Protein AF-A0A1E4ZI37-F1 (afdb_monomer)

Foldseek 3Di:
DDDDDDDDDDDPDPPDPDPDDWDKDKDWAQPQFPDQCPWPHGWDQDPPPNLRWTWFPVVDVVQAPTKTKTKHWDPDAFFWWWKKWKFKADQFDWKKKFKDKQNHTQDIDTHDHDPDTGDIDIDIRGGDGHHHRIMIMMMMGKYGPQPADDDPGTDIGTRITTMIMITHPPPPQPAWAKFKDKDKDPDDDDDFQKIKIKMKIWGQAAAHKFAFKKKKKAADPFKDWDDDPQWDDDPRMIIGTDHIHGHGGMDIDMIMMGGFDPAKDKMKMFMDGPHHHPCRVRRIDIDIDGGDPPPPPPFFWAKFWDKDWPDQEEEFFDKIKIKIKIWTQGDDDKFAFKKKKKFWDPQKDWDDWPAWDDDPRMIIGTDHIHDHGGMDMTMTMIGGADFDKTKMKMFMDGPTHHDCRPRRIDMGIHGYHYHGHDPDDPDDDDDDDDDDDDDDDDDDDDDDDDDDDDDDDDDDDDDDDDDDDDDDDDD

Mean predicted aligned error: 20.6 Å

Radius of gyration: 48.25 Å; Cα contacts (8 Å, |Δi|>4): 1088; chains: 1; bounding box: 132×70×135 Å

Nearest PDB structures (foldseek):
  6msu-assembly1_A  TM=2.568E-01  e=2.511E-09  Homo sapiens
  8xen-assembly1_A  TM=2.478E-01  e=1.355E-08  Homo sapiens
  6naj-assembly1_A  TM=2.505E-01  e=1.794E-08  Homo sapiens
  6avq-assembly1_A  TM=2.359E-01  e=7.726E-09  Homo sapiens
  8xfo-assembly1_A  TM=2.687E-01  e=1.546E-07  Homo sapiens

Structure (mmCIF, N/CA/C/O backbone):
data_AF-A0A1E4ZI37-F1
#
_entry.id   AF-A0A1E4ZI37-F1
#
loop_
_atom_site.group_PDB
_atom_site.id
_atom_site.type_symbol
_atom_site.label_atom_id
_atom_site.label_alt_id
_atom_site.label_comp_id
_atom_site.label_asym_id
_atom_site.label_entity_id
_atom_site.label_seq_id
_atom_site.pdbx_PDB_ins_code
_atom_site.Cartn_x
_atom_site.Cartn_y
_atom_site.Cartn_z
_atom_site.occupancy
_atom_site.B_iso_or_equiv
_atom_site.auth_seq_id
_atom_site.auth_comp_id
_atom_site.auth_asym_id
_atom_site.auth_atom_id
_atom_site.pdbx_PDB_model_num
ATOM 1 N N . MET A 1 1 ? 66.860 9.175 -0.128 1.00 45.16 1 MET A N 1
ATOM 2 C CA . MET A 1 1 ? 66.974 10.457 0.606 1.00 45.16 1 MET A CA 1
ATOM 3 C C . MET A 1 1 ? 66.821 11.617 -0.368 1.00 45.16 1 MET A C 1
ATOM 5 O O . MET A 1 1 ? 67.744 11.876 -1.127 1.00 45.16 1 MET A O 1
ATOM 9 N N . LYS A 1 2 ? 65.677 12.305 -0.365 1.00 27.50 2 LYS A N 1
ATOM 10 C CA . LYS A 1 2 ? 65.543 13.694 -0.833 1.00 27.50 2 LYS A CA 1
ATOM 11 C C . LYS A 1 2 ? 64.316 14.298 -0.143 1.00 27.50 2 LYS A C 1
ATOM 13 O O . LYS A 1 2 ? 63.298 13.633 -0.007 1.00 27.50 2 LYS A O 1
ATOM 18 N N . LYS A 1 3 ? 64.534 15.481 0.426 1.00 29.72 3 LYS A N 1
ATOM 19 C CA . LYS A 1 3 ? 63.742 16.154 1.463 1.00 29.72 3 LYS A CA 1
ATOM 20 C C . LYS A 1 3 ? 62.476 16.792 0.879 1.00 29.72 3 LYS A C 1
ATOM 22 O O . LYS A 1 3 ? 62.554 17.391 -0.187 1.00 29.72 3 LYS A O 1
ATOM 27 N N . ILE A 1 4 ? 61.371 16.730 1.621 1.00 27.69 4 ILE A N 1
ATOM 28 C CA . ILE A 1 4 ? 60.169 17.543 1.398 1.00 27.69 4 ILE A CA 1
ATOM 29 C C . ILE A 1 4 ? 60.326 18.833 2.215 1.00 27.69 4 ILE A C 1
ATOM 31 O O . ILE A 1 4 ? 60.563 18.775 3.420 1.00 27.69 4 ILE A O 1
ATOM 35 N N . PHE A 1 5 ? 60.222 19.983 1.548 1.00 28.33 5 PHE A N 1
ATOM 36 C CA . PHE A 1 5 ? 60.019 21.295 2.166 1.00 28.33 5 PHE A CA 1
ATOM 37 C C . PHE A 1 5 ? 58.528 21.634 2.052 1.00 28.33 5 PHE A C 1
ATOM 39 O O . PHE A 1 5 ? 57.979 21.595 0.954 1.00 28.33 5 PHE A O 1
ATOM 46 N N . PHE A 1 6 ? 57.886 21.966 3.172 1.00 29.41 6 PHE A N 1
ATOM 47 C CA . PHE A 1 6 ? 56.555 22.572 3.192 1.00 29.41 6 PHE A CA 1
ATOM 48 C C . PHE A 1 6 ? 56.701 24.085 2.997 1.00 29.41 6 PHE A C 1
ATOM 50 O O . PHE A 1 6 ? 57.383 24.742 3.783 1.00 29.41 6 PHE A O 1
ATOM 57 N N . ALA A 1 7 ? 56.043 24.632 1.978 1.00 30.42 7 ALA A N 1
ATOM 58 C CA . ALA A 1 7 ? 55.757 26.056 1.870 1.00 30.42 7 ALA A CA 1
ATOM 59 C C . ALA A 1 7 ? 54.235 26.220 1.826 1.00 30.42 7 ALA A C 1
ATOM 61 O O . ALA A 1 7 ? 53.576 25.747 0.904 1.00 30.42 7 ALA A O 1
ATOM 62 N N . ILE A 1 8 ? 53.690 26.847 2.867 1.00 38.44 8 ILE A N 1
ATOM 63 C CA . ILE A 1 8 ? 52.293 27.268 2.956 1.00 38.44 8 ILE A CA 1
ATOM 64 C C . ILE A 1 8 ? 52.169 28.561 2.145 1.00 38.44 8 ILE A C 1
ATOM 66 O O . ILE A 1 8 ? 52.803 29.559 2.485 1.00 38.44 8 ILE A O 1
ATOM 70 N N . ALA A 1 9 ? 51.359 28.543 1.088 1.00 32.75 9 ALA A N 1
ATOM 71 C CA . ALA A 1 9 ? 50.917 29.735 0.374 1.00 32.75 9 ALA A CA 1
ATOM 72 C C . ALA A 1 9 ? 49.390 29.692 0.234 1.00 32.75 9 ALA A C 1
ATOM 74 O O . ALA A 1 9 ? 48.813 28.660 -0.102 1.00 32.75 9 ALA A O 1
ATOM 75 N N . ALA A 1 10 ? 48.763 30.814 0.580 1.00 33.94 10 ALA A N 1
ATOM 76 C CA . ALA A 1 10 ? 47.329 31.000 0.724 1.00 33.94 10 ALA A CA 1
ATOM 77 C C . ALA A 1 10 ? 46.544 30.652 -0.551 1.00 33.94 10 ALA A C 1
ATOM 79 O O . ALA A 1 10 ? 46.855 31.133 -1.641 1.00 33.94 10 ALA A O 1
ATOM 80 N N . ALA A 1 11 ? 45.493 29.847 -0.384 1.00 33.50 11 ALA A N 1
ATOM 81 C CA . ALA A 1 11 ? 44.542 29.512 -1.430 1.00 33.50 11 ALA A CA 1
ATOM 82 C C . ALA A 1 11 ? 43.646 30.724 -1.734 1.00 33.50 11 ALA A C 1
ATOM 84 O O . ALA A 1 11 ? 42.686 31.009 -1.021 1.00 33.50 11 ALA A O 1
ATOM 85 N N . CYS A 1 12 ? 43.960 31.439 -2.812 1.00 32.78 12 CYS A N 1
ATOM 86 C CA . CYS A 1 12 ? 42.967 32.214 -3.542 1.00 32.78 12 CYS A CA 1
ATOM 87 C C . CYS A 1 12 ? 42.200 31.208 -4.412 1.00 32.78 12 CYS A C 1
ATOM 89 O O . CYS A 1 12 ? 42.706 30.752 -5.437 1.00 32.78 12 CYS A O 1
ATOM 91 N N . CYS A 1 13 ? 41.033 30.775 -3.932 1.00 31.11 13 CYS A N 1
ATOM 92 C CA . CYS A 1 13 ? 40.175 29.823 -4.628 1.00 31.11 13 CYS A CA 1
ATOM 93 C C . CYS A 1 13 ? 39.530 30.537 -5.825 1.00 31.11 13 CYS A C 1
ATOM 95 O O . CYS A 1 13 ? 38.490 31.179 -5.700 1.00 31.11 13 CYS A O 1
ATOM 97 N N . SER A 1 14 ? 40.191 30.481 -6.979 1.00 35.62 14 SER A N 1
ATOM 98 C CA . SER A 1 14 ? 39.521 30.693 -8.258 1.00 35.62 14 SER A CA 1
ATOM 99 C C . SER A 1 14 ? 38.787 29.395 -8.575 1.00 35.62 14 SER A C 1
ATOM 101 O O . SER A 1 14 ? 39.400 28.390 -8.927 1.00 35.62 14 SER A O 1
ATOM 103 N N . LEU A 1 15 ? 37.471 29.399 -8.369 1.00 37.84 15 LEU A N 1
ATOM 104 C CA . LEU A 1 15 ? 36.578 28.375 -8.897 1.00 37.84 15 LEU A CA 1
ATOM 105 C C . LEU A 1 15 ? 36.649 28.469 -10.423 1.00 37.84 15 LEU A C 1
ATOM 107 O O . LEU A 1 15 ? 36.000 29.309 -11.041 1.00 37.84 15 LEU A O 1
ATOM 111 N N . GLY A 1 16 ? 37.507 27.651 -11.027 1.00 33.91 16 GLY A N 1
ATOM 112 C CA . GLY A 1 16 ? 37.375 27.324 -12.435 1.00 33.91 16 GLY A CA 1
ATOM 113 C C . GLY A 1 16 ? 36.075 26.549 -12.596 1.00 33.91 16 GLY A C 1
ATOM 114 O O . GLY A 1 16 ? 35.926 25.486 -11.998 1.00 33.91 16 GLY A O 1
ATOM 115 N N . SER A 1 17 ? 35.133 27.090 -13.365 1.00 40.62 17 SER A N 1
ATOM 116 C CA . SER A 1 17 ? 33.982 26.339 -13.855 1.00 40.62 17 SER A CA 1
ATOM 117 C C . SER A 1 17 ? 34.506 25.125 -14.620 1.00 40.62 17 SER A C 1
ATOM 119 O O . SER A 1 17 ? 35.043 25.261 -15.720 1.00 40.62 17 SER A O 1
ATOM 121 N N . ALA A 1 18 ? 34.409 23.942 -14.018 1.00 40.09 18 ALA A N 1
ATOM 122 C CA . ALA A 1 18 ? 34.555 22.698 -14.748 1.00 40.09 18 ALA A CA 1
ATOM 123 C C . ALA A 1 18 ? 33.331 22.581 -15.661 1.00 40.09 18 ALA A C 1
ATOM 125 O O . ALA A 1 18 ? 32.202 22.504 -15.184 1.00 40.09 18 ALA A O 1
ATOM 126 N N . SER A 1 19 ? 33.554 22.644 -16.971 1.00 40.66 19 SER A N 1
ATOM 127 C CA . SER A 1 19 ? 32.556 22.238 -17.955 1.00 40.66 19 SER A CA 1
ATOM 128 C C . SER A 1 19 ? 32.280 20.752 -17.727 1.00 40.66 19 SER A C 1
ATOM 130 O O . SER A 1 19 ? 33.172 19.938 -17.958 1.00 40.66 19 SER A O 1
ATOM 132 N N . LEU A 1 20 ? 31.088 20.403 -17.243 1.00 47.66 20 LEU A N 1
ATOM 133 C CA . LEU A 1 20 ? 30.581 19.034 -17.334 1.00 47.66 20 LEU A CA 1
ATOM 134 C C . LEU A 1 20 ? 30.367 18.741 -18.828 1.00 47.66 20 LEU A C 1
ATOM 136 O O . LEU A 1 20 ? 29.845 19.591 -19.547 1.00 47.66 20 LEU A O 1
ATOM 140 N N . GLN A 1 21 ? 30.903 17.623 -19.310 1.00 53.38 21 GLN A N 1
ATOM 141 C CA . GLN A 1 21 ? 30.682 17.117 -20.667 1.00 53.38 21 GLN A CA 1
ATOM 142 C C . GLN A 1 21 ? 29.808 15.869 -20.561 1.00 53.38 21 GLN A C 1
ATOM 144 O O . GLN A 1 21 ? 30.016 15.104 -19.618 1.00 53.38 21 GLN A O 1
ATOM 149 N N . ALA A 1 22 ? 28.945 15.646 -21.556 1.00 64.06 22 ALA A N 1
ATOM 150 C CA . ALA A 1 22 ? 28.169 14.424 -21.747 1.00 64.06 22 ALA A CA 1
ATOM 151 C C . ALA A 1 22 ? 28.998 13.180 -21.425 1.00 64.06 22 ALA A C 1
ATOM 153 O O . ALA A 1 22 ? 30.051 12.944 -22.034 1.00 64.06 22 ALA A O 1
ATOM 154 N N . GLU A 1 23 ? 28.515 12.364 -20.495 1.00 79.25 23 GLU A N 1
ATOM 155 C CA . GLU A 1 23 ? 29.063 11.041 -20.261 1.00 79.25 23 GLU A CA 1
ATOM 156 C C . GLU A 1 23 ? 28.644 10.149 -21.435 1.00 79.25 23 GLU A C 1
ATOM 158 O O . GLU A 1 23 ? 27.473 9.847 -21.633 1.00 79.25 23 GLU A O 1
ATOM 163 N N . THR A 1 24 ? 29.607 9.742 -22.260 1.00 90.25 24 THR A N 1
ATOM 164 C CA . THR A 1 24 ? 29.376 8.744 -23.310 1.00 90.25 24 THR A CA 1
ATOM 165 C C . THR A 1 24 ? 30.001 7.425 -22.890 1.00 90.25 24 THR A C 1
ATOM 167 O O . THR A 1 24 ? 31.220 7.330 -22.726 1.00 90.25 24 THR A O 1
ATOM 170 N N . LEU A 1 25 ? 29.169 6.399 -22.755 1.00 94.12 25 LEU A N 1
ATOM 171 C CA . LEU A 1 25 ? 29.564 5.033 -22.440 1.00 94.12 25 LEU A CA 1
ATOM 172 C C . LEU A 1 25 ? 29.333 4.159 -23.663 1.00 94.12 25 LEU A C 1
ATOM 174 O O . LEU A 1 25 ? 28.288 4.227 -24.301 1.00 94.12 25 LEU A O 1
ATOM 178 N N . VAL A 1 26 ? 30.306 3.318 -23.991 1.00 96.44 26 VAL A N 1
ATOM 179 C CA . VAL A 1 26 ? 30.203 2.397 -25.124 1.00 96.44 26 VAL A CA 1
ATOM 180 C C . VAL A 1 26 ? 30.488 0.998 -24.617 1.00 96.44 26 VAL A C 1
ATOM 182 O O . VAL A 1 26 ? 31.618 0.713 -24.231 1.00 96.44 26 VAL A O 1
ATOM 185 N N . TYR A 1 27 ? 29.474 0.135 -24.649 1.00 97.94 27 TYR A N 1
ATOM 186 C CA . TYR A 1 27 ? 29.604 -1.279 -24.321 1.00 97.94 27 TYR A CA 1
ATOM 187 C C . TYR A 1 27 ? 29.718 -2.095 -25.606 1.00 97.94 27 TYR A C 1
ATOM 189 O O . TYR A 1 27 ? 28.826 -2.082 -26.456 1.00 97.94 27 TYR A O 1
ATOM 197 N N . GLN A 1 28 ? 30.809 -2.835 -25.740 1.00 97.94 28 GLN A N 1
ATOM 198 C CA . GLN A 1 28 ? 31.036 -3.797 -26.808 1.00 97.94 28 GLN A CA 1
ATOM 199 C C . GLN A 1 28 ? 30.403 -5.141 -26.440 1.00 97.94 28 GLN A C 1
ATOM 201 O O . GLN A 1 28 ? 30.724 -5.732 -25.405 1.00 97.94 28 GLN A O 1
ATOM 206 N N . ALA A 1 29 ? 29.565 -5.677 -27.327 1.00 97.56 29 ALA A N 1
ATOM 207 C CA . ALA A 1 29 ? 28.813 -6.912 -27.109 1.00 97.56 29 ALA A CA 1
ATOM 208 C C . ALA A 1 29 ? 29.716 -8.088 -26.697 1.00 97.56 29 ALA A C 1
ATOM 210 O O . ALA A 1 29 ? 29.369 -8.884 -25.829 1.00 97.56 29 ALA A O 1
ATOM 211 N N . ILE A 1 30 ? 30.907 -8.200 -27.293 1.00 96.62 30 ILE A N 1
ATOM 212 C CA . ILE A 1 30 ? 31.796 -9.348 -27.078 1.00 96.62 30 ILE A CA 1
ATOM 213 C C . ILE A 1 30 ? 32.744 -9.218 -25.876 1.00 96.62 30 ILE A C 1
ATOM 215 O O . ILE A 1 30 ? 33.263 -10.251 -25.435 1.00 96.62 30 ILE A O 1
ATOM 219 N N . SER A 1 31 ? 33.008 -8.011 -25.360 1.00 96.06 31 SER A N 1
ATOM 220 C CA . SER A 1 31 ? 33.962 -7.799 -24.254 1.00 96.06 31 SER A CA 1
ATOM 221 C C . SER A 1 31 ? 33.317 -7.326 -22.960 1.00 96.06 31 SER A C 1
ATOM 223 O O . SER A 1 31 ? 33.792 -7.724 -21.898 1.00 96.06 31 SER A O 1
ATOM 225 N N . ASP A 1 32 ? 32.242 -6.544 -23.041 1.00 97.62 32 ASP A N 1
ATOM 226 C CA . ASP A 1 32 ? 31.726 -5.807 -21.883 1.00 97.62 32 ASP A CA 1
ATOM 227 C C . ASP A 1 32 ? 30.484 -6.470 -21.269 1.00 97.62 32 ASP A C 1
ATOM 229 O O . ASP A 1 32 ? 30.073 -6.114 -20.169 1.00 97.62 32 ASP A O 1
ATOM 233 N N . PHE A 1 33 ? 29.938 -7.493 -21.936 1.00 97.94 33 PHE A N 1
ATOM 234 C CA . PHE A 1 33 ? 28.856 -8.341 -21.435 1.00 97.94 33 PHE A CA 1
ATOM 235 C C . PHE A 1 33 ? 29.414 -9.682 -20.927 1.00 97.94 33 PHE A C 1
ATOM 237 O O . PHE A 1 33 ? 29.677 -10.587 -21.728 1.00 97.94 33 PHE A O 1
ATOM 244 N N . PRO A 1 34 ? 29.649 -9.832 -19.606 1.00 95.88 34 PRO A N 1
ATOM 245 C CA . PRO A 1 34 ? 30.211 -11.053 -19.028 1.00 95.88 34 PRO A CA 1
ATOM 246 C C . PRO A 1 34 ? 29.244 -12.242 -19.048 1.00 95.88 34 PRO A C 1
ATOM 248 O O . PRO A 1 34 ? 29.703 -13.384 -19.126 1.00 95.88 34 PRO A O 1
ATOM 251 N N . SER A 1 35 ? 27.935 -11.991 -19.003 1.00 96.94 35 SER A N 1
ATOM 252 C CA . SER A 1 35 ? 26.907 -13.031 -19.040 1.00 96.94 35 SER A CA 1
ATOM 253 C C . SER A 1 35 ? 26.210 -13.001 -20.392 1.00 96.94 35 SER A C 1
ATOM 255 O O . SER A 1 35 ? 25.633 -11.986 -20.761 1.00 96.94 35 SER A O 1
ATOM 257 N N . ILE A 1 36 ? 26.289 -14.093 -21.154 1.00 97.94 36 ILE A N 1
ATOM 258 C CA . ILE A 1 36 ? 25.717 -14.192 -22.513 1.00 97.94 36 ILE A CA 1
ATOM 259 C C . ILE A 1 36 ? 24.812 -15.422 -22.694 1.00 97.94 36 ILE A C 1
ATOM 261 O O . ILE A 1 36 ? 24.424 -15.770 -23.810 1.00 97.94 36 ILE A O 1
ATOM 265 N N . GLU A 1 37 ? 24.508 -16.104 -21.591 1.00 95.81 37 GLU A N 1
ATOM 266 C CA . GLU A 1 37 ? 23.714 -17.337 -21.542 1.00 95.81 37 GLU A CA 1
ATOM 267 C C . GLU A 1 37 ? 22.414 -17.149 -20.738 1.00 95.81 37 GLU A C 1
ATOM 269 O O . GLU A 1 37 ? 21.727 -18.121 -20.447 1.00 95.81 37 GLU A O 1
ATOM 274 N N . ASP A 1 38 ? 22.055 -15.904 -20.405 1.00 90.00 38 ASP A N 1
ATOM 275 C CA . ASP A 1 38 ? 20.939 -15.577 -19.501 1.00 90.00 38 ASP A CA 1
ATOM 276 C C . ASP A 1 38 ? 19.560 -15.634 -20.186 1.00 90.00 38 ASP A C 1
ATOM 278 O O . ASP A 1 38 ? 18.526 -15.409 -19.555 1.00 90.00 38 ASP A O 1
ATOM 282 N N . GLY A 1 39 ? 19.535 -15.869 -21.501 1.00 93.62 39 GLY A N 1
ATOM 283 C CA . GLY A 1 39 ? 18.312 -15.952 -22.296 1.00 93.62 39 GLY A CA 1
ATOM 284 C C . GLY A 1 39 ? 17.701 -17.351 -22.308 1.00 93.62 39 GLY A C 1
ATOM 285 O O . GLY A 1 39 ? 18.196 -18.288 -21.688 1.00 93.62 39 GLY A O 1
ATOM 286 N N . VAL A 1 40 ? 16.631 -17.520 -23.090 1.00 97.56 40 VAL A N 1
ATOM 287 C CA . VAL A 1 40 ? 16.062 -18.854 -23.360 1.00 97.56 40 VAL A CA 1
ATOM 288 C C . VAL A 1 40 ? 17.073 -19.719 -24.118 1.00 97.56 40 VAL A C 1
ATOM 290 O O . VAL A 1 40 ? 17.120 -20.937 -23.945 1.00 97.56 40 VAL A O 1
ATOM 293 N N . VAL A 1 41 ? 17.888 -19.077 -24.956 1.00 98.12 41 VAL A N 1
ATOM 294 C CA . VAL A 1 41 ? 18.980 -19.690 -25.713 1.00 98.12 41 VAL A CA 1
ATOM 295 C C . VAL A 1 41 ? 20.261 -18.872 -25.516 1.00 98.12 41 VAL A C 1
ATOM 297 O O . VAL A 1 41 ? 20.180 -17.674 -25.245 1.00 98.12 41 VAL A O 1
ATOM 300 N N . PRO A 1 42 ? 21.454 -19.477 -25.633 1.00 97.88 42 PRO A N 1
ATOM 301 C CA . PRO A 1 42 ? 22.701 -18.750 -25.433 1.00 97.88 42 PRO A CA 1
ATOM 302 C C . PRO A 1 42 ? 23.104 -17.961 -26.681 1.00 97.88 42 PRO A C 1
ATOM 304 O O . PRO A 1 42 ? 22.891 -18.405 -27.818 1.00 97.88 42 PRO A O 1
ATOM 307 N N . TYR A 1 43 ? 23.785 -16.838 -26.472 1.00 98.69 43 TYR A N 1
ATOM 308 C CA . TYR A 1 43 ? 24.582 -16.219 -27.523 1.00 98.69 43 TYR A CA 1
ATOM 309 C C . TYR A 1 43 ? 25.899 -16.977 -27.742 1.00 98.69 43 TYR A C 1
ATOM 311 O O . TYR A 1 43 ? 26.452 -17.613 -26.846 1.00 98.69 43 TYR A O 1
ATOM 319 N N . TYR A 1 44 ? 26.458 -16.841 -28.941 1.00 98.06 44 TYR A N 1
ATOM 320 C CA . TYR A 1 44 ? 27.870 -17.075 -29.223 1.00 98.06 44 TYR A CA 1
ATOM 321 C C . TYR A 1 44 ? 28.522 -15.775 -29.714 1.00 98.06 44 TYR A C 1
ATOM 323 O O . TYR A 1 44 ? 27.845 -14.885 -30.229 1.00 98.06 44 TYR A O 1
ATOM 331 N N . LYS A 1 45 ? 29.849 -15.671 -29.582 1.00 97.94 45 LYS A N 1
ATOM 332 C CA . LYS A 1 45 ? 30.632 -14.542 -30.111 1.00 97.94 45 LYS A CA 1
ATOM 333 C C . LYS A 1 45 ? 30.950 -14.779 -31.592 1.00 97.94 45 LYS A C 1
ATOM 335 O O . LYS A 1 45 ? 31.690 -15.706 -31.920 1.00 97.94 45 LYS A O 1
ATOM 340 N N . ASP A 1 46 ? 30.395 -13.968 -32.488 1.00 96.94 46 ASP A N 1
ATOM 341 C CA . ASP A 1 46 ? 30.679 -13.983 -33.928 1.00 96.94 46 ASP A CA 1
ATOM 342 C C . ASP A 1 46 ? 31.741 -12.934 -34.264 1.00 96.94 46 ASP A C 1
ATOM 344 O O . ASP A 1 46 ? 31.445 -11.759 -34.469 1.00 96.94 46 ASP A O 1
ATOM 348 N N . GLN A 1 47 ? 32.993 -13.380 -34.314 1.00 94.12 47 GLN A N 1
ATOM 349 C CA . GLN A 1 47 ? 34.155 -12.539 -34.627 1.00 94.12 47 GLN A CA 1
ATOM 350 C C . GLN A 1 47 ? 34.656 -12.735 -36.065 1.00 94.12 47 GLN A C 1
ATOM 352 O O . GLN A 1 47 ? 35.725 -12.259 -36.435 1.00 94.12 47 GLN A O 1
ATOM 357 N N . ALA A 1 48 ? 33.933 -13.496 -36.890 1.00 88.25 48 ALA A N 1
ATOM 358 C CA . ALA A 1 48 ? 34.370 -13.737 -38.257 1.00 88.25 48 ALA A CA 1
ATOM 359 C C . ALA A 1 48 ? 34.169 -12.476 -39.111 1.00 88.25 48 ALA A C 1
ATOM 361 O O . ALA A 1 48 ? 33.114 -11.849 -39.052 1.00 88.25 48 ALA A O 1
ATOM 362 N N . ASN A 1 49 ? 35.172 -12.146 -39.931 1.00 86.75 49 ASN A N 1
ATOM 363 C CA . ASN A 1 49 ? 35.188 -10.969 -40.809 1.00 86.75 49 ASN A CA 1
ATOM 364 C C . ASN A 1 49 ? 34.883 -9.651 -40.069 1.00 86.75 49 ASN A C 1
ATOM 366 O O . ASN A 1 49 ? 34.082 -8.856 -40.554 1.00 86.75 49 ASN A O 1
ATOM 370 N N . ASP A 1 50 ? 35.476 -9.456 -38.886 1.00 83.88 50 ASP A N 1
ATOM 371 C CA . ASP A 1 50 ? 35.372 -8.224 -38.083 1.00 83.88 50 ASP A CA 1
ATOM 372 C C . ASP A 1 50 ? 33.931 -7.837 -37.689 1.00 83.88 50 ASP A C 1
ATOM 374 O O . ASP A 1 50 ? 33.614 -6.667 -37.447 1.00 83.88 50 ASP A O 1
ATOM 378 N N . ARG A 1 51 ? 33.030 -8.831 -37.628 1.00 90.06 51 ARG A N 1
ATOM 379 C CA . ARG A 1 51 ? 31.645 -8.624 -37.185 1.00 90.06 51 ARG A CA 1
ATOM 380 C C . ARG A 1 51 ? 31.550 -8.242 -35.715 1.00 90.06 51 ARG A C 1
ATOM 382 O O . ARG A 1 51 ? 30.687 -7.441 -35.385 1.00 90.06 51 ARG A O 1
ATOM 389 N N . ASP A 1 52 ? 32.407 -8.809 -34.866 1.00 95.44 52 ASP A N 1
ATOM 390 C CA . ASP A 1 52 ? 32.490 -8.547 -33.422 1.00 95.44 52 ASP A CA 1
ATOM 391 C C . ASP A 1 52 ? 31.120 -8.405 -32.740 1.00 95.44 52 ASP A C 1
ATOM 393 O O . ASP A 1 52 ? 30.836 -7.417 -32.065 1.00 95.44 52 ASP A O 1
ATOM 397 N N . ALA A 1 53 ? 30.254 -9.395 -32.961 1.00 98.12 53 ALA A N 1
ATOM 398 C CA . ALA A 1 53 ? 28.863 -9.373 -32.521 1.00 98.12 53 ALA A CA 1
ATOM 399 C C . ALA A 1 53 ? 28.534 -10.543 -31.588 1.00 98.12 53 ALA A C 1
ATOM 401 O O . ALA A 1 53 ? 29.142 -11.614 -31.673 1.00 98.12 53 ALA A O 1
ATOM 402 N N . LEU A 1 54 ? 27.518 -10.373 -30.742 1.00 98.69 54 LEU A N 1
ATOM 403 C CA . LEU A 1 54 ? 26.808 -11.508 -30.150 1.00 98.69 54 LEU A CA 1
ATOM 404 C C . LEU A 1 54 ? 25.712 -11.983 -31.105 1.00 98.69 54 LEU A C 1
ATOM 406 O O . LEU A 1 54 ? 25.071 -11.171 -31.766 1.00 98.69 54 LEU A O 1
ATOM 410 N N . ALA A 1 55 ? 25.545 -13.301 -31.220 1.00 98.38 55 ALA A N 1
ATOM 411 C CA . ALA A 1 55 ? 24.690 -13.932 -32.223 1.00 98.38 55 ALA A CA 1
ATOM 412 C C . ALA A 1 55 ? 24.072 -15.240 -31.714 1.00 98.38 55 ALA A C 1
ATOM 414 O O . ALA A 1 55 ? 24.649 -15.919 -30.866 1.00 98.38 55 ALA A O 1
ATOM 415 N N . ILE A 1 56 ? 22.932 -15.644 -32.270 1.00 98.69 56 ILE A N 1
ATOM 416 C CA . ILE A 1 56 ? 22.271 -16.915 -31.944 1.00 98.69 56 ILE A CA 1
ATOM 417 C C . ILE A 1 56 ? 22.589 -17.957 -33.014 1.00 98.69 56 ILE A C 1
ATOM 419 O O . ILE A 1 56 ? 22.532 -17.694 -34.214 1.00 98.69 56 ILE A O 1
ATOM 423 N N . ASN A 1 57 ? 22.924 -19.185 -32.616 1.00 97.62 57 ASN A N 1
ATOM 424 C CA . ASN A 1 57 ? 23.178 -20.248 -33.589 1.00 97.62 57 ASN A CA 1
ATOM 425 C C . ASN A 1 57 ? 21.861 -20.786 -34.182 1.00 97.62 57 ASN A C 1
ATOM 427 O O . ASN A 1 57 ? 21.366 -21.817 -33.734 1.00 97.62 57 ASN A O 1
ATOM 431 N N . ALA A 1 58 ? 21.330 -20.116 -35.209 1.00 95.81 58 ALA A N 1
ATOM 432 C CA . ALA A 1 58 ? 20.105 -20.502 -35.925 1.00 95.81 58 ALA A CA 1
ATOM 433 C C . ALA A 1 58 ? 20.247 -21.780 -36.784 1.00 95.81 58 ALA A C 1
ATOM 435 O O . ALA A 1 58 ? 19.257 -22.349 -37.261 1.00 95.81 58 ALA A O 1
ATOM 436 N N . GLY A 1 59 ? 21.480 -22.278 -36.954 1.00 94.25 59 GLY A N 1
ATOM 437 C CA . GLY A 1 59 ? 21.738 -23.602 -37.526 1.00 94.25 59 GLY A CA 1
ATOM 438 C C . GLY A 1 59 ? 21.201 -24.738 -36.649 1.00 94.25 59 GLY A C 1
ATOM 439 O O . GLY A 1 59 ? 20.997 -25.844 -37.143 1.00 94.25 59 GLY A O 1
ATOM 440 N N . ARG A 1 60 ? 20.934 -24.456 -35.367 1.00 96.06 60 ARG A N 1
ATOM 441 C CA . ARG A 1 60 ? 20.218 -25.331 -34.438 1.00 96.06 60 ARG A CA 1
ATOM 442 C C . ARG A 1 60 ? 18.727 -24.982 -34.445 1.00 96.06 60 ARG A C 1
ATOM 444 O O . ARG A 1 60 ? 18.384 -23.882 -34.009 1.00 96.06 60 ARG A O 1
ATOM 451 N N . PRO A 1 61 ? 17.838 -25.861 -34.945 1.00 95.12 61 PRO A N 1
ATOM 452 C CA . PRO A 1 61 ? 16.405 -25.579 -35.010 1.00 95.12 61 PRO A CA 1
ATOM 453 C C . PRO A 1 61 ? 15.778 -25.206 -33.666 1.00 95.12 61 PRO A C 1
ATOM 455 O O . PRO A 1 61 ? 14.886 -24.370 -33.629 1.00 95.12 61 PRO A O 1
ATOM 458 N N . GLU A 1 62 ? 16.276 -25.778 -32.572 1.00 96.94 62 GLU A N 1
ATOM 459 C CA . GLU A 1 62 ? 15.835 -25.500 -31.206 1.00 96.94 62 GLU A CA 1
ATOM 460 C C . GLU A 1 62 ? 16.133 -24.074 -30.727 1.00 96.94 62 GLU A C 1
ATOM 462 O O . GLU A 1 62 ? 15.566 -23.660 -29.724 1.00 96.94 62 GLU A O 1
ATOM 467 N N . ASN A 1 63 ? 16.994 -23.327 -31.428 1.00 97.56 63 ASN A N 1
ATOM 468 C CA . ASN A 1 63 ? 17.343 -21.954 -31.071 1.00 97.56 63 ASN A CA 1
ATOM 469 C C . ASN A 1 63 ? 16.533 -20.888 -31.825 1.00 97.56 63 ASN A C 1
ATOM 471 O O . ASN A 1 63 ? 16.688 -19.696 -31.561 1.00 97.56 63 ASN A O 1
ATOM 475 N N . ARG A 1 64 ? 15.742 -21.295 -32.819 1.00 96.62 64 ARG A N 1
ATOM 476 C CA . ARG A 1 64 ? 15.011 -20.381 -33.705 1.00 96.62 64 ARG A CA 1
ATOM 477 C C . ARG A 1 64 ? 13.805 -19.794 -32.988 1.00 96.62 64 ARG A C 1
ATOM 479 O O . ARG A 1 64 ? 13.184 -20.474 -32.178 1.00 96.62 64 ARG A O 1
ATOM 486 N N . ASP A 1 65 ? 13.492 -18.543 -33.302 1.00 96.12 65 ASP A N 1
ATOM 487 C CA . ASP A 1 65 ? 12.343 -17.794 -32.786 1.00 96.12 65 ASP A CA 1
ATOM 488 C C . ASP A 1 65 ? 12.334 -17.641 -31.246 1.00 96.12 65 ASP A C 1
ATOM 490 O O . ASP A 1 65 ? 11.320 -17.295 -30.638 1.00 96.12 65 ASP A O 1
ATOM 494 N N . LEU A 1 66 ? 13.488 -17.868 -30.604 1.00 97.38 66 LEU A N 1
ATOM 495 C CA . LEU A 1 66 ? 13.719 -17.715 -29.169 1.00 97.38 66 LEU A CA 1
ATOM 496 C C . LEU A 1 66 ? 14.711 -16.582 -28.904 1.00 97.38 66 LEU A C 1
ATOM 498 O O . LEU A 1 66 ? 15.589 -16.304 -29.722 1.00 97.38 66 LEU A O 1
ATOM 502 N N . PHE A 1 67 ? 14.573 -15.948 -27.740 1.00 98.50 67 PHE A N 1
ATOM 503 C CA . PHE A 1 67 ? 15.432 -14.838 -27.342 1.00 98.50 67 PHE A CA 1
ATOM 504 C C . PHE A 1 67 ? 16.664 -15.322 -26.575 1.00 98.50 67 PHE A C 1
ATOM 506 O O . PHE A 1 67 ? 16.547 -16.077 -25.604 1.00 98.50 67 PHE A O 1
ATOM 513 N N . ALA A 1 68 ? 17.835 -14.842 -26.987 1.00 98.62 68 ALA A N 1
ATOM 514 C CA . ALA A 1 68 ? 19.033 -14.840 -26.157 1.00 98.62 68 ALA A CA 1
ATOM 515 C C . ALA A 1 68 ? 19.121 -13.536 -25.363 1.00 98.62 68 ALA A C 1
ATOM 517 O O . ALA A 1 68 ? 18.514 -12.538 -25.746 1.00 98.62 68 ALA A O 1
ATOM 518 N N . ARG A 1 69 ? 19.889 -13.541 -24.270 1.00 98.75 69 ARG A N 1
ATOM 519 C CA . ARG A 1 69 ? 20.116 -12.369 -23.419 1.00 98.75 69 ARG A CA 1
ATOM 520 C C . ARG A 1 69 ? 21.584 -12.269 -23.045 1.00 98.75 69 ARG A C 1
ATOM 522 O O . ARG A 1 69 ? 22.208 -13.268 -22.689 1.00 98.75 69 ARG A O 1
ATOM 529 N N . ALA A 1 70 ? 22.105 -11.053 -23.132 1.00 98.69 70 ALA A N 1
ATOM 530 C CA . ALA A 1 70 ? 23.407 -10.697 -22.610 1.00 98.69 70 ALA A CA 1
ATOM 531 C C . ALA A 1 70 ? 23.232 -9.613 -21.560 1.00 98.69 70 ALA A C 1
ATOM 533 O O . ALA A 1 70 ? 22.412 -8.713 -21.749 1.00 98.69 70 ALA A O 1
ATOM 534 N N . THR A 1 71 ? 24.019 -9.691 -20.496 1.00 98.31 71 THR A N 1
ATOM 535 C CA . THR A 1 71 ? 23.867 -8.862 -19.305 1.00 98.31 71 THR A CA 1
ATOM 536 C C . THR A 1 71 ? 25.210 -8.297 -18.859 1.00 98.31 71 THR A C 1
ATOM 538 O O . THR A 1 71 ? 26.224 -9.003 -18.869 1.00 98.31 71 THR A O 1
ATOM 541 N N . ALA A 1 72 ? 25.213 -7.025 -18.463 1.00 97.25 72 ALA A N 1
ATOM 542 C CA . ALA A 1 72 ? 26.369 -6.324 -17.921 1.00 97.25 72 ALA A CA 1
ATOM 543 C C . ALA A 1 72 ? 25.964 -5.405 -16.755 1.00 97.25 72 ALA A C 1
ATOM 545 O O . ALA A 1 72 ? 24.850 -4.878 -16.745 1.00 97.25 72 ALA A O 1
ATOM 546 N N . PRO A 1 73 ? 26.855 -5.170 -15.775 1.00 93.81 73 PRO A N 1
ATOM 547 C CA . PRO A 1 73 ? 26.651 -4.104 -14.806 1.00 93.81 73 PRO A CA 1
ATOM 548 C C . PRO A 1 73 ? 26.813 -2.742 -15.490 1.00 93.81 73 PRO A C 1
ATOM 550 O O . PRO A 1 73 ? 27.769 -2.518 -16.234 1.00 93.81 73 PRO A O 1
ATOM 553 N N . PHE A 1 74 ? 25.909 -1.817 -15.197 1.00 94.56 74 PHE A N 1
ATOM 554 C CA . PHE A 1 74 ? 26.018 -0.433 -15.627 1.00 94.56 74 PHE A CA 1
ATOM 555 C C . PHE A 1 74 ? 27.075 0.300 -14.794 1.00 94.56 74 PHE A C 1
ATOM 557 O O . PHE A 1 74 ? 26.995 0.345 -13.564 1.00 94.56 74 PHE A O 1
ATOM 564 N N . THR A 1 75 ? 28.075 0.872 -15.465 1.00 87.56 75 THR A N 1
ATOM 565 C CA . THR A 1 75 ? 29.214 1.550 -14.824 1.00 87.56 75 THR A CA 1
ATOM 566 C C . THR A 1 75 ? 29.099 3.073 -14.795 1.00 87.56 75 THR A C 1
ATOM 568 O O . THR A 1 75 ? 29.996 3.723 -14.260 1.00 87.56 75 THR A O 1
ATOM 571 N N . GLY A 1 76 ? 28.051 3.633 -15.403 1.00 82.44 76 GLY A N 1
ATOM 572 C CA . GLY A 1 76 ? 27.832 5.073 -15.488 1.00 82.44 76 GLY A CA 1
ATOM 573 C C . GLY A 1 76 ? 27.214 5.683 -14.241 1.00 82.44 76 GLY A C 1
ATOM 574 O O . GLY A 1 76 ? 26.825 4.990 -13.293 1.00 82.44 76 GLY A O 1
ATOM 575 N N . THR A 1 77 ? 27.080 7.006 -14.264 1.00 81.56 77 THR A N 1
ATOM 576 C CA . THR A 1 77 ? 26.268 7.720 -13.275 1.00 81.56 77 THR A CA 1
ATOM 577 C C . THR A 1 77 ? 24.775 7.456 -13.499 1.00 81.56 77 THR A C 1
ATOM 579 O O . THR A 1 77 ? 24.327 7.262 -14.625 1.00 81.56 77 THR A O 1
ATOM 582 N N . GLY A 1 78 ? 23.982 7.390 -12.425 1.00 80.75 78 GLY A N 1
ATOM 583 C CA . GLY A 1 78 ? 22.535 7.204 -12.566 1.00 80.75 78 GLY A CA 1
ATOM 584 C C . GLY A 1 78 ? 21.882 8.428 -13.214 1.00 80.75 78 GLY A C 1
ATOM 585 O O . GLY A 1 78 ? 22.201 9.548 -12.822 1.00 80.75 78 GLY A O 1
ATOM 586 N N . GLY A 1 79 ? 20.976 8.222 -14.168 1.00 78.00 79 GLY A N 1
ATOM 587 C CA . GLY A 1 79 ? 20.334 9.304 -14.919 1.00 78.00 79 GLY A CA 1
ATOM 588 C C . GLY A 1 79 ? 19.592 8.806 -16.156 1.00 78.00 79 GLY A C 1
ATOM 589 O O . GLY A 1 79 ? 19.358 7.604 -16.293 1.00 78.00 79 GLY A O 1
ATOM 590 N N . ASN A 1 80 ? 19.237 9.730 -17.047 1.00 83.00 80 ASN A N 1
ATOM 591 C CA . ASN A 1 80 ? 18.552 9.430 -18.301 1.00 83.00 80 ASN A CA 1
ATOM 592 C C . ASN A 1 80 ? 19.554 9.435 -19.459 1.00 83.00 80 ASN A C 1
ATOM 594 O O . ASN A 1 80 ? 20.502 10.229 -19.479 1.00 83.00 80 ASN A O 1
ATOM 598 N N . TYR A 1 81 ? 19.373 8.491 -20.375 1.00 88.94 81 TYR A N 1
ATOM 599 C CA . TYR A 1 81 ? 20.296 8.237 -21.469 1.00 88.94 81 TYR A CA 1
ATOM 600 C C . TYR A 1 81 ? 19.538 7.996 -22.769 1.00 88.94 81 TYR A C 1
ATOM 602 O O . TYR A 1 81 ? 18.691 7.103 -22.834 1.00 88.94 81 TYR A O 1
ATOM 610 N N . ASP A 1 82 ? 19.966 8.667 -23.829 1.00 91.38 82 ASP A N 1
ATOM 611 C CA . ASP A 1 82 ? 19.781 8.196 -25.190 1.00 91.38 82 ASP A CA 1
ATOM 612 C C . ASP A 1 82 ? 20.666 6.961 -25.424 1.00 91.38 82 ASP A C 1
ATOM 614 O O . ASP A 1 82 ? 21.905 7.015 -25.474 1.00 91.38 82 ASP A O 1
ATOM 618 N N . VAL A 1 83 ? 20.020 5.804 -25.569 1.00 97.25 83 VAL A N 1
ATOM 619 C CA . VAL A 1 83 ? 20.686 4.516 -25.765 1.00 97.25 83 VAL A CA 1
ATOM 620 C C . VAL A 1 83 ? 20.597 4.100 -27.226 1.00 97.25 83 VAL A C 1
ATOM 622 O O . VAL A 1 83 ? 19.529 3.786 -27.737 1.00 97.25 83 VAL A O 1
ATOM 625 N N . THR A 1 84 ? 21.739 4.033 -27.902 1.00 98.31 84 THR A N 1
ATOM 626 C CA . THR A 1 84 ? 21.857 3.524 -29.270 1.00 98.31 84 THR A CA 1
ATOM 627 C C . THR A 1 84 ? 22.340 2.076 -29.271 1.00 98.31 84 THR A C 1
ATOM 629 O O . THR A 1 84 ? 23.453 1.782 -28.833 1.00 98.31 84 THR A O 1
ATOM 632 N N . LEU A 1 85 ? 21.527 1.166 -29.804 1.00 98.69 85 LEU A N 1
ATOM 633 C CA . LEU A 1 85 ? 21.890 -0.222 -30.078 1.00 98.69 85 LEU A CA 1
ATOM 634 C C . LEU A 1 85 ? 22.248 -0.381 -31.559 1.00 98.69 85 LEU A C 1
ATOM 636 O O . LEU A 1 85 ? 21.376 -0.262 -32.421 1.00 98.69 85 LEU A O 1
ATOM 640 N N . ASP A 1 86 ? 23.502 -0.722 -31.852 1.00 98.50 86 ASP A N 1
ATOM 641 C CA . ASP A 1 86 ? 23.919 -1.057 -33.214 1.00 98.50 86 ASP A CA 1
ATOM 642 C C . ASP A 1 86 ? 23.829 -2.561 -33.452 1.00 98.50 86 ASP A C 1
ATOM 644 O O . ASP A 1 86 ? 24.522 -3.387 -32.839 1.00 98.50 86 ASP A O 1
ATOM 648 N N . THR A 1 87 ? 22.985 -2.910 -34.409 1.00 98.56 87 THR A N 1
ATOM 649 C CA . THR A 1 87 ? 22.722 -4.280 -34.839 1.00 98.56 87 THR A CA 1
ATOM 650 C C . THR A 1 87 ? 23.266 -4.515 -36.245 1.00 98.56 87 THR A C 1
ATOM 652 O O . THR A 1 87 ? 23.623 -3.569 -36.948 1.00 98.56 87 THR A O 1
ATOM 655 N N . LEU A 1 88 ? 23.339 -5.774 -36.674 1.00 98.00 88 LEU A N 1
ATOM 656 C CA . LEU A 1 88 ? 23.675 -6.127 -38.051 1.00 98.00 88 LEU A CA 1
ATOM 657 C C . LEU A 1 88 ? 22.428 -6.653 -38.761 1.00 98.00 88 LEU A C 1
ATOM 659 O O . LEU A 1 88 ? 21.838 -7.644 -38.333 1.00 98.00 88 LEU A O 1
ATOM 663 N N . GLY A 1 89 ? 22.044 -5.991 -39.851 1.00 96.69 89 GLY A N 1
ATOM 664 C CA . GLY A 1 89 ? 21.007 -6.475 -40.753 1.00 96.69 89 GLY A CA 1
ATOM 665 C C . GLY A 1 89 ? 21.462 -7.721 -41.505 1.00 96.69 89 GLY A C 1
ATOM 666 O O . GLY A 1 89 ? 22.624 -7.824 -41.897 1.00 96.69 89 GLY A O 1
ATOM 667 N N . GLU A 1 90 ? 20.537 -8.644 -41.736 1.00 96.88 90 GLU A N 1
ATOM 668 C CA . GLU A 1 90 ? 20.757 -9.828 -42.565 1.00 96.88 90 GLU A CA 1
ATOM 669 C C . GLU A 1 90 ? 19.589 -9.971 -43.543 1.00 96.88 90 GLU A C 1
ATOM 671 O O . GLU A 1 90 ? 18.447 -9.621 -43.233 1.00 96.88 90 GLU A O 1
ATOM 676 N N . ILE A 1 91 ? 19.869 -10.435 -44.758 1.00 97.25 91 ILE A N 1
ATOM 677 C CA . ILE A 1 91 ? 18.871 -10.500 -45.838 1.00 97.25 91 ILE A CA 1
ATOM 678 C C . ILE A 1 91 ? 17.772 -11.540 -45.584 1.00 97.25 91 ILE A C 1
ATOM 680 O O . ILE A 1 91 ? 16.736 -11.549 -46.256 1.00 97.25 91 ILE A O 1
ATOM 684 N N . ASP A 1 92 ? 18.012 -12.448 -44.648 1.00 96.25 92 ASP A N 1
ATOM 685 C CA . ASP A 1 92 ? 17.221 -13.630 -44.355 1.00 96.25 92 ASP A CA 1
ATOM 686 C C . ASP A 1 92 ? 16.306 -13.483 -43.131 1.00 96.25 92 ASP A C 1
ATOM 688 O O . ASP A 1 92 ? 15.512 -14.388 -42.867 1.00 96.25 92 ASP A O 1
ATOM 692 N N . GLY A 1 93 ? 16.310 -12.336 -42.442 1.00 96.94 93 GLY A N 1
ATOM 693 C CA . GLY A 1 93 ? 15.360 -12.065 -41.363 1.00 96.94 93 GLY A CA 1
ATOM 694 C C . GLY A 1 93 ? 15.472 -10.686 -40.711 1.00 96.94 93 GLY A C 1
ATOM 695 O O . GLY A 1 93 ? 16.549 -10.113 -40.565 1.00 96.94 93 GLY A O 1
ATOM 696 N N . GLU A 1 94 ? 14.328 -10.174 -40.267 1.00 98.00 94 GLU A N 1
ATOM 697 C CA . GLU A 1 94 ? 14.196 -8.928 -39.514 1.00 98.00 94 GLU A CA 1
ATOM 698 C C . GLU A 1 94 ? 14.106 -9.223 -38.008 1.00 98.00 94 GLU A C 1
ATOM 700 O O . GLU A 1 94 ? 13.020 -9.340 -37.449 1.00 98.00 94 GLU A O 1
ATOM 705 N N . CYS A 1 95 ? 15.257 -9.404 -37.355 1.00 98.56 95 CYS A N 1
ATOM 706 C CA . CYS A 1 95 ? 15.322 -9.726 -35.925 1.00 98.56 95 CYS A CA 1
ATOM 707 C C . CYS A 1 95 ? 14.752 -8.624 -35.027 1.00 98.56 95 CYS A C 1
ATOM 709 O O . CYS A 1 95 ? 14.946 -7.434 -35.284 1.00 98.56 95 CYS A O 1
ATOM 711 N N . ASP A 1 96 ? 14.134 -9.048 -33.929 1.00 98.62 96 ASP A N 1
ATOM 712 C CA . ASP A 1 96 ? 13.685 -8.201 -32.834 1.00 98.62 96 ASP A CA 1
ATOM 713 C C . ASP A 1 96 ? 14.762 -8.098 -31.756 1.00 98.62 96 ASP A C 1
ATOM 715 O O . ASP A 1 96 ? 15.476 -9.059 -31.460 1.00 98.62 96 ASP A O 1
ATOM 719 N N . PHE A 1 97 ? 14.810 -6.939 -31.114 1.00 98.75 97 PHE A N 1
ATOM 720 C CA . PHE A 1 97 ? 15.727 -6.584 -30.048 1.00 98.75 97 PHE A CA 1
ATOM 721 C C . PHE A 1 97 ? 14.963 -5.958 -28.888 1.00 98.75 97 PHE A C 1
ATOM 723 O O . PHE A 1 97 ? 13.961 -5.266 -29.087 1.00 98.75 97 PHE A O 1
ATOM 730 N N . ARG A 1 98 ? 15.445 -6.178 -27.664 1.00 98.62 98 ARG A N 1
ATOM 731 C CA . ARG A 1 98 ? 14.899 -5.543 -26.460 1.00 98.62 98 ARG A CA 1
ATOM 732 C C . ARG A 1 98 ? 16.024 -5.033 -25.583 1.00 98.62 98 ARG A C 1
ATOM 734 O O . ARG A 1 98 ? 16.973 -5.767 -25.315 1.00 98.62 98 ARG A O 1
ATOM 741 N N . LEU A 1 99 ? 15.883 -3.800 -25.120 1.00 98.44 99 LEU A N 1
ATOM 742 C CA . LEU A 1 99 ? 16.726 -3.211 -24.092 1.00 98.44 99 LEU A CA 1
ATOM 743 C C . LEU A 1 99 ? 16.043 -3.402 -22.739 1.00 98.44 99 LEU A C 1
ATOM 745 O O . LEU A 1 99 ? 14.850 -3.113 -22.602 1.00 98.44 99 LEU A O 1
ATOM 749 N N . LEU A 1 100 ? 16.792 -3.886 -21.750 1.00 98.00 100 LEU A N 1
ATOM 750 C CA . LEU A 1 100 ? 16.304 -4.068 -20.392 1.00 98.00 100 LEU A CA 1
ATOM 751 C C . LEU A 1 100 ? 17.201 -3.353 -19.382 1.00 98.00 100 LEU A C 1
ATOM 753 O O . LEU A 1 100 ? 18.425 -3.374 -19.510 1.00 98.00 100 LEU A O 1
ATOM 757 N N . VAL A 1 101 ? 16.574 -2.794 -18.348 1.00 91.56 101 VAL A N 1
ATOM 758 C CA . VAL A 1 101 ? 17.231 -2.229 -17.162 1.00 91.56 101 VAL A CA 1
ATOM 759 C C . VAL A 1 101 ? 16.675 -2.953 -15.938 1.00 91.56 101 VAL A C 1
ATOM 761 O O . VAL A 1 101 ? 15.462 -2.999 -15.738 1.00 91.56 101 VAL A O 1
ATOM 764 N N . ASN A 1 102 ? 17.546 -3.570 -15.137 1.00 89.00 102 ASN A N 1
ATOM 765 C CA . ASN A 1 102 ? 17.187 -4.415 -13.990 1.00 89.00 102 ASN A CA 1
ATOM 766 C C . ASN A 1 102 ? 16.139 -5.492 -14.337 1.00 89.00 102 ASN A C 1
ATOM 768 O O . ASN A 1 102 ? 15.203 -5.749 -13.579 1.00 89.00 102 ASN A O 1
ATOM 772 N N . GLY A 1 103 ? 16.266 -6.092 -15.525 1.00 87.62 103 GLY A N 1
ATOM 773 C CA . GLY A 1 103 ? 15.354 -7.125 -16.024 1.00 87.62 103 GLY A CA 1
ATOM 774 C C . GLY A 1 103 ? 13.996 -6.626 -16.537 1.00 87.62 103 GLY A C 1
ATOM 775 O O . GLY A 1 103 ? 13.190 -7.450 -16.971 1.00 87.62 103 GLY A O 1
ATOM 776 N N . VAL A 1 104 ? 13.733 -5.314 -16.536 1.00 86.94 104 VAL A N 1
ATOM 777 C CA . VAL A 1 104 ? 12.511 -4.706 -17.092 1.00 86.94 104 VAL A CA 1
ATOM 778 C C . VAL A 1 104 ? 12.778 -4.222 -18.512 1.00 86.94 104 VAL A C 1
ATOM 780 O O . VAL A 1 104 ? 13.751 -3.510 -18.732 1.00 86.94 104 VAL A O 1
ATOM 783 N N . ILE A 1 105 ? 11.918 -4.574 -19.474 1.00 93.50 105 ILE A N 1
ATOM 784 C CA . ILE A 1 105 ? 12.016 -4.077 -20.856 1.00 93.50 105 ILE A CA 1
ATOM 785 C C . ILE A 1 105 ? 11.692 -2.580 -20.876 1.00 93.50 105 ILE A C 1
ATOM 787 O O . ILE A 1 105 ? 10.578 -2.188 -20.534 1.00 93.50 105 ILE A O 1
ATOM 791 N N . VAL A 1 106 ? 12.658 -1.771 -21.308 1.00 85.00 106 VAL A N 1
ATOM 792 C CA . VAL A 1 106 ? 12.543 -0.307 -21.434 1.00 85.00 106 VAL A CA 1
ATOM 793 C C . VAL A 1 106 ? 12.489 0.156 -22.890 1.00 85.00 106 VAL A C 1
ATOM 795 O O . VAL A 1 106 ? 12.083 1.278 -23.165 1.00 85.00 106 VAL A O 1
ATOM 798 N N . GLY A 1 107 ? 12.844 -0.715 -23.837 1.00 89.62 107 GLY A N 1
ATOM 799 C CA . GLY A 1 107 ? 12.778 -0.421 -25.264 1.00 89.62 107 GLY A CA 1
ATOM 800 C C . GLY A 1 107 ? 12.746 -1.687 -26.110 1.00 89.62 107 GLY A C 1
ATOM 801 O O . GLY A 1 107 ? 13.280 -2.727 -25.719 1.00 89.62 107 GLY A O 1
ATOM 802 N N . THR A 1 108 ? 12.115 -1.606 -27.278 1.00 96.56 108 THR A N 1
ATOM 803 C CA . THR A 1 108 ? 12.087 -2.684 -28.276 1.00 96.56 108 THR A CA 1
ATOM 804 C C . THR A 1 108 ? 12.349 -2.124 -29.660 1.00 96.56 108 THR A C 1
ATOM 806 O O . THR A 1 108 ? 11.840 -1.053 -29.986 1.00 96.56 108 THR A O 1
ATOM 809 N N . ALA A 1 109 ? 13.082 -2.859 -30.483 1.00 97.06 109 ALA A N 1
ATOM 810 C CA . ALA A 1 109 ? 13.364 -2.488 -31.860 1.00 97.06 109 ALA A CA 1
ATOM 811 C C . ALA A 1 109 ? 13.317 -3.718 -32.766 1.00 97.06 109 ALA A C 1
ATOM 813 O O . ALA A 1 109 ? 13.530 -4.834 -32.304 1.00 97.06 109 ALA A O 1
ATOM 814 N N . THR A 1 110 ? 13.083 -3.508 -34.056 1.00 98.31 110 THR A N 1
ATOM 815 C CA . THR A 1 110 ? 13.124 -4.570 -35.066 1.00 98.31 110 THR A CA 1
ATOM 816 C C . THR A 1 110 ? 13.973 -4.079 -36.224 1.00 98.31 110 THR A C 1
ATOM 818 O O . THR A 1 110 ? 13.813 -2.942 -36.677 1.00 98.31 110 THR A O 1
ATOM 821 N N . ASN A 1 111 ? 14.878 -4.922 -36.712 1.00 98.44 111 ASN A N 1
ATOM 822 C CA . ASN A 1 111 ? 15.666 -4.589 -37.890 1.00 98.44 111 ASN A CA 1
ATOM 823 C C . ASN A 1 111 ? 14.764 -4.365 -39.097 1.00 98.44 111 ASN A C 1
ATOM 825 O O . ASN A 1 111 ? 13.863 -5.147 -39.381 1.00 98.44 111 ASN A O 1
ATOM 829 N N . ALA A 1 112 ? 15.031 -3.305 -39.850 1.00 97.50 112 ALA A N 1
ATOM 830 C CA . ALA A 1 112 ? 14.444 -3.154 -41.162 1.00 97.50 112 ALA A CA 1
ATOM 831 C C . ALA A 1 112 ? 15.017 -4.218 -42.103 1.00 97.50 112 ALA A C 1
ATOM 833 O O . ALA A 1 112 ? 16.161 -4.669 -41.975 1.00 97.50 112 ALA A O 1
ATOM 834 N N . ARG A 1 113 ? 14.215 -4.582 -43.098 1.00 96.69 113 ARG A N 1
ATOM 835 C CA . ARG A 1 113 ? 14.647 -5.466 -44.171 1.00 96.69 113 ARG A CA 1
ATOM 836 C C . ARG A 1 113 ? 15.801 -4.846 -44.959 1.00 96.69 113 ARG A C 1
ATOM 838 O O . ARG A 1 113 ? 15.724 -3.686 -45.367 1.00 96.69 113 ARG A O 1
ATOM 845 N N . VAL A 1 114 ? 16.817 -5.652 -45.256 1.00 96.38 114 VAL A N 1
ATOM 846 C CA . VAL A 1 114 ? 17.997 -5.251 -46.038 1.00 96.38 114 VAL A CA 1
ATOM 847 C C . VAL A 1 114 ? 18.163 -6.101 -47.300 1.00 96.38 114 VAL A C 1
ATOM 849 O O . VAL A 1 114 ? 17.599 -7.187 -47.415 1.00 96.38 114 VAL A O 1
ATOM 852 N N . ASN A 1 115 ? 18.928 -5.587 -48.269 1.00 95.69 115 ASN A N 1
ATOM 853 C CA . ASN A 1 115 ? 19.283 -6.304 -49.506 1.00 95.69 115 ASN A CA 1
ATOM 854 C C . ASN A 1 115 ? 20.735 -6.808 -49.512 1.00 95.69 115 ASN A C 1
ATOM 856 O O . ASN A 1 115 ? 21.122 -7.543 -50.417 1.00 95.69 115 ASN A O 1
ATOM 860 N N . GLU A 1 116 ? 21.530 -6.391 -48.529 1.00 95.12 116 GLU A N 1
ATOM 861 C CA . GLU A 1 116 ? 22.920 -6.789 -48.335 1.00 95.12 116 GLU A CA 1
ATOM 862 C C . GLU A 1 116 ? 23.124 -7.105 -46.854 1.00 95.12 116 GLU A C 1
ATOM 864 O O . GLU A 1 116 ? 22.568 -6.422 -45.989 1.00 95.12 116 GLU A O 1
ATOM 869 N N . ASP A 1 117 ? 23.901 -8.146 -46.570 1.00 94.38 117 ASP A N 1
ATOM 870 C CA . ASP A 1 117 ? 24.186 -8.557 -45.201 1.00 94.38 117 ASP A CA 1
ATOM 871 C C . ASP A 1 117 ? 25.158 -7.605 -44.503 1.00 94.38 117 ASP A C 1
ATOM 873 O O . ASP A 1 117 ? 26.011 -6.965 -45.123 1.00 94.38 117 ASP A O 1
ATOM 877 N N . TRP A 1 118 ? 25.091 -7.617 -43.173 1.00 94.06 118 TRP A N 1
ATOM 878 C CA . TRP A 1 118 ? 26.043 -6.989 -42.255 1.00 94.06 118 TRP A CA 1
ATOM 879 C C . TRP A 1 118 ? 26.014 -5.458 -42.239 1.00 94.06 118 TRP A C 1
ATOM 881 O O . TRP A 1 118 ? 26.851 -4.842 -41.578 1.00 94.06 118 TRP A O 1
ATOM 891 N N . GLY A 1 119 ? 25.050 -4.833 -42.916 1.00 94.12 119 GLY A N 1
ATOM 892 C CA . GLY A 1 119 ? 24.795 -3.404 -42.772 1.00 94.12 119 GLY A CA 1
ATOM 893 C C . GLY A 1 119 ? 24.399 -3.074 -41.332 1.00 94.12 119 GLY A C 1
ATOM 894 O O . GLY A 1 119 ? 23.521 -3.732 -40.771 1.00 94.12 119 GLY A O 1
ATOM 895 N N . ILE A 1 120 ? 25.046 -2.071 -40.733 1.00 97.19 120 ILE A N 1
ATOM 896 C CA . ILE A 1 120 ? 24.682 -1.608 -39.390 1.00 97.19 120 ILE A CA 1
ATOM 897 C C . ILE A 1 120 ? 23.282 -0.995 -39.432 1.00 97.19 120 ILE A C 1
ATOM 899 O O . ILE A 1 120 ? 22.987 -0.173 -40.301 1.00 97.19 120 ILE A O 1
ATOM 903 N N . GLN A 1 121 ? 22.446 -1.380 -38.473 1.00 97.75 121 GLN A N 1
ATOM 904 C CA . GLN A 1 121 ? 21.183 -0.715 -38.179 1.00 97.75 121 GLN A CA 1
ATOM 905 C C . GLN A 1 121 ? 21.206 -0.235 -36.731 1.00 97.75 121 GLN A C 1
ATOM 907 O O . GLN A 1 121 ? 21.272 -1.051 -35.808 1.00 97.75 121 GLN A O 1
ATOM 912 N N . SER A 1 122 ? 21.185 1.086 -36.560 1.00 97.88 122 SER A N 1
ATOM 913 C CA . SER A 1 122 ? 21.202 1.754 -35.260 1.00 97.88 122 SER A CA 1
ATOM 914 C C . SER A 1 122 ? 19.776 2.024 -34.796 1.00 97.88 122 SER A C 1
ATOM 916 O O . SER A 1 122 ? 19.003 2.670 -35.505 1.00 97.88 122 SER A O 1
ATOM 918 N N . HIS A 1 123 ? 19.448 1.558 -33.596 1.00 97.38 123 HIS A N 1
ATOM 919 C CA . HIS A 1 123 ? 18.164 1.803 -32.943 1.00 97.38 123 HIS A CA 1
ATOM 920 C C . HIS A 1 123 ? 18.385 2.678 -31.723 1.00 97.38 123 HIS A C 1
ATOM 922 O O . HIS A 1 123 ? 19.202 2.331 -30.875 1.00 97.38 123 HIS A O 1
ATOM 928 N N . ILE A 1 124 ? 17.674 3.799 -31.647 1.00 95.06 124 ILE A N 1
ATOM 929 C CA . ILE A 1 124 ? 17.793 4.757 -30.549 1.00 95.06 124 ILE A CA 1
ATOM 930 C C . ILE A 1 124 ? 16.587 4.583 -29.628 1.00 95.06 124 ILE A C 1
ATOM 932 O O . ILE A 1 124 ? 15.442 4.597 -30.082 1.00 95.06 124 ILE A O 1
ATOM 936 N N . PHE A 1 125 ? 16.863 4.403 -28.343 1.00 93.12 125 PHE A N 1
ATOM 937 C CA . PHE A 1 125 ? 15.899 4.457 -27.256 1.00 93.12 125 PHE A CA 1
ATOM 938 C C . PHE A 1 125 ? 16.164 5.754 -26.501 1.00 93.12 125 PHE A C 1
ATOM 940 O O . PHE A 1 125 ? 17.191 5.868 -25.836 1.00 93.12 125 PHE A O 1
ATOM 947 N N . GLU A 1 126 ? 15.284 6.732 -26.681 1.00 88.31 126 GLU A N 1
ATOM 948 C CA . GLU A 1 126 ? 15.442 8.059 -26.084 1.00 88.31 126 GLU A CA 1
ATOM 949 C C . GLU A 1 126 ? 15.009 8.055 -24.613 1.00 88.31 126 GLU A C 1
ATOM 951 O O . GLU A 1 126 ? 14.099 7.305 -24.240 1.00 88.31 126 GLU A O 1
ATOM 956 N N . ASP A 1 127 ? 15.642 8.905 -23.800 1.00 82.12 127 ASP A N 1
ATOM 957 C CA . ASP A 1 127 ? 15.225 9.211 -22.423 1.00 82.12 127 ASP A CA 1
ATOM 958 C C . ASP A 1 127 ? 15.086 7.969 -21.507 1.00 82.12 127 ASP A C 1
ATOM 960 O O . ASP A 1 127 ? 14.148 7.812 -20.717 1.00 82.12 127 ASP A O 1
ATOM 964 N N . VAL A 1 128 ? 16.022 7.018 -21.618 1.00 85.94 128 VAL A N 1
ATOM 965 C CA . VAL A 1 128 ? 15.992 5.786 -20.818 1.00 85.94 128 VAL A CA 1
ATOM 966 C C . VAL A 1 128 ? 16.528 6.065 -19.417 1.00 85.94 128 VAL A C 1
ATOM 968 O O . VAL A 1 128 ? 17.719 6.309 -19.237 1.00 85.94 128 VAL A O 1
ATOM 971 N N . ALA A 1 129 ? 15.669 5.954 -18.402 1.00 83.69 129 ALA A N 1
ATOM 972 C CA . ALA A 1 129 ? 16.072 6.059 -17.001 1.00 83.69 129 ALA A CA 1
ATOM 973 C C . ALA A 1 129 ? 16.900 4.836 -16.556 1.00 83.69 129 ALA A C 1
ATOM 975 O O . ALA A 1 129 ? 16.385 3.719 -16.438 1.00 83.69 129 ALA A O 1
ATOM 976 N N . ILE A 1 130 ? 18.183 5.054 -16.257 1.00 85.25 130 ILE A N 1
ATOM 977 C CA . ILE A 1 130 ? 19.131 4.032 -15.803 1.00 85.25 130 ILE A CA 1
ATOM 978 C C . ILE A 1 130 ? 19.641 4.401 -14.399 1.00 85.25 130 ILE A C 1
ATOM 980 O O . ILE A 1 130 ? 20.432 5.333 -14.247 1.00 85.25 130 ILE A O 1
ATOM 984 N N . PRO A 1 131 ? 19.224 3.681 -13.338 1.00 77.62 131 PRO A N 1
ATOM 985 C CA . PRO A 1 131 ? 19.742 3.903 -11.990 1.00 77.62 131 PRO A CA 1
ATOM 986 C C . PRO A 1 131 ? 21.243 3.611 -11.875 1.00 77.62 131 PRO A C 1
ATOM 988 O O . PRO A 1 131 ? 21.783 2.735 -12.554 1.00 77.62 131 PRO A O 1
ATOM 991 N N . ALA A 1 132 ? 21.916 4.274 -10.933 1.00 78.56 132 ALA A N 1
ATOM 992 C CA . ALA A 1 132 ? 23.298 3.939 -10.599 1.00 78.56 132 ALA A CA 1
ATOM 993 C C . ALA A 1 132 ? 23.404 2.471 -10.145 1.00 78.56 132 ALA A C 1
ATOM 995 O O . ALA A 1 132 ? 22.590 2.001 -9.347 1.00 78.56 132 ALA A O 1
ATOM 996 N N . ASN A 1 133 ? 24.445 1.770 -10.604 1.00 79.88 133 ASN A N 1
ATOM 997 C CA . ASN A 1 133 ? 24.673 0.340 -10.350 1.00 79.88 133 ASN A CA 1
ATOM 998 C C . ASN A 1 133 ? 23.570 -0.596 -10.886 1.00 79.88 133 ASN A C 1
ATOM 1000 O O . ASN A 1 133 ? 23.430 -1.714 -10.386 1.00 79.88 133 ASN A O 1
ATOM 1004 N N . ALA A 1 134 ? 22.772 -0.154 -11.863 1.00 86.12 134 ALA A N 1
ATOM 1005 C CA . ALA A 1 134 ? 21.796 -1.015 -12.519 1.00 86.12 134 ALA A CA 1
ATOM 1006 C C . ALA A 1 134 ? 22.456 -2.185 -13.269 1.00 86.12 134 ALA A C 1
ATOM 1008 O O . ALA A 1 134 ? 23.645 -2.181 -13.584 1.00 86.12 134 ALA A O 1
ATOM 1009 N N . GLU A 1 135 ? 21.647 -3.181 -13.594 1.00 95.38 135 GLU A N 1
ATOM 1010 C CA . GLU A 1 135 ? 21.963 -4.211 -14.572 1.00 95.38 135 GLU A CA 1
ATOM 1011 C C . GLU A 1 135 ? 21.369 -3.815 -15.928 1.00 95.38 135 GLU A C 1
ATOM 1013 O O . GLU A 1 135 ? 20.188 -3.474 -16.010 1.00 95.38 135 GLU A O 1
ATOM 1018 N N . ILE A 1 136 ? 22.172 -3.858 -16.988 1.00 97.88 136 ILE A N 1
ATOM 1019 C CA . ILE A 1 136 ? 21.729 -3.591 -18.359 1.00 97.88 136 ILE A CA 1
ATOM 1020 C C . ILE A 1 136 ? 21.767 -4.884 -19.167 1.00 97.88 136 ILE A C 1
ATOM 1022 O O . ILE A 1 136 ? 22.738 -5.645 -19.103 1.00 97.88 136 ILE A O 1
ATOM 1026 N N . SER A 1 137 ? 20.718 -5.135 -19.949 1.00 98.62 137 SER A N 1
ATOM 1027 C CA . SER A 1 137 ? 20.654 -6.315 -20.808 1.00 98.62 137 SER A CA 1
ATOM 1028 C C . SER A 1 137 ? 20.161 -5.993 -22.209 1.00 98.62 137 SER A C 1
ATOM 1030 O O . SER A 1 137 ? 19.295 -5.141 -22.404 1.00 98.62 137 SER A O 1
ATOM 1032 N N . VAL A 1 138 ? 20.671 -6.749 -23.179 1.00 98.75 138 VAL A N 1
ATOM 1033 C CA . VAL A 1 138 ? 20.168 -6.766 -24.555 1.00 98.75 138 VAL A CA 1
ATOM 1034 C C . VAL A 1 138 ? 19.673 -8.166 -24.880 1.00 98.75 138 VAL A C 1
ATOM 1036 O O . VAL A 1 138 ? 20.416 -9.151 -24.791 1.00 98.75 138 VAL A O 1
ATOM 1039 N N . GLU A 1 139 ? 18.412 -8.251 -25.286 1.00 98.81 139 GLU A N 1
ATOM 1040 C CA . GLU A 1 139 ? 17.839 -9.450 -25.884 1.00 98.81 139 GLU A CA 1
ATOM 1041 C C . GLU A 1 139 ? 17.739 -9.317 -27.399 1.00 98.81 139 GLU A C 1
ATOM 1043 O O . GLU A 1 139 ? 17.448 -8.236 -27.907 1.00 98.81 139 GLU A O 1
ATOM 1048 N N . SER A 1 140 ? 17.917 -10.427 -28.111 1.00 98.75 140 SER A N 1
ATOM 1049 C CA . SER A 1 140 ? 17.593 -10.542 -29.533 1.00 98.75 140 SER A CA 1
ATOM 1050 C C . SER A 1 140 ? 17.104 -11.947 -29.869 1.00 98.75 140 SER A C 1
ATOM 1052 O O . SER A 1 140 ? 17.319 -12.875 -29.086 1.00 98.75 140 SER A O 1
ATOM 1054 N N . ASN A 1 141 ? 16.431 -12.116 -31.008 1.00 98.50 141 ASN A N 1
ATOM 1055 C CA . ASN A 1 141 ? 15.983 -13.417 -31.509 1.00 98.50 141 ASN A CA 1
ATOM 1056 C C . ASN A 1 141 ? 16.599 -13.769 -32.875 1.00 98.50 141 ASN A C 1
ATOM 1058 O O . ASN A 1 141 ? 17.076 -12.914 -33.619 1.00 98.50 141 ASN A O 1
ATOM 1062 N N . ALA A 1 142 ? 16.592 -15.062 -33.208 1.00 98.06 142 ALA A N 1
ATOM 1063 C CA . ALA A 1 142 ? 16.918 -15.548 -34.547 1.00 98.06 142 ALA A CA 1
ATOM 1064 C C . ALA A 1 142 ? 15.632 -15.855 -35.315 1.00 98.06 142 ALA A C 1
ATOM 1066 O O . ALA A 1 142 ? 14.902 -16.760 -34.916 1.00 98.06 142 ALA A O 1
ATOM 1067 N N . VAL A 1 143 ? 15.371 -15.147 -36.412 1.00 97.88 143 VAL A N 1
ATOM 1068 C CA . VAL A 1 143 ? 14.108 -15.234 -37.167 1.00 97.88 143 VAL A CA 1
ATOM 1069 C C . VAL A 1 143 ? 14.358 -15.338 -38.668 1.00 97.88 143 VAL A C 1
ATOM 1071 O O . VAL A 1 143 ? 15.427 -14.980 -39.159 1.00 97.88 143 VAL A O 1
ATOM 1074 N N . THR A 1 144 ? 13.361 -15.834 -39.400 1.00 97.38 144 THR A N 1
ATOM 1075 C CA . THR A 1 144 ? 13.367 -15.889 -40.866 1.00 97.38 144 THR A CA 1
ATOM 1076 C C . THR A 1 144 ? 12.286 -14.986 -41.442 1.00 97.38 144 THR A C 1
ATOM 1078 O O . THR A 1 144 ? 11.162 -14.966 -40.944 1.00 97.38 144 THR A O 1
ATOM 1081 N N . ASN A 1 145 ? 12.587 -14.295 -42.540 1.00 95.88 145 ASN A N 1
ATOM 1082 C CA . ASN A 1 145 ? 11.571 -13.585 -43.325 1.00 95.88 145 ASN A CA 1
ATOM 1083 C C . ASN A 1 145 ? 10.868 -14.486 -44.356 1.00 95.88 145 ASN A C 1
ATOM 1085 O O . ASN A 1 145 ? 9.930 -14.063 -45.032 1.00 95.88 145 ASN A O 1
ATOM 1089 N N . GLY A 1 146 ? 11.311 -15.740 -44.485 1.00 96.06 146 GLY A N 1
ATOM 1090 C CA . GLY A 1 146 ? 10.730 -16.722 -45.394 1.00 96.06 146 GLY A CA 1
ATOM 1091 C C . GLY A 1 146 ? 11.096 -16.531 -46.873 1.00 96.06 146 GLY A C 1
ATOM 1092 O O . GLY A 1 146 ? 10.535 -17.219 -47.726 1.00 96.06 146 GLY A O 1
ATOM 1093 N N . LEU A 1 147 ? 12.005 -15.607 -47.206 1.00 94.75 147 LEU A N 1
ATOM 1094 C CA . LEU A 1 147 ? 12.257 -15.191 -48.593 1.00 94.75 147 LEU A CA 1
ATOM 1095 C C . LEU A 1 147 ? 13.514 -15.795 -49.213 1.00 94.75 147 LEU A C 1
ATOM 1097 O O . LEU A 1 147 ? 13.600 -15.856 -50.439 1.00 94.75 147 LEU A O 1
ATOM 1101 N N . ILE A 1 148 ? 14.472 -16.230 -48.395 1.00 94.81 148 ILE A N 1
ATOM 1102 C CA . ILE A 1 148 ? 15.754 -16.780 -48.845 1.00 94.81 148 ILE A CA 1
ATOM 1103 C C . ILE A 1 148 ? 15.734 -18.304 -48.659 1.00 94.81 148 ILE A C 1
ATOM 1105 O O . ILE A 1 148 ? 15.814 -18.771 -47.524 1.00 94.81 148 ILE A O 1
ATOM 1109 N N . PRO A 1 149 ? 15.586 -19.109 -49.728 1.00 93.88 149 PRO A N 1
ATOM 1110 C CA . PRO A 1 149 ? 15.509 -20.562 -49.598 1.00 93.88 149 PRO A CA 1
ATOM 1111 C C . PRO A 1 149 ? 16.876 -21.201 -49.316 1.00 93.88 149 PRO A C 1
ATOM 1113 O O . PRO A 1 149 ? 17.844 -20.953 -50.031 1.00 93.88 149 PRO A O 1
ATOM 1116 N N . GLU A 1 150 ? 16.917 -22.123 -48.355 1.00 88.81 150 GLU A N 1
ATOM 1117 C CA . GLU A 1 150 ? 18.043 -23.015 -48.059 1.00 88.81 150 GLU A CA 1
ATOM 1118 C C . GLU A 1 150 ? 17.569 -24.473 -48.089 1.00 88.81 150 GLU A C 1
ATOM 1120 O O . GLU A 1 150 ? 17.179 -25.084 -47.089 1.00 88.81 150 GLU A O 1
ATOM 1125 N N . GLY A 1 151 ? 17.566 -25.050 -49.291 1.00 89.00 151 GLY A N 1
ATOM 1126 C CA . GLY A 1 151 ? 17.052 -26.399 -49.506 1.00 89.00 151 GLY A CA 1
ATOM 1127 C C . GLY A 1 151 ? 15.546 -26.476 -49.243 1.00 89.00 151 GLY A C 1
ATOM 1128 O O . GLY A 1 151 ? 14.760 -25.941 -50.018 1.00 89.00 151 GLY A O 1
ATOM 1129 N N . ALA A 1 152 ? 15.150 -27.187 -48.184 1.00 91.00 152 ALA A N 1
ATOM 1130 C CA . ALA A 1 152 ? 13.745 -27.386 -47.811 1.00 91.00 152 ALA A CA 1
ATOM 1131 C C . ALA A 1 152 ? 13.228 -26.379 -46.765 1.00 91.00 152 ALA A C 1
ATOM 1133 O O . ALA A 1 152 ? 12.049 -26.423 -46.420 1.00 91.00 152 ALA A O 1
ATOM 1134 N N . ILE A 1 153 ? 14.099 -25.511 -46.243 1.00 91.88 153 ILE A N 1
ATOM 1135 C CA . ILE A 1 153 ? 13.757 -24.459 -45.280 1.00 91.88 153 ILE A CA 1
ATOM 1136 C C . ILE A 1 153 ? 14.146 -23.092 -45.845 1.00 91.88 153 ILE A C 1
ATOM 1138 O O . ILE A 1 153 ? 14.648 -22.994 -46.965 1.00 91.88 153 ILE A O 1
ATOM 1142 N N . THR A 1 154 ? 13.918 -22.038 -45.074 1.00 94.94 154 THR A N 1
ATOM 1143 C CA . THR A 1 154 ? 14.427 -20.696 -45.358 1.00 94.94 154 THR A CA 1
ATOM 1144 C C . THR A 1 154 ? 15.586 -20.369 -44.423 1.00 94.94 154 THR A C 1
ATOM 1146 O O . THR A 1 154 ? 15.666 -20.917 -43.320 1.00 94.94 154 THR A O 1
ATOM 1149 N N . ALA A 1 155 ? 16.500 -19.523 -44.891 1.00 95.94 155 ALA A N 1
ATOM 1150 C CA . ALA A 1 155 ? 17.613 -19.010 -44.102 1.00 95.94 155 ALA A CA 1
ATOM 1151 C C . ALA A 1 155 ? 17.100 -18.158 -42.926 1.00 95.94 155 ALA A C 1
ATOM 1153 O O . ALA A 1 155 ? 15.962 -17.681 -42.950 1.00 95.94 155 ALA A O 1
ATOM 1154 N N . TYR A 1 156 ? 17.920 -18.010 -41.888 1.00 97.50 156 TYR A N 1
ATOM 1155 C CA . TYR A 1 156 ? 17.566 -17.331 -40.641 1.00 97.50 156 TYR A CA 1
ATOM 1156 C C . TYR A 1 156 ? 18.644 -16.319 -40.268 1.00 97.50 156 TYR A C 1
ATOM 1158 O O . TYR A 1 156 ? 19.797 -16.701 -40.019 1.00 97.50 156 TYR A O 1
ATOM 1166 N N . ALA A 1 157 ? 18.204 -15.080 -40.067 1.00 97.94 157 ALA A N 1
ATOM 1167 C CA . ALA A 1 157 ? 18.984 -14.074 -39.376 1.00 97.94 157 ALA A CA 1
ATOM 1168 C C . ALA A 1 157 ? 19.183 -14.482 -37.910 1.00 97.94 157 ALA A C 1
ATOM 1170 O O . ALA A 1 157 ? 18.391 -15.222 -37.318 1.00 97.94 157 ALA A O 1
ATOM 1171 N N . ARG A 1 158 ? 20.274 -14.016 -37.306 1.00 98.12 158 ARG A N 1
ATOM 1172 C CA . ARG A 1 158 ? 20.782 -14.524 -36.021 1.00 98.12 158 ARG A CA 1
ATOM 1173 C C . ARG A 1 158 ? 20.759 -13.502 -34.891 1.00 98.12 158 ARG A C 1
ATOM 1175 O O . ARG A 1 158 ? 21.436 -13.719 -33.884 1.00 98.12 158 ARG A O 1
ATOM 1182 N N . GLY A 1 159 ? 20.041 -12.395 -35.064 1.00 97.88 159 GLY A N 1
ATOM 1183 C CA . GLY A 1 159 ? 19.868 -11.370 -34.032 1.00 97.88 159 GLY A CA 1
ATOM 1184 C C . GLY A 1 159 ? 21.177 -10.694 -33.646 1.00 97.88 159 GLY A C 1
ATOM 1185 O O . GLY A 1 159 ? 21.431 -10.468 -32.463 1.00 97.88 159 GLY A O 1
ATOM 1186 N N . ARG A 1 160 ? 22.053 -10.441 -34.623 1.00 98.50 160 ARG A N 1
ATOM 1187 C CA . ARG A 1 160 ? 23.408 -9.954 -34.357 1.00 98.50 160 ARG A CA 1
ATOM 1188 C C . ARG A 1 160 ? 23.432 -8.502 -33.899 1.00 98.50 160 ARG A C 1
ATOM 1190 O O . ARG A 1 160 ? 22.848 -7.644 -34.556 1.00 98.50 160 ARG A O 1
ATOM 1197 N N . TRP A 1 161 ? 24.199 -8.216 -32.851 1.00 98.69 161 TRP A N 1
ATOM 1198 C CA . TRP A 1 161 ? 24.457 -6.848 -32.396 1.00 98.69 161 TRP A CA 1
ATOM 1199 C C . TRP A 1 161 ? 25.866 -6.666 -31.837 1.00 98.69 161 TRP A C 1
ATOM 1201 O O . TRP A 1 161 ? 26.493 -7.627 -31.385 1.00 98.69 161 TRP A O 1
ATOM 1211 N N . ARG A 1 162 ? 26.376 -5.434 -31.942 1.00 98.00 162 ARG A N 1
ATOM 1212 C CA . ARG A 1 162 ? 27.791 -5.096 -31.721 1.00 98.00 162 ARG A CA 1
ATOM 1213 C C . ARG A 1 162 ? 28.010 -4.176 -30.540 1.00 98.00 162 ARG A C 1
ATOM 1215 O O . ARG A 1 162 ? 28.918 -4.417 -29.749 1.00 98.00 162 ARG A O 1
ATOM 1222 N N . THR A 1 163 ? 27.216 -3.120 -30.445 1.00 98.12 163 THR A N 1
ATOM 1223 C CA . THR A 1 163 ? 27.464 -2.035 -29.499 1.00 98.12 163 THR A CA 1
ATOM 1224 C C . THR A 1 163 ? 26.176 -1.551 -28.879 1.00 98.12 163 THR A C 1
ATOM 1226 O O . THR A 1 163 ? 25.141 -1.471 -29.538 1.00 98.12 163 THR A O 1
ATOM 1229 N N . LEU A 1 164 ? 26.276 -1.211 -27.600 1.00 98.25 164 LEU A N 1
ATOM 1230 C CA . LEU A 1 164 ? 25.287 -0.439 -26.876 1.00 98.25 164 LEU A CA 1
ATOM 1231 C C . LEU A 1 164 ? 25.976 0.849 -26.426 1.00 98.25 164 LEU A C 1
ATOM 1233 O O . LEU A 1 164 ? 26.822 0.832 -25.530 1.00 98.25 164 LEU A O 1
ATOM 1237 N N . THR A 1 165 ? 25.669 1.945 -27.108 1.00 97.94 165 THR A N 1
ATOM 1238 C CA . THR A 1 165 ? 26.190 3.274 -26.791 1.00 97.94 165 THR A CA 1
ATOM 1239 C C . THR A 1 165 ? 25.157 4.008 -25.963 1.00 97.94 165 THR A C 1
ATOM 1241 O O . THR A 1 165 ? 23.995 4.061 -26.341 1.00 97.94 165 THR A O 1
ATOM 1244 N N . MET A 1 166 ? 25.574 4.575 -24.844 1.00 95.31 166 MET A N 1
ATOM 1245 C CA . MET A 1 166 ? 24.734 5.386 -23.977 1.00 95.31 166 MET A CA 1
ATOM 1246 C C . MET A 1 166 ? 25.352 6.767 -23.933 1.00 95.31 166 MET A C 1
ATOM 1248 O O . MET A 1 166 ? 26.494 6.925 -23.500 1.00 95.31 166 MET A O 1
ATOM 1252 N N . VAL A 1 167 ? 24.616 7.750 -24.419 1.00 90.62 167 VAL A N 1
ATOM 1253 C CA . VAL A 1 167 ? 24.977 9.149 -24.249 1.00 90.62 167 VAL A CA 1
ATOM 1254 C C . VAL A 1 167 ? 24.084 9.639 -23.131 1.00 90.62 167 VAL A C 1
ATOM 1256 O O . VAL A 1 167 ? 22.869 9.562 -23.257 1.00 90.62 167 VAL A O 1
ATOM 1259 N N . SER A 1 168 ? 24.670 10.050 -22.005 1.00 84.56 168 SER A N 1
ATOM 1260 C CA . SER A 1 168 ? 23.886 10.743 -20.987 1.00 84.56 168 SER A CA 1
ATOM 1261 C C . SER A 1 168 ? 23.248 11.927 -21.677 1.00 84.56 168 SER A C 1
ATOM 1263 O O . SER A 1 168 ? 23.964 12.640 -22.394 1.00 84.56 168 SER A O 1
ATOM 1265 N N . ASP A 1 169 ? 21.960 12.145 -21.461 1.00 70.94 169 ASP A N 1
ATOM 1266 C CA . ASP A 1 169 ? 21.299 13.296 -22.044 1.00 70.94 169 ASP A CA 1
ATOM 1267 C C . ASP A 1 169 ? 21.941 14.550 -21.461 1.00 70.94 169 ASP A C 1
ATOM 1269 O O . ASP A 1 169 ? 21.566 15.054 -20.408 1.00 70.94 169 ASP A O 1
ATOM 1273 N N . ASP A 1 170 ? 22.910 15.094 -22.195 1.00 54.19 170 ASP A N 1
ATOM 1274 C CA . ASP A 1 170 ? 23.520 16.403 -21.977 1.00 54.19 170 ASP A CA 1
ATOM 1275 C C . ASP A 1 170 ? 22.537 17.490 -22.430 1.00 54.19 170 ASP A C 1
ATOM 1277 O O . ASP A 1 170 ? 22.909 18.565 -22.913 1.00 54.19 170 ASP A O 1
ATOM 1281 N N . SER A 1 171 ? 21.235 17.219 -22.278 1.00 42.41 171 SER A N 1
ATOM 1282 C CA . SER A 1 171 ? 20.306 18.302 -22.114 1.00 42.41 171 SER A CA 1
ATOM 1283 C C . SER A 1 171 ? 20.855 19.107 -20.942 1.00 42.41 171 SER A C 1
ATOM 1285 O O . SER A 1 171 ? 21.112 18.614 -19.845 1.00 42.41 171 SER A O 1
ATOM 1287 N N . THR A 1 172 ? 21.057 20.392 -21.168 1.00 45.06 172 THR A N 1
ATOM 1288 C CA . THR A 1 172 ? 20.923 21.368 -20.103 1.00 45.06 172 THR A CA 1
ATOM 1289 C C . THR A 1 172 ? 19.490 21.276 -19.552 1.00 45.06 172 THR A C 1
ATOM 1291 O O . THR A 1 172 ? 18.690 22.181 -19.765 1.00 45.06 172 THR A O 1
ATOM 1294 N N . GLY A 1 173 ? 19.124 20.169 -18.915 1.00 44.97 173 GLY A N 1
ATOM 1295 C CA . GLY A 1 173 ? 17.957 20.017 -18.076 1.00 44.97 173 GLY A CA 1
ATOM 1296 C C . GLY A 1 173 ? 18.464 20.337 -16.693 1.00 44.97 173 GLY A C 1
ATOM 1297 O O . GLY A 1 173 ? 19.087 19.507 -16.043 1.00 44.97 173 GLY A O 1
ATOM 1298 N N . ALA A 1 174 ? 18.338 21.598 -16.301 1.00 56.12 174 ALA A N 1
ATOM 1299 C CA . ALA A 1 174 ? 18.695 22.036 -14.969 1.00 56.12 174 ALA A CA 1
ATOM 1300 C C . ALA A 1 174 ? 18.132 21.013 -13.957 1.00 56.12 174 ALA A C 1
ATOM 1302 O O . ALA A 1 174 ? 16.942 20.699 -14.030 1.00 56.12 174 ALA A O 1
ATOM 1303 N N . ALA A 1 175 ? 18.987 20.432 -13.106 1.00 65.88 175 ALA A N 1
ATOM 1304 C CA . ALA A 1 175 ? 18.534 19.503 -12.076 1.00 65.88 175 ALA A CA 1
ATOM 1305 C C . ALA A 1 175 ? 17.613 20.282 -11.139 1.00 65.88 175 ALA A C 1
ATOM 1307 O O . ALA A 1 175 ? 17.958 21.392 -10.724 1.00 65.88 175 ALA A O 1
ATOM 1308 N N . SER A 1 176 ? 16.425 19.755 -10.875 1.00 81.75 176 SER A N 1
ATOM 1309 C CA . SER A 1 176 ? 15.574 20.272 -9.805 1.00 81.75 176 SER A CA 1
ATOM 1310 C C . SER A 1 176 ? 15.875 19.500 -8.521 1.00 81.75 176 SER A C 1
ATOM 1312 O O . SER A 1 176 ? 16.672 18.568 -8.524 1.00 81.75 176 SER A O 1
ATOM 1314 N N . ASP A 1 177 ? 15.312 19.918 -7.403 1.00 90.88 177 ASP A N 1
ATOM 1315 C CA . ASP A 1 177 ? 15.460 19.209 -6.131 1.00 90.88 177 ASP A CA 1
ATOM 1316 C C . ASP A 1 177 ? 14.079 19.264 -5.499 1.00 90.88 177 ASP A C 1
ATOM 1318 O O . ASP A 1 177 ? 13.698 20.291 -4.951 1.00 90.88 177 ASP A O 1
ATOM 1322 N N . LEU A 1 178 ? 13.248 18.259 -5.754 1.00 93.88 178 LEU A N 1
ATOM 1323 C CA . LEU A 1 178 ? 11.893 18.204 -5.237 1.00 93.88 178 LEU A CA 1
ATOM 1324 C C . LEU A 1 178 ? 11.889 17.468 -3.899 1.00 93.88 178 LEU A C 1
ATOM 1326 O O . LEU A 1 178 ? 12.349 16.345 -3.790 1.00 93.88 178 LEU A O 1
ATOM 1330 N N . ALA A 1 179 ? 11.275 18.070 -2.888 1.00 94.69 179 ALA A N 1
ATOM 1331 C CA . ALA A 1 179 ? 11.084 17.454 -1.584 1.00 94.69 179 ALA A CA 1
ATOM 1332 C C . ALA A 1 179 ? 9.590 17.368 -1.267 1.00 94.69 179 ALA A C 1
ATOM 1334 O O . ALA A 1 179 ? 8.859 18.357 -1.389 1.00 94.69 179 ALA A O 1
ATOM 1335 N N . ILE A 1 180 ? 9.123 16.200 -0.816 1.00 97.00 180 ILE A N 1
ATOM 1336 C CA . ILE A 1 180 ? 7.720 15.993 -0.437 1.00 97.00 180 ILE A CA 1
ATOM 1337 C C . ILE A 1 180 ? 7.533 15.975 1.082 1.00 97.00 180 ILE A C 1
ATOM 1339 O O . ILE A 1 180 ? 8.275 15.338 1.831 1.00 97.00 180 ILE A O 1
ATOM 1343 N N . ARG A 1 181 ? 6.486 16.658 1.553 1.00 96.06 181 ARG A N 1
ATOM 1344 C CA . ARG A 1 181 ? 6.003 16.589 2.934 1.00 96.06 181 ARG A CA 1
ATOM 1345 C C . ARG A 1 181 ? 4.499 16.377 2.948 1.00 96.06 181 ARG A C 1
ATOM 1347 O O . ARG A 1 181 ? 3.725 17.187 2.458 1.00 96.06 181 ARG A O 1
ATOM 1354 N N . VAL A 1 182 ? 4.085 15.286 3.560 1.00 94.00 182 VAL A N 1
ATOM 1355 C CA . VAL A 1 182 ? 2.711 14.826 3.673 1.00 94.00 182 VAL A CA 1
ATOM 1356 C C . VAL A 1 182 ? 2.333 14.825 5.141 1.00 94.00 182 VAL A C 1
ATOM 1358 O O . VAL A 1 182 ? 3.010 14.243 5.992 1.00 94.00 182 VAL A O 1
ATOM 1361 N N . SER A 1 183 ? 1.213 15.465 5.432 1.00 90.50 183 SER A N 1
ATOM 1362 C CA . SER A 1 183 ? 0.532 15.380 6.715 1.00 90.50 183 SER A CA 1
ATOM 1363 C C . SER A 1 183 ? -0.891 14.900 6.482 1.00 90.50 183 SER A C 1
ATOM 1365 O O . SER A 1 183 ? -1.496 15.181 5.450 1.00 90.50 183 SER A O 1
ATOM 1367 N N . VAL A 1 184 ? -1.420 14.129 7.424 1.00 87.62 184 VAL A N 1
ATOM 1368 C CA . VAL A 1 184 ? -2.802 13.660 7.381 1.00 87.62 184 VAL A CA 1
ATOM 1369 C C . VAL A 1 184 ? -3.572 14.353 8.492 1.00 87.62 184 VAL A C 1
ATOM 1371 O O . VAL A 1 184 ? -3.197 14.262 9.661 1.00 87.62 184 VAL A O 1
ATOM 1374 N N . ASP A 1 185 ? -4.635 15.060 8.123 1.00 79.00 185 ASP A N 1
ATOM 1375 C CA . ASP A 1 185 ? -5.622 15.535 9.080 1.00 79.00 185 ASP A CA 1
ATOM 1376 C C . ASP A 1 185 ? -6.681 14.445 9.230 1.00 79.00 185 ASP A C 1
ATOM 1378 O O . ASP A 1 185 ? -7.550 14.234 8.375 1.00 79.00 185 ASP A O 1
ATOM 1382 N N . THR A 1 186 ? -6.573 13.687 10.317 1.00 64.00 186 THR A N 1
ATOM 1383 C CA . THR A 1 186 ? -7.658 12.817 10.753 1.00 64.00 186 THR A CA 1
ATOM 1384 C C . THR A 1 186 ? -8.703 13.711 11.410 1.00 64.00 186 THR A C 1
ATOM 1386 O O . THR A 1 186 ? -8.643 13.952 12.619 1.00 64.00 186 THR A O 1
ATOM 1389 N N . GLY A 1 187 ? -9.631 14.235 10.605 1.00 49.00 187 GLY A N 1
ATOM 1390 C CA . GLY A 1 187 ? -10.741 15.053 11.083 1.00 49.00 187 GLY A CA 1
ATOM 1391 C C . GLY A 1 187 ? -11.404 14.449 12.329 1.00 49.00 187 GLY A C 1
ATOM 1392 O O . GLY A 1 187 ? -11.495 13.231 12.497 1.00 49.00 187 GLY A O 1
ATOM 1393 N N . THR A 1 188 ? -11.822 15.321 13.242 1.00 34.72 188 THR A N 1
ATOM 1394 C CA . THR A 1 188 ? -12.349 14.980 14.571 1.00 34.72 188 THR A CA 1
ATOM 1395 C C . THR A 1 188 ? -13.527 13.979 14.486 1.00 34.72 188 THR A C 1
ATOM 1397 O O . THR A 1 188 ? -14.290 14.026 13.521 1.00 34.72 188 THR A O 1
ATOM 1400 N N . PRO A 1 189 ? -13.713 13.070 15.471 1.00 32.81 189 PRO A N 1
ATOM 1401 C CA . PRO A 1 189 ? -14.539 11.865 15.331 1.00 32.81 189 PRO A CA 1
ATOM 1402 C C . PRO A 1 189 ? -16.017 12.147 15.035 1.00 32.81 189 PRO A C 1
ATOM 1404 O O . PRO A 1 189 ? -16.719 12.747 15.850 1.00 32.81 189 PRO A O 1
ATOM 1407 N N . GLY A 1 190 ? -16.493 11.644 13.891 1.00 36.81 190 GLY A N 1
ATOM 1408 C CA . GLY A 1 190 ? -17.888 11.773 13.473 1.00 36.81 190 GLY A CA 1
ATOM 1409 C C . GLY A 1 190 ? -18.194 11.229 12.072 1.00 36.81 190 GLY A C 1
ATOM 1410 O O . GLY A 1 190 ? -18.580 11.988 11.198 1.00 36.81 190 GLY A O 1
ATOM 1411 N N . GLN A 1 191 ? -18.104 9.905 11.892 1.00 41.25 191 GLN A N 1
ATOM 1412 C CA . GLN A 1 191 ? -18.913 9.121 10.932 1.00 41.25 191 GLN A CA 1
ATOM 1413 C C . GLN A 1 191 ? -18.634 9.108 9.411 1.00 41.25 191 GLN A C 1
ATOM 1415 O O . GLN A 1 191 ? -19.478 8.609 8.669 1.00 41.25 191 GLN A O 1
ATOM 1420 N N . SER A 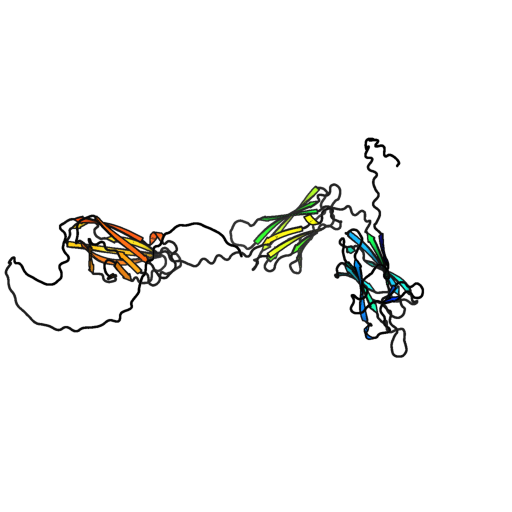1 192 ? -17.450 9.442 8.907 1.00 45.94 192 SER A N 1
ATOM 1421 C CA . SER A 1 192 ? -17.071 8.911 7.585 1.00 45.94 192 SER A CA 1
ATOM 1422 C C . SER A 1 192 ? -15.633 8.447 7.587 1.00 45.94 192 SER A C 1
ATOM 1424 O O . SER A 1 192 ? -14.748 9.170 8.030 1.00 45.94 192 SER A O 1
ATOM 1426 N N . GLY A 1 193 ? -15.398 7.213 7.137 1.00 64.38 193 GLY A N 1
ATOM 1427 C CA . GLY A 1 193 ? -14.063 6.689 6.867 1.00 64.38 193 GLY A CA 1
ATOM 1428 C C . GLY A 1 193 ? -13.427 7.464 5.719 1.00 64.38 193 GLY A C 1
ATOM 1429 O O . GLY A 1 193 ? -13.356 6.955 4.613 1.00 64.38 193 GLY A O 1
ATOM 1430 N N . SER A 1 194 ? -13.054 8.718 5.960 1.00 79.31 194 SER A N 1
ATOM 1431 C CA . SER A 1 194 ? -12.398 9.608 5.015 1.00 79.31 194 SER A CA 1
ATOM 1432 C C . SER A 1 194 ? -11.225 10.311 5.685 1.00 79.31 194 SER A C 1
ATOM 1434 O O . SER A 1 194 ? -11.348 10.761 6.824 1.00 79.31 194 SER A O 1
ATOM 1436 N N . ALA A 1 195 ? -10.103 10.417 4.981 1.00 85.56 195 ALA A N 1
ATOM 1437 C CA . ALA A 1 195 ? -8.880 11.053 5.460 1.00 85.56 195 ALA A CA 1
ATOM 1438 C C . ALA A 1 195 ? -8.419 12.122 4.466 1.00 85.56 195 ALA A C 1
ATOM 1440 O O . ALA A 1 195 ? -8.362 11.856 3.262 1.00 85.56 195 ALA A O 1
ATOM 1441 N N . ALA A 1 196 ? -8.092 13.310 4.981 1.00 89.75 196 ALA A N 1
ATOM 1442 C CA . ALA A 1 196 ? -7.557 14.415 4.197 1.00 89.75 196 ALA A CA 1
ATOM 1443 C C . ALA A 1 196 ? -6.028 14.458 4.327 1.00 89.75 196 ALA A C 1
ATOM 1445 O O . ALA A 1 196 ? -5.490 14.569 5.428 1.00 89.75 196 ALA A O 1
ATOM 1446 N N . TYR A 1 197 ? -5.331 14.381 3.197 1.00 91.56 197 TYR A N 1
ATOM 1447 C CA . TYR A 1 197 ? -3.880 14.488 3.097 1.00 91.56 197 TYR A CA 1
ATOM 1448 C C . TYR A 1 197 ? -3.512 15.876 2.586 1.00 91.56 197 TYR A C 1
ATOM 1450 O O . TYR A 1 197 ? -3.906 16.250 1.481 1.00 91.56 197 TYR A O 1
ATOM 1458 N N . SER A 1 198 ? -2.746 16.613 3.381 1.00 93.31 198 SER A N 1
ATOM 1459 C CA . SER A 1 198 ? -2.122 17.879 3.004 1.00 93.31 198 SER A CA 1
ATOM 1460 C C . SER A 1 198 ? -0.695 17.597 2.559 1.00 93.31 198 SER A C 1
ATOM 1462 O O . SER A 1 198 ? 0.119 17.118 3.352 1.00 93.31 198 SER A O 1
ATOM 1464 N N . ILE A 1 199 ? -0.422 17.852 1.282 1.00 95.81 199 ILE A N 1
ATOM 1465 C CA . ILE A 1 199 ? 0.828 17.508 0.612 1.00 95.81 199 ILE A CA 1
ATOM 1466 C C . ILE A 1 199 ? 1.480 18.800 0.127 1.00 95.81 199 ILE A C 1
ATOM 1468 O O . ILE A 1 199 ? 0.920 19.525 -0.700 1.00 95.81 199 ILE A O 1
ATOM 1472 N N . ASP A 1 200 ? 2.672 19.044 0.645 1.00 96.81 200 ASP A N 1
ATOM 1473 C CA . ASP A 1 200 ? 3.570 20.121 0.274 1.00 96.81 200 ASP A CA 1
ATOM 1474 C C . ASP A 1 200 ? 4.701 19.534 -0.580 1.00 96.81 200 ASP A C 1
ATOM 1476 O O . ASP A 1 200 ? 5.354 18.570 -0.177 1.00 96.81 200 ASP A O 1
ATOM 1480 N N . ILE A 1 201 ? 4.919 20.099 -1.766 1.00 97.56 201 ILE A N 1
ATOM 1481 C CA . ILE A 1 201 ? 6.009 19.729 -2.676 1.00 97.56 201 ILE A CA 1
ATOM 1482 C C . ILE A 1 201 ? 6.848 20.976 -2.900 1.00 97.56 201 ILE A C 1
ATOM 1484 O O . ILE A 1 201 ? 6.373 21.938 -3.502 1.00 97.56 201 ILE A O 1
ATOM 1488 N N . GLU A 1 202 ? 8.070 20.976 -2.398 1.00 96.94 202 GLU A N 1
ATOM 1489 C CA . GLU A 1 202 ? 9.000 22.097 -2.502 1.00 96.94 202 GLU A CA 1
ATOM 1490 C C . GLU A 1 202 ? 10.046 21.802 -3.569 1.00 96.94 202 GLU A C 1
ATOM 1492 O O . GLU A 1 202 ? 10.529 20.682 -3.631 1.00 96.94 202 GLU A O 1
ATOM 1497 N N . ASN A 1 203 ? 10.405 22.791 -4.385 1.00 95.44 203 ASN A N 1
ATOM 1498 C CA . ASN A 1 203 ? 11.623 22.723 -5.185 1.00 95.44 203 ASN A CA 1
ATOM 1499 C C . ASN A 1 203 ? 12.749 23.428 -4.420 1.00 95.44 203 ASN A C 1
ATOM 1501 O O . ASN A 1 203 ? 12.844 24.653 -4.450 1.00 95.44 203 ASN A O 1
ATOM 1505 N N . THR A 1 204 ? 13.578 22.671 -3.713 1.00 91.62 204 THR A N 1
ATOM 1506 C CA . THR A 1 204 ? 14.694 23.148 -2.890 1.00 91.62 204 THR A CA 1
ATOM 1507 C C . THR A 1 204 ? 15.921 23.555 -3.706 1.00 91.62 204 THR A C 1
ATOM 1509 O O . THR A 1 204 ? 16.880 24.089 -3.142 1.00 91.62 204 THR A O 1
ATOM 1512 N N . HIS A 1 205 ? 15.889 23.404 -5.034 1.00 87.75 205 HIS A N 1
ATOM 1513 C CA . HIS A 1 205 ? 16.966 23.875 -5.894 1.00 87.75 205 HIS A CA 1
ATOM 1514 C C . HIS A 1 205 ? 17.006 25.410 -5.932 1.00 87.75 205 HIS A C 1
ATOM 1516 O O . HIS A 1 205 ? 15.973 26.076 -5.976 1.00 87.75 205 HIS A O 1
ATOM 1522 N N . GLU A 1 206 ? 18.206 25.998 -5.977 1.00 81.38 206 GLU A N 1
ATOM 1523 C CA . GLU A 1 206 ? 18.386 27.456 -5.875 1.00 81.38 206 GLU A CA 1
ATOM 1524 C C . GLU A 1 206 ? 18.073 28.221 -7.173 1.00 81.38 206 GLU A C 1
ATOM 1526 O O . GLU A 1 206 ? 17.690 29.391 -7.137 1.00 81.38 206 GLU A O 1
ATOM 1531 N N . THR A 1 207 ? 18.256 27.588 -8.336 1.00 74.00 207 THR A N 1
ATOM 1532 C CA . THR A 1 207 ? 18.175 28.269 -9.646 1.00 74.00 207 THR A CA 1
ATOM 1533 C C . THR A 1 207 ? 17.321 27.583 -10.713 1.00 74.00 207 THR A C 1
ATOM 1535 O O . THR A 1 207 ? 17.049 28.193 -11.747 1.00 74.00 207 THR A O 1
ATOM 1538 N N . THR A 1 208 ? 16.861 26.357 -10.479 1.00 79.00 208 THR A N 1
ATOM 1539 C CA . THR A 1 208 ? 16.162 25.537 -11.472 1.00 79.00 208 THR A CA 1
ATOM 1540 C C . THR A 1 208 ? 14.662 25.550 -11.225 1.00 79.00 208 THR A C 1
ATOM 1542 O O . THR A 1 208 ? 14.237 25.279 -10.110 1.00 79.00 208 THR A O 1
ATOM 1545 N N . ILE A 1 209 ? 13.851 25.814 -12.250 1.00 83.12 209 ILE A N 1
ATOM 1546 C CA . ILE A 1 209 ? 12.398 25.585 -12.202 1.00 83.12 209 ILE A CA 1
ATOM 1547 C C . ILE A 1 209 ? 12.146 24.096 -12.446 1.00 83.12 209 ILE A C 1
ATOM 1549 O O . ILE A 1 209 ? 12.670 23.586 -13.424 1.00 83.12 209 ILE A O 1
ATOM 1553 N N . ALA A 1 210 ? 11.342 23.428 -11.620 1.00 85.12 210 ALA A N 1
ATOM 1554 C CA . ALA A 1 210 ? 10.877 22.069 -11.878 1.00 85.12 210 ALA A CA 1
ATOM 1555 C C . ALA A 1 210 ? 9.717 22.093 -12.889 1.00 85.12 210 ALA A C 1
ATOM 1557 O O . ALA A 1 210 ? 8.663 22.675 -12.605 1.00 85.12 210 ALA A O 1
ATOM 1558 N N . THR A 1 211 ? 9.905 21.489 -14.056 1.00 84.94 211 THR A N 1
ATOM 1559 C CA . THR A 1 211 ? 8.945 21.376 -15.150 1.00 84.94 211 THR A CA 1
ATOM 1560 C C . THR A 1 211 ? 8.220 20.031 -15.120 1.00 84.94 211 THR A C 1
ATOM 1562 O O . THR A 1 211 ? 8.676 19.042 -14.550 1.00 84.94 211 THR A O 1
ATOM 1565 N N . SER A 1 212 ? 6.978 20.044 -15.610 1.00 83.88 212 SER A N 1
ATOM 1566 C CA . SER A 1 212 ? 6.078 18.881 -15.636 1.00 83.88 212 SER A CA 1
ATOM 1567 C C . SER A 1 212 ? 6.008 18.038 -14.340 1.00 83.88 212 SER A C 1
ATOM 1569 O O . SER A 1 212 ? 6.009 16.809 -14.438 1.00 83.88 212 SER A O 1
ATOM 1571 N N . PRO A 1 213 ? 5.926 18.621 -13.121 1.00 91.31 213 PRO A N 1
ATOM 1572 C CA . PRO A 1 213 ? 5.980 17.810 -11.915 1.00 91.31 213 PRO A CA 1
ATOM 1573 C C . PRO A 1 213 ? 4.748 16.905 -11.770 1.00 91.31 213 PRO A C 1
ATOM 1575 O O . PRO A 1 213 ? 3.604 17.313 -12.001 1.00 91.31 213 PRO A O 1
ATOM 1578 N N . VAL A 1 214 ? 4.980 15.662 -11.353 1.00 92.62 214 VAL A N 1
ATOM 1579 C CA . VAL A 1 214 ? 3.962 14.623 -11.172 1.00 92.62 214 VAL A CA 1
ATOM 1580 C C . VAL A 1 214 ? 4.039 14.065 -9.760 1.00 92.62 214 VAL A C 1
ATOM 1582 O O . VAL A 1 214 ? 5.047 13.484 -9.361 1.00 92.62 214 VAL A O 1
ATOM 1585 N N . LEU A 1 215 ? 2.933 14.181 -9.026 1.00 95.50 215 LEU A N 1
ATOM 1586 C CA . LEU A 1 215 ? 2.715 13.468 -7.769 1.00 95.50 215 LEU A CA 1
ATOM 1587 C C . LEU A 1 215 ? 2.060 12.118 -8.074 1.00 95.50 215 LEU A C 1
ATOM 1589 O O . LEU A 1 215 ? 1.002 12.064 -8.701 1.00 95.50 215 LEU A O 1
ATOM 1593 N N . SER A 1 216 ? 2.661 11.038 -7.592 1.00 93.19 216 SER A N 1
ATOM 1594 C CA . SER A 1 216 ? 2.115 9.684 -7.648 1.00 93.19 216 SER A CA 1
ATOM 1595 C C . SER A 1 216 ? 1.812 9.168 -6.244 1.00 93.19 216 SER A C 1
ATOM 1597 O O . SER A 1 216 ? 2.542 9.440 -5.290 1.00 93.19 216 SER A O 1
ATOM 1599 N N . MET A 1 217 ? 0.719 8.422 -6.118 1.00 91.88 217 MET A N 1
ATOM 1600 C CA . MET A 1 217 ? 0.283 7.797 -4.873 1.00 91.88 217 MET A CA 1
ATOM 1601 C C . MET A 1 217 ? -0.272 6.403 -5.167 1.00 91.88 217 MET A C 1
ATOM 1603 O O . MET A 1 217 ? -1.013 6.222 -6.129 1.00 91.88 217 MET A O 1
ATOM 1607 N N . GLU A 1 218 ? 0.052 5.425 -4.329 1.00 88.81 218 GLU A N 1
ATOM 1608 C CA . GLU A 1 218 ? -0.514 4.074 -4.405 1.00 88.81 218 GLU A CA 1
ATOM 1609 C C . GLU A 1 218 ? -1.524 3.872 -3.271 1.00 88.81 218 GLU A C 1
ATOM 1611 O O . GLU A 1 218 ? -1.185 4.027 -2.094 1.00 88.81 218 GLU A O 1
ATOM 1616 N N . LEU A 1 219 ? -2.778 3.575 -3.620 1.00 88.75 219 LEU A N 1
ATOM 1617 C CA . LEU A 1 219 ? -3.849 3.345 -2.655 1.00 88.75 219 LEU A CA 1
ATOM 1618 C C . LEU A 1 219 ? -3.934 1.858 -2.277 1.00 88.75 219 LEU A C 1
ATOM 1620 O O . LEU A 1 219 ? -4.139 1.017 -3.154 1.00 88.75 219 LEU A O 1
ATOM 1624 N N . PRO A 1 220 ? -3.873 1.515 -0.978 1.00 88.62 220 PRO A N 1
ATOM 1625 C CA . PRO A 1 220 ? -4.239 0.192 -0.497 1.00 88.62 220 PRO A CA 1
ATOM 1626 C C . PRO A 1 220 ? -5.672 -0.192 -0.875 1.00 88.62 220 PRO A C 1
ATOM 1628 O O . PRO A 1 220 ? -6.561 0.658 -1.005 1.00 88.62 220 PRO A O 1
ATOM 1631 N N . ALA A 1 221 ? -5.920 -1.498 -0.968 1.00 86.31 221 ALA A N 1
ATOM 1632 C CA . ALA A 1 221 ? -7.261 -2.023 -1.187 1.00 86.31 221 ALA A CA 1
ATOM 1633 C C . ALA A 1 221 ? -8.238 -1.534 -0.100 1.00 86.31 221 ALA A C 1
ATOM 1635 O O . ALA A 1 221 ? -7.931 -1.545 1.093 1.00 86.31 221 ALA A O 1
ATOM 1636 N N . GLY A 1 222 ? -9.434 -1.125 -0.526 1.00 83.62 222 GLY A N 1
ATOM 1637 C CA . GLY A 1 222 ? -10.481 -0.616 0.363 1.00 83.62 222 GLY A CA 1
ATOM 1638 C C . GLY A 1 222 ? -10.484 0.903 0.546 1.00 83.62 222 GLY A C 1
ATOM 1639 O O . GLY A 1 222 ? -11.452 1.423 1.100 1.00 83.62 222 GLY A O 1
ATOM 1640 N N . LEU A 1 223 ? -9.472 1.616 0.036 1.00 88.38 223 LEU A N 1
ATOM 1641 C CA . LEU A 1 223 ? -9.486 3.075 -0.080 1.00 88.38 223 LEU A CA 1
ATOM 1642 C C . LEU A 1 223 ? -9.822 3.522 -1.506 1.00 88.38 223 LEU A C 1
ATOM 1644 O O . LEU A 1 223 ? -9.578 2.827 -2.488 1.00 88.38 223 LEU A O 1
ATOM 1648 N N . THR A 1 224 ? -10.411 4.704 -1.628 1.00 88.81 224 THR A N 1
ATOM 1649 C CA . THR A 1 224 ? -10.774 5.332 -2.901 1.00 88.81 224 THR A CA 1
ATOM 1650 C C . THR A 1 224 ? -10.510 6.828 -2.816 1.00 88.81 224 THR A C 1
ATOM 1652 O O . THR A 1 224 ? -10.866 7.462 -1.826 1.00 88.81 224 THR A O 1
ATOM 1655 N N . LEU A 1 225 ? -9.891 7.404 -3.847 1.00 90.94 225 LEU A N 1
ATOM 1656 C CA . LEU A 1 225 ? -9.694 8.850 -3.947 1.00 90.94 225 LEU A CA 1
ATOM 1657 C C . LEU A 1 225 ? -11.018 9.543 -4.293 1.00 90.94 225 LEU A C 1
ATOM 1659 O O . LEU A 1 225 ? -11.702 9.135 -5.234 1.00 90.94 225 LEU A O 1
ATOM 1663 N N . GLU A 1 226 ? -11.360 10.612 -3.581 1.00 90.00 226 GLU A N 1
ATOM 1664 C CA . GLU A 1 226 ? -12.460 11.480 -3.992 1.00 90.00 226 GLU A CA 1
ATOM 1665 C C . GLU A 1 226 ? -12.109 12.236 -5.288 1.00 90.00 226 GLU A C 1
ATOM 1667 O O . GLU A 1 226 ? -10.957 12.639 -5.476 1.00 90.00 226 GLU A O 1
ATOM 1672 N N . PRO A 1 227 ? -13.074 12.454 -6.202 1.00 86.31 227 PRO A N 1
ATOM 1673 C CA . PRO A 1 227 ? -12.803 13.110 -7.476 1.00 86.31 227 PRO A CA 1
ATOM 1674 C C . PRO A 1 227 ? -12.137 14.480 -7.308 1.00 86.31 227 PRO A C 1
ATOM 1676 O O . PRO A 1 227 ? -12.649 15.364 -6.624 1.00 86.31 227 PRO A O 1
ATOM 1679 N N . THR A 1 228 ? -11.023 14.680 -8.005 1.00 85.38 228 THR A N 1
ATOM 1680 C CA . THR A 1 228 ? -10.287 15.946 -8.056 1.00 85.38 228 THR A CA 1
ATOM 1681 C C . THR A 1 228 ? -9.922 16.263 -9.501 1.00 85.38 228 THR A C 1
ATOM 1683 O O . THR A 1 228 ? -9.656 15.368 -10.298 1.00 85.38 228 THR A O 1
ATOM 1686 N N . SER A 1 229 ? -9.916 17.545 -9.865 1.00 82.69 229 SER A N 1
ATOM 1687 C CA . SER A 1 229 ? -9.634 17.988 -11.236 1.00 82.69 229 SER A CA 1
ATOM 1688 C C . SER A 1 229 ? -8.167 17.838 -11.647 1.00 82.69 229 SER A C 1
ATOM 1690 O O . SER A 1 229 ? -7.857 17.976 -12.827 1.00 82.69 229 SER A O 1
ATOM 1692 N N . ARG A 1 230 ? -7.263 17.585 -10.691 1.00 82.38 230 ARG A N 1
ATOM 1693 C CA . ARG A 1 230 ? -5.809 17.539 -10.917 1.00 82.38 230 ARG A CA 1
ATOM 1694 C C . ARG A 1 230 ? -5.233 16.129 -10.966 1.00 82.38 230 ARG A C 1
ATOM 1696 O O . ARG A 1 230 ? -4.053 15.997 -11.276 1.00 82.38 230 ARG A O 1
ATOM 1703 N N . CYS A 1 231 ? -6.028 15.109 -10.640 1.00 91.25 231 CYS A N 1
ATOM 1704 C CA . CYS A 1 231 ? -5.548 13.737 -10.535 1.00 91.25 231 CYS A CA 1
ATOM 1705 C C . CYS A 1 231 ? -6.431 12.760 -11.303 1.00 91.25 231 CYS A C 1
ATOM 1707 O O . CYS A 1 231 ? -7.653 12.887 -11.333 1.00 91.25 231 CYS A O 1
ATOM 1709 N N . SER A 1 232 ? -5.794 11.745 -11.869 1.00 88.94 232 SER A N 1
ATOM 1710 C CA . SER A 1 232 ? -6.432 10.586 -12.481 1.00 88.94 232 SER A CA 1
ATOM 1711 C C . SER A 1 232 ? -6.121 9.332 -11.674 1.00 88.94 232 SER A C 1
ATOM 1713 O O . SER A 1 232 ? -5.019 9.203 -11.136 1.00 88.94 232 SER A O 1
ATOM 1715 N N . THR A 1 233 ? -7.067 8.397 -11.630 1.00 87.12 233 THR A N 1
ATOM 1716 C CA . THR A 1 233 ? -6.905 7.099 -10.971 1.00 87.12 233 THR A CA 1
ATOM 1717 C C . THR A 1 233 ? -6.982 5.958 -11.985 1.00 87.12 233 THR A C 1
ATOM 1719 O O . THR A 1 233 ? -7.885 5.922 -12.820 1.00 87.12 233 THR A O 1
ATOM 1722 N N . ALA A 1 234 ? -6.028 5.030 -11.920 1.00 84.44 234 ALA A N 1
ATOM 1723 C CA . ALA A 1 234 ? -5.999 3.799 -12.710 1.00 84.44 234 ALA A CA 1
ATOM 1724 C C . ALA A 1 234 ? -5.377 2.681 -11.862 1.00 84.44 234 ALA A C 1
ATOM 1726 O O . ALA A 1 234 ? -4.316 2.886 -11.285 1.00 84.44 234 ALA A O 1
ATOM 1727 N N . ASP A 1 235 ? -6.045 1.530 -11.749 1.00 80.12 235 ASP A N 1
ATOM 1728 C CA . ASP A 1 235 ? -5.550 0.346 -11.022 1.00 80.12 235 ASP A CA 1
ATOM 1729 C C . ASP A 1 235 ? -4.999 0.639 -9.608 1.00 80.12 235 ASP A C 1
ATOM 1731 O O . ASP A 1 235 ? -3.928 0.176 -9.231 1.00 80.12 235 ASP A O 1
ATOM 1735 N N . ASN A 1 236 ? -5.735 1.427 -8.812 1.00 80.31 236 ASN A N 1
ATOM 1736 C CA . ASN A 1 236 ? -5.356 1.908 -7.466 1.00 80.31 236 ASN A CA 1
ATOM 1737 C C . ASN A 1 236 ? -4.134 2.847 -7.405 1.00 80.31 236 ASN A C 1
ATOM 1739 O O . ASN A 1 236 ? -3.800 3.344 -6.328 1.00 80.31 236 ASN A O 1
ATOM 1743 N N . ALA A 1 237 ? -3.515 3.172 -8.539 1.00 87.69 237 ALA A N 1
ATOM 1744 C CA . ALA A 1 237 ? -2.536 4.241 -8.644 1.00 87.69 237 ALA A CA 1
ATOM 1745 C C . ALA A 1 237 ? -3.235 5.579 -8.922 1.00 87.69 237 ALA A C 1
ATOM 1747 O O . ALA A 1 237 ? -4.087 5.707 -9.806 1.00 87.69 237 ALA A O 1
ATOM 1748 N N . VAL A 1 238 ? -2.853 6.598 -8.165 1.00 91.81 238 VAL A N 1
ATOM 1749 C CA . VAL A 1 238 ? -3.252 7.992 -8.340 1.00 91.81 238 VAL A CA 1
ATOM 1750 C C . VAL A 1 238 ? -2.076 8.735 -8.961 1.00 91.81 238 VAL A C 1
ATOM 1752 O O . VAL A 1 238 ? -0.958 8.660 -8.455 1.00 91.81 238 VAL A O 1
ATOM 1755 N N . ARG A 1 239 ? -2.325 9.486 -10.034 1.00 93.44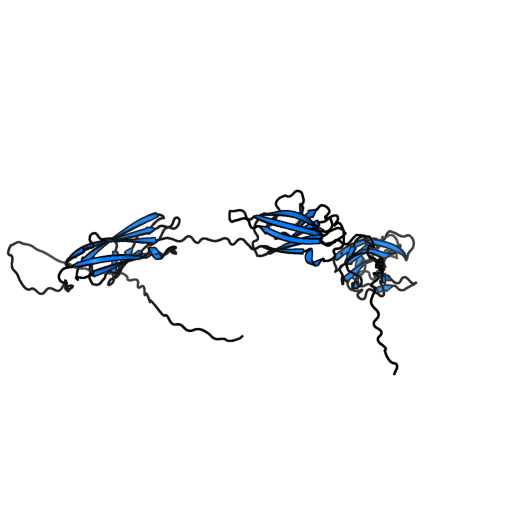 239 ARG A N 1
ATOM 1756 C CA . ARG A 1 239 ? -1.347 10.403 -10.633 1.00 93.44 239 ARG A CA 1
ATOM 1757 C C . ARG A 1 239 ? -1.937 11.796 -10.729 1.00 93.44 239 ARG A C 1
ATOM 1759 O O . ARG A 1 239 ? -3.014 11.958 -11.298 1.00 93.44 239 ARG A O 1
ATOM 1766 N N . CYS A 1 240 ? -1.233 12.785 -10.197 1.00 93.38 240 CYS A N 1
ATOM 1767 C CA . CYS A 1 240 ? -1.619 14.186 -10.225 1.00 93.38 240 CYS A CA 1
ATOM 1768 C C . CYS A 1 240 ? -0.591 15.000 -11.006 1.00 93.38 240 CYS A C 1
ATOM 1770 O O . CYS A 1 240 ? 0.587 15.008 -10.652 1.00 93.38 240 CYS A O 1
ATOM 1772 N N . THR A 1 241 ? -1.038 15.724 -12.030 1.00 89.19 241 THR A N 1
ATOM 1773 C CA . THR A 1 241 ? -0.184 16.668 -12.760 1.00 89.19 241 THR A CA 1
ATOM 1774 C C . THR A 1 241 ? -0.157 18.008 -12.037 1.00 89.19 241 THR A C 1
ATOM 1776 O O . THR A 1 241 ? -1.205 18.558 -11.665 1.00 89.19 241 THR A O 1
ATOM 1779 N N . LEU A 1 242 ? 1.036 18.555 -11.848 1.00 90.06 242 LEU A N 1
ATOM 1780 C CA . LEU A 1 242 ? 1.262 19.824 -11.177 1.00 90.06 242 LEU A CA 1
ATOM 1781 C C . LEU A 1 242 ? 1.737 20.879 -12.183 1.00 90.06 242 LEU A C 1
ATOM 1783 O O . LEU A 1 242 ? 2.237 20.563 -13.258 1.00 90.06 242 LEU A O 1
ATOM 1787 N N . SER A 1 243 ? 1.527 22.149 -11.841 1.00 91.62 243 SER A N 1
ATOM 1788 C CA . SER A 1 243 ? 2.155 23.253 -12.570 1.00 91.62 243 SER A CA 1
ATOM 1789 C C . SER A 1 243 ? 3.642 23.307 -12.230 1.00 91.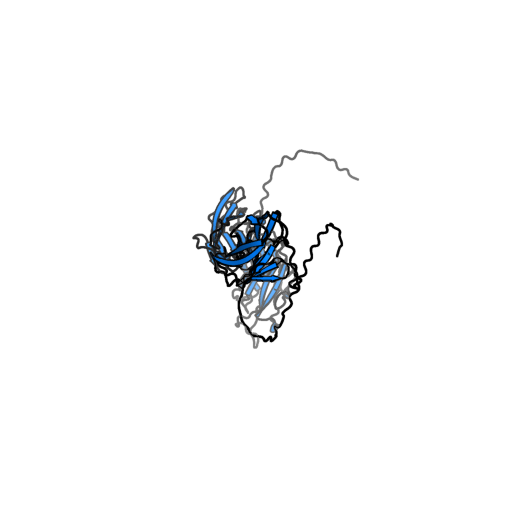62 243 SER A C 1
ATOM 1791 O O . SER A 1 243 ? 4.035 22.822 -11.171 1.00 91.62 243 SER A O 1
ATOM 1793 N N . GLU A 1 244 ? 4.436 23.952 -13.083 1.00 89.31 244 GLU A N 1
ATOM 1794 C CA . GLU A 1 244 ? 5.864 24.182 -12.836 1.00 89.31 244 GLU A CA 1
ATOM 1795 C C . GLU A 1 244 ? 6.121 24.809 -11.452 1.00 89.31 244 GLU A C 1
ATOM 1797 O O . GLU A 1 244 ? 5.372 25.688 -11.006 1.00 89.31 244 GLU A O 1
ATOM 1802 N N . ILE A 1 245 ? 7.188 24.374 -10.775 1.00 93.62 245 ILE A N 1
ATOM 1803 C CA . ILE A 1 245 ? 7.553 24.827 -9.425 1.00 93.62 245 ILE A CA 1
ATOM 1804 C C . ILE A 1 245 ? 8.886 25.567 -9.499 1.00 93.62 245 ILE A C 1
ATOM 1806 O O . ILE A 1 245 ? 9.941 24.979 -9.724 1.00 93.62 245 ILE A O 1
ATOM 1810 N N . ALA A 1 246 ? 8.843 26.885 -9.319 1.00 91.19 246 ALA A N 1
ATOM 1811 C CA . ALA A 1 246 ? 10.034 27.730 -9.348 1.00 91.19 246 ALA A CA 1
ATOM 1812 C C . ALA A 1 246 ? 11.029 27.397 -8.205 1.00 91.19 246 ALA A C 1
ATOM 1814 O O . ALA A 1 246 ? 10.613 26.820 -7.199 1.00 91.19 246 ALA A O 1
ATOM 1815 N N . PRO A 1 247 ? 12.310 27.795 -8.326 1.00 89.81 247 PRO A N 1
ATOM 1816 C CA . PRO A 1 247 ? 13.315 27.610 -7.276 1.00 89.81 247 PRO A CA 1
ATOM 1817 C C . PRO A 1 247 ? 12.853 28.163 -5.921 1.00 89.81 247 PRO A C 1
ATOM 1819 O O . PRO A 1 247 ? 12.392 29.305 -5.850 1.00 89.81 247 PRO A O 1
ATOM 1822 N N . GLY A 1 248 ? 12.973 27.371 -4.856 1.00 87.81 248 GLY A N 1
ATOM 1823 C CA . GLY A 1 248 ? 12.576 27.719 -3.486 1.00 87.81 248 GLY A CA 1
ATOM 1824 C C . GLY A 1 248 ? 11.068 27.869 -3.251 1.00 87.81 248 GLY A C 1
ATOM 1825 O O . GLY A 1 248 ? 10.663 28.320 -2.178 1.00 87.81 248 GLY A O 1
ATOM 1826 N N . ASN A 1 249 ? 10.225 27.547 -4.240 1.00 94.12 249 ASN A N 1
ATOM 1827 C CA . ASN A 1 249 ? 8.772 27.620 -4.109 1.00 94.12 249 ASN A CA 1
ATOM 1828 C C . ASN A 1 249 ? 8.159 26.260 -3.774 1.00 94.12 249 ASN A C 1
ATOM 1830 O O . ASN A 1 249 ? 8.747 25.202 -3.986 1.00 94.12 249 ASN A O 1
ATOM 1834 N N . LEU A 1 250 ? 6.916 26.320 -3.298 1.00 93.94 250 LEU A N 1
ATOM 1835 C CA . LEU A 1 250 ? 6.155 25.173 -2.836 1.00 93.94 250 LEU A CA 1
ATOM 1836 C C . LEU A 1 250 ? 4.809 25.082 -3.566 1.00 93.94 250 LEU A C 1
ATOM 1838 O O . LEU A 1 250 ? 4.084 26.072 -3.697 1.00 93.94 250 LEU A O 1
ATOM 1842 N N . ALA A 1 251 ? 4.467 23.883 -4.028 1.00 94.44 251 ALA A N 1
ATOM 1843 C CA . ALA A 1 251 ? 3.152 23.521 -4.530 1.00 94.44 251 ALA A CA 1
ATOM 1844 C C . ALA A 1 251 ? 2.362 22.787 -3.442 1.00 94.44 251 ALA A C 1
ATOM 1846 O O . ALA A 1 251 ? 2.850 21.832 -2.845 1.00 94.44 251 ALA A O 1
ATOM 1847 N N . GLN A 1 252 ? 1.118 23.218 -3.221 1.00 94.38 252 GLN A N 1
ATOM 1848 C CA . GLN A 1 252 ? 0.208 22.590 -2.262 1.00 94.38 252 GLN A CA 1
ATOM 1849 C C . GLN A 1 252 ? -0.891 21.818 -2.979 1.00 94.38 252 GLN A C 1
ATOM 1851 O O . GLN A 1 252 ? -1.497 22.304 -3.945 1.00 94.38 252 GLN A O 1
ATOM 1856 N N . ILE A 1 253 ? -1.175 20.619 -2.482 1.00 92.81 253 ILE A N 1
ATOM 1857 C CA . ILE A 1 253 ? -2.305 19.808 -2.920 1.00 92.81 253 ILE A CA 1
ATOM 1858 C C . ILE A 1 253 ? -2.955 19.111 -1.724 1.00 92.81 253 ILE A C 1
ATOM 1860 O O . ILE A 1 253 ? -2.284 18.601 -0.830 1.00 92.81 253 ILE A O 1
ATOM 1864 N N . THR A 1 254 ? -4.287 19.099 -1.718 1.00 91.75 254 THR A N 1
ATOM 1865 C CA . THR A 1 254 ? -5.086 18.355 -0.744 1.00 91.75 254 THR A CA 1
ATOM 1866 C C . THR A 1 254 ? -5.788 17.215 -1.458 1.00 91.75 254 THR A C 1
ATOM 1868 O O . THR A 1 254 ? -6.490 17.444 -2.445 1.00 91.75 254 THR A O 1
ATOM 1871 N N . LEU A 1 255 ? -5.607 15.997 -0.955 1.00 91.94 255 LEU A N 1
ATOM 1872 C CA . LEU A 1 255 ? -6.285 14.802 -1.445 1.00 91.94 255 LEU A CA 1
ATOM 1873 C C . LEU A 1 255 ? -7.173 14.241 -0.342 1.00 91.94 255 LEU A C 1
ATOM 1875 O O . LEU A 1 255 ? -6.744 14.141 0.804 1.00 91.94 255 LEU A O 1
ATOM 1879 N N . ILE A 1 256 ? -8.398 13.857 -0.686 1.00 89.94 256 ILE A N 1
ATOM 1880 C CA . ILE A 1 256 ? -9.311 13.196 0.245 1.00 89.94 256 ILE A CA 1
ATOM 1881 C C . ILE A 1 256 ? -9.479 11.763 -0.230 1.00 89.94 256 ILE A C 1
ATOM 1883 O O . ILE A 1 256 ? -9.787 11.516 -1.395 1.00 89.94 256 ILE A O 1
ATOM 1887 N N . THR A 1 257 ? -9.254 10.814 0.668 1.00 89.38 257 THR A N 1
ATOM 1888 C CA . THR A 1 257 ? -9.618 9.415 0.433 1.00 89.38 257 THR A CA 1
ATOM 1889 C C . THR A 1 257 ? -10.827 9.061 1.270 1.00 89.38 257 THR A C 1
ATOM 1891 O O . THR A 1 257 ? -11.022 9.639 2.336 1.00 89.38 257 THR A O 1
ATOM 1894 N N . SER A 1 258 ? -11.612 8.103 0.797 1.00 86.69 258 SER A N 1
ATOM 1895 C CA . SER A 1 258 ? -12.714 7.481 1.519 1.00 86.69 258 SER A CA 1
ATOM 1896 C C . SER A 1 258 ? -12.569 5.957 1.499 1.00 86.69 258 SER A C 1
ATOM 1898 O O . SER A 1 258 ? -11.858 5.408 0.659 1.00 86.69 258 SER A O 1
ATOM 1900 N N . GLY A 1 259 ? -13.235 5.271 2.423 1.00 83.25 259 GLY A N 1
ATOM 1901 C CA . GLY A 1 259 ? -13.198 3.818 2.561 1.00 83.25 259 GLY A CA 1
ATOM 1902 C C . GLY A 1 259 ? -12.489 3.352 3.831 1.00 83.25 259 GLY 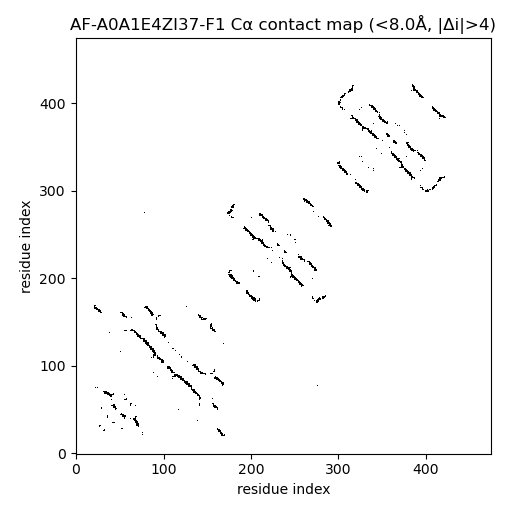A C 1
ATOM 1903 O O . GLY A 1 259 ? -12.235 4.126 4.750 1.00 83.25 259 GLY A O 1
ATOM 1904 N N . ASN A 1 260 ? -12.221 2.050 3.907 1.00 82.25 260 ASN A N 1
ATOM 1905 C CA . ASN A 1 260 ? -11.587 1.422 5.062 1.00 82.25 260 ASN A CA 1
ATOM 1906 C C . ASN A 1 260 ? -10.608 0.349 4.596 1.00 82.25 260 ASN A C 1
ATOM 1908 O O . ASN A 1 260 ? -10.934 -0.454 3.725 1.00 82.25 260 ASN A O 1
ATOM 1912 N N . VAL A 1 261 ? -9.446 0.292 5.241 1.00 82.00 261 VAL A N 1
ATOM 1913 C CA . VAL A 1 261 ? -8.530 -0.844 5.116 1.00 82.00 261 VAL A CA 1
ATOM 1914 C C . VAL A 1 261 ? -8.938 -1.943 6.099 1.00 82.00 261 VAL A C 1
ATOM 1916 O O . VAL A 1 261 ? -9.407 -1.654 7.201 1.00 82.00 261 VAL A O 1
ATOM 1919 N N . THR A 1 262 ? -8.788 -3.208 5.707 1.00 78.75 262 THR A N 1
ATOM 1920 C CA . THR A 1 262 ? -9.077 -4.371 6.570 1.00 78.75 262 THR A CA 1
ATOM 1921 C C . THR A 1 262 ? -7.869 -4.808 7.394 1.00 78.75 262 THR A C 1
ATOM 1923 O O . THR A 1 262 ? -8.030 -5.434 8.438 1.00 78.75 262 THR A O 1
ATOM 1926 N N . GLU A 1 263 ? -6.666 -4.457 6.945 1.00 80.38 263 GLU A N 1
ATOM 1927 C CA . GLU A 1 263 ? -5.390 -4.747 7.595 1.00 80.38 263 GLU A CA 1
ATOM 1928 C C . GLU A 1 263 ? -4.531 -3.479 7.625 1.00 80.38 263 GLU A C 1
ATOM 1930 O O . GLU A 1 263 ? -4.795 -2.526 6.889 1.00 80.38 263 GLU A O 1
ATOM 1935 N N . ALA A 1 264 ? -3.527 -3.433 8.505 1.00 82.00 264 ALA A N 1
ATOM 1936 C CA . ALA A 1 264 ? -2.585 -2.317 8.520 1.00 82.00 264 ALA A CA 1
ATOM 1937 C C . ALA A 1 264 ? -1.838 -2.263 7.179 1.00 82.00 264 ALA A C 1
ATOM 1939 O O . ALA A 1 264 ? -1.427 -3.292 6.645 1.00 82.00 264 ALA A O 1
ATOM 1940 N N . SER A 1 265 ? -1.708 -1.074 6.604 1.00 85.25 265 SER A N 1
ATOM 1941 C CA . SER A 1 265 ? -1.121 -0.865 5.280 1.00 85.25 265 SER A CA 1
ATOM 1942 C C . SER A 1 265 ? -0.424 0.489 5.214 1.00 85.25 265 SER A C 1
ATOM 1944 O O . SER A 1 265 ? -0.565 1.325 6.107 1.00 85.25 265 SER A O 1
ATOM 1946 N N . GLU A 1 266 ? 0.317 0.723 4.138 1.00 88.00 266 GLU A N 1
ATOM 1947 C CA . GLU A 1 266 ? 1.014 1.984 3.897 1.00 88.00 266 GLU A CA 1
ATOM 1948 C C . GLU A 1 266 ? 0.504 2.623 2.613 1.00 88.00 266 GLU A C 1
ATOM 1950 O O . GLU A 1 266 ? 0.280 1.940 1.617 1.00 88.00 266 GLU A O 1
ATOM 1955 N N . ILE A 1 267 ? 0.364 3.942 2.627 1.00 89.44 267 ILE A N 1
ATOM 1956 C CA . ILE A 1 267 ? 0.221 4.735 1.410 1.00 89.44 267 ILE A CA 1
ATOM 1957 C C . ILE A 1 267 ? 1.590 5.316 1.091 1.00 89.44 267 ILE A C 1
ATOM 1959 O O . ILE A 1 267 ? 2.167 6.020 1.924 1.00 89.44 267 ILE A O 1
ATOM 1963 N N . ARG A 1 268 ? 2.092 5.053 -0.114 1.00 91.75 268 ARG A N 1
ATOM 1964 C CA . ARG A 1 268 ? 3.326 5.653 -0.628 1.00 91.75 268 ARG A CA 1
ATOM 1965 C C . ARG A 1 268 ? 2.988 6.857 -1.492 1.00 91.75 268 ARG A C 1
ATOM 1967 O O . ARG A 1 268 ? 2.230 6.723 -2.446 1.00 91.75 268 ARG A O 1
ATOM 1974 N N . PHE A 1 269 ? 3.590 7.996 -1.173 1.00 93.56 269 PHE A N 1
ATOM 1975 C CA . PHE A 1 269 ? 3.608 9.193 -2.004 1.00 93.56 269 PHE A CA 1
ATOM 1976 C C . PHE A 1 269 ? 4.996 9.344 -2.621 1.00 93.56 269 PHE A C 1
ATOM 1978 O O . PHE A 1 269 ? 6.004 9.149 -1.935 1.00 93.56 269 PHE A O 1
ATOM 1985 N N . SER A 1 270 ? 5.047 9.696 -3.899 1.00 93.69 270 SER A N 1
ATOM 1986 C CA . SER A 1 270 ? 6.284 10.023 -4.602 1.00 93.69 270 SER A CA 1
ATOM 1987 C C . SER A 1 270 ? 6.074 11.205 -5.535 1.00 93.69 270 SER A C 1
ATOM 1989 O O . SER A 1 270 ? 5.036 11.282 -6.192 1.00 93.69 270 SER A O 1
ATOM 1991 N N . VAL A 1 271 ? 7.054 12.090 -5.644 1.00 95.44 271 VAL A N 1
ATOM 1992 C CA . VAL A 1 271 ? 7.052 13.176 -6.628 1.00 95.44 271 VAL A CA 1
ATOM 1993 C C . VAL A 1 271 ? 8.208 13.011 -7.616 1.00 95.44 271 VAL A C 1
ATOM 1995 O O . VAL A 1 271 ? 9.203 12.358 -7.318 1.00 95.44 271 VAL A O 1
ATOM 1998 N N . SER A 1 272 ? 8.014 13.511 -8.833 1.00 88.56 272 SER A N 1
ATOM 1999 C CA . SER A 1 272 ? 8.993 13.498 -9.926 1.00 88.56 272 SER A CA 1
ATOM 2000 C C . SER A 1 272 ? 8.776 14.714 -10.827 1.00 88.56 272 SER A C 1
ATOM 2002 O O . SER A 1 272 ? 7.682 15.279 -10.818 1.00 88.56 272 SER A O 1
ATOM 2004 N N . ALA A 1 273 ? 9.784 15.087 -11.608 1.00 88.06 273 ALA A N 1
ATOM 2005 C CA . ALA A 1 273 ? 9.717 16.068 -12.692 1.00 88.06 273 ALA A CA 1
ATOM 2006 C C . ALA A 1 273 ? 10.274 15.443 -13.983 1.00 88.06 273 ALA A C 1
ATOM 2008 O O . ALA A 1 273 ? 10.737 14.303 -13.968 1.00 88.06 273 ALA A O 1
ATOM 2009 N N . ASP A 1 274 ? 10.234 16.184 -15.090 1.00 79.88 274 ASP A N 1
ATOM 2010 C CA . ASP A 1 274 ? 10.952 15.823 -16.326 1.00 79.88 274 ASP A CA 1
ATOM 2011 C C . ASP A 1 274 ? 12.470 16.087 -16.234 1.00 79.88 274 ASP A C 1
ATOM 2013 O O . ASP A 1 274 ? 13.216 15.818 -17.171 1.00 79.88 274 ASP A O 1
ATOM 2017 N N . GLN A 1 275 ? 12.938 16.579 -15.085 1.00 82.31 275 GLN A N 1
ATOM 2018 C CA . GLN A 1 275 ? 14.346 16.804 -14.780 1.00 82.31 275 GLN A CA 1
ATOM 2019 C C . GLN A 1 275 ? 14.851 15.823 -13.730 1.00 82.31 275 GLN A C 1
ATOM 2021 O O . GLN A 1 275 ? 14.095 15.323 -12.894 1.00 82.31 275 GLN A O 1
ATOM 2026 N N . SER A 1 276 ? 16.168 15.618 -13.726 1.00 75.81 276 SER A N 1
ATOM 2027 C CA . SER A 1 276 ? 16.846 14.888 -12.662 1.00 75.81 276 SER A CA 1
ATOM 2028 C C . SER A 1 276 ? 16.733 15.620 -11.325 1.00 75.81 27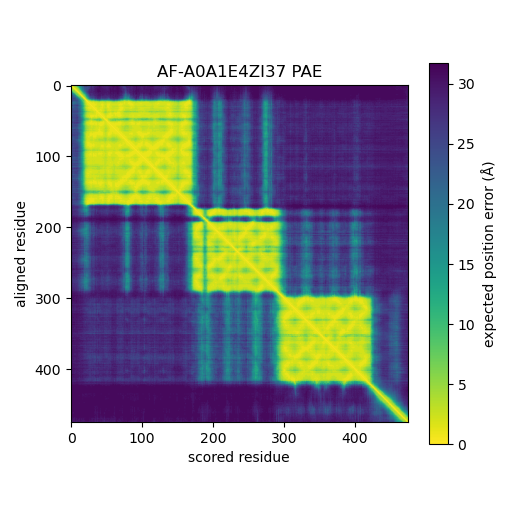6 SER A C 1
ATOM 2030 O O . SER A 1 276 ? 16.633 16.850 -11.260 1.00 75.81 276 SER A O 1
ATOM 2032 N N . ASP A 1 277 ? 16.747 14.830 -10.256 1.00 88.50 277 ASP A N 1
ATOM 2033 C CA . ASP A 1 277 ? 16.618 15.313 -8.891 1.00 88.50 277 ASP A CA 1
ATOM 2034 C C . ASP A 1 277 ? 17.953 15.228 -8.136 1.00 88.50 277 ASP A C 1
ATOM 2036 O O . ASP A 1 277 ? 18.639 14.203 -8.215 1.00 88.50 277 ASP A O 1
ATOM 2040 N N . ILE A 1 278 ? 18.339 16.295 -7.424 1.00 81.31 278 ILE A N 1
ATOM 2041 C CA . ILE A 1 278 ? 19.598 16.341 -6.660 1.00 81.31 278 ILE A CA 1
ATOM 2042 C C . ILE A 1 278 ? 19.563 15.420 -5.434 1.00 81.31 278 ILE A C 1
ATOM 2044 O O . ILE A 1 278 ? 20.586 14.799 -5.114 1.00 81.31 278 ILE A O 1
ATOM 2048 N N . THR A 1 279 ? 18.415 15.287 -4.771 1.00 82.31 279 THR A N 1
ATOM 2049 C CA . THR A 1 279 ? 18.260 14.535 -3.524 1.00 82.31 279 THR A CA 1
ATOM 2050 C C . THR A 1 279 ? 17.134 13.498 -3.618 1.00 82.31 279 THR A C 1
ATOM 2052 O O . THR A 1 279 ? 16.213 13.510 -2.814 1.00 82.31 279 THR A O 1
ATOM 2055 N N . PRO A 1 280 ? 17.232 12.442 -4.453 1.00 82.56 280 PRO A N 1
ATOM 2056 C CA . PRO A 1 280 ? 16.100 11.541 -4.720 1.00 82.56 280 PRO A CA 1
ATOM 2057 C C . PRO A 1 280 ? 15.458 10.843 -3.503 1.00 82.56 280 PRO A C 1
ATOM 2059 O O . PRO A 1 280 ? 14.384 10.256 -3.614 1.00 82.56 280 PRO A O 1
ATOM 2062 N N . ALA A 1 281 ? 16.118 10.846 -2.343 1.00 82.69 281 ALA A N 1
ATOM 2063 C CA . ALA A 1 281 ? 15.607 10.255 -1.113 1.00 82.69 281 ALA A CA 1
ATOM 2064 C C . ALA A 1 281 ? 14.441 11.039 -0.479 1.00 82.69 281 ALA A C 1
ATOM 2066 O O . ALA A 1 281 ? 13.626 10.419 0.206 1.00 82.69 281 ALA A O 1
ATOM 2067 N N . ASP A 1 282 ? 14.343 12.358 -0.678 1.00 89.94 282 ASP A N 1
ATOM 2068 C CA . ASP A 1 282 ? 13.264 13.189 -0.116 1.00 89.94 282 ASP A CA 1
ATOM 2069 C C . ASP A 1 282 ? 12.066 13.371 -1.065 1.00 89.94 282 ASP A C 1
ATOM 2071 O O . ASP A 1 282 ? 11.047 13.947 -0.682 1.00 89.94 282 ASP A O 1
ATOM 2075 N N . ASN A 1 283 ? 12.128 12.747 -2.241 1.00 91.56 283 ASN A N 1
ATOM 2076 C CA . ASN A 1 283 ? 11.025 12.629 -3.188 1.00 91.56 283 ASN A CA 1
ATOM 2077 C C . ASN A 1 283 ? 9.932 11.645 -2.772 1.00 91.56 283 ASN A C 1
ATOM 2079 O O . ASN A 1 283 ? 8.925 11.511 -3.471 1.00 91.56 283 ASN A O 1
ATOM 2083 N N . THR A 1 284 ? 10.113 10.911 -1.672 1.00 92.81 284 THR A N 1
ATOM 2084 C CA . THR A 1 284 ? 9.157 9.887 -1.240 1.00 92.81 284 THR A CA 1
ATOM 2085 C C . THR A 1 284 ? 8.807 10.003 0.234 1.00 92.81 284 THR A C 1
ATOM 2087 O O . THR A 1 284 ? 9.656 10.273 1.079 1.00 92.81 284 THR A O 1
ATOM 2090 N N . GLN A 1 285 ? 7.544 9.732 0.559 1.00 94.00 285 GLN A N 1
ATOM 2091 C CA . GLN A 1 285 ? 7.089 9.612 1.938 1.00 94.00 285 GLN A CA 1
ATOM 2092 C C . GLN A 1 285 ? 5.987 8.564 2.056 1.00 94.00 285 GLN A C 1
ATOM 2094 O O . GLN A 1 285 ? 5.145 8.424 1.168 1.00 94.00 285 GLN A O 1
ATOM 2099 N N . THR A 1 286 ? 5.972 7.829 3.168 1.00 91.69 286 THR A N 1
ATOM 2100 C CA . THR A 1 286 ? 4.918 6.858 3.475 1.00 91.69 286 THR A CA 1
ATOM 2101 C C . THR A 1 286 ? 4.071 7.308 4.661 1.00 91.69 286 THR A C 1
ATOM 2103 O O . THR A 1 286 ? 4.579 7.870 5.633 1.00 91.69 286 THR A O 1
ATOM 2106 N N . ILE A 1 287 ? 2.764 7.051 4.586 1.00 90.06 287 ILE A N 1
ATOM 2107 C CA . ILE A 1 287 ? 1.814 7.254 5.685 1.00 90.06 287 ILE A CA 1
ATOM 2108 C C . ILE A 1 287 ? 1.209 5.906 6.063 1.00 90.06 287 ILE A C 1
ATOM 2110 O O . ILE A 1 287 ? 0.660 5.200 5.218 1.00 90.06 287 ILE A O 1
ATOM 2114 N N . GLN A 1 288 ? 1.293 5.566 7.347 1.00 87.69 288 GLN A N 1
ATOM 2115 C CA . GLN A 1 288 ? 0.665 4.366 7.891 1.00 87.69 288 GLN A CA 1
ATOM 2116 C C . GLN A 1 288 ? -0.849 4.562 7.968 1.00 87.69 288 GLN A C 1
ATOM 2118 O O . GLN A 1 288 ? -1.326 5.551 8.527 1.00 87.69 288 GLN A O 1
ATOM 2123 N N . VAL A 1 289 ? -1.601 3.590 7.461 1.00 86.19 289 VAL A N 1
ATOM 2124 C CA . VAL A 1 289 ? -3.050 3.497 7.635 1.00 86.19 289 VAL A CA 1
ATOM 2125 C C . VAL A 1 289 ? -3.378 2.216 8.387 1.00 86.19 289 VAL A C 1
ATOM 2127 O O . VAL A 1 289 ? -2.846 1.144 8.114 1.00 86.19 289 VAL A O 1
ATOM 2130 N N . SER A 1 290 ? -4.234 2.330 9.395 1.00 81.19 290 SER A N 1
ATOM 2131 C CA . SER A 1 290 ? -4.659 1.200 10.220 1.00 81.19 290 SER A CA 1
ATOM 2132 C C . SER A 1 290 ? -6.154 0.965 10.049 1.00 81.19 290 SER A C 1
ATOM 2134 O O . SER A 1 290 ? -6.893 1.934 9.843 1.00 81.19 290 SER A O 1
ATOM 2136 N N . PRO A 1 291 ? -6.618 -0.292 10.145 1.00 74.88 291 PRO A N 1
ATOM 2137 C CA . PRO A 1 291 ? -8.038 -0.592 10.096 1.00 74.88 291 PRO A CA 1
ATOM 2138 C C . PRO A 1 291 ? -8.747 0.169 11.212 1.00 74.88 291 PRO A C 1
ATOM 2140 O O . PRO A 1 291 ? -8.264 0.213 12.349 1.00 74.88 291 PRO A O 1
ATOM 2143 N N . GLN A 1 292 ? -9.897 0.772 10.897 1.00 64.88 292 GLN A N 1
ATOM 2144 C CA . GLN A 1 292 ? -10.748 1.331 11.939 1.00 64.88 292 GLN A CA 1
ATOM 2145 C C . GLN A 1 292 ? -11.143 0.190 12.874 1.00 64.88 292 GLN A C 1
ATOM 2147 O O . GLN A 1 292 ? -11.765 -0.790 12.459 1.00 64.88 292 GLN A O 1
ATOM 2152 N N . THR A 1 293 ? -10.761 0.299 14.144 1.00 55.16 293 THR A N 1
ATOM 2153 C CA . THR A 1 293 ? -11.197 -0.646 15.162 1.00 55.16 293 THR A CA 1
ATOM 2154 C C . THR A 1 293 ? -12.701 -0.496 15.317 1.00 55.16 293 THR A C 1
ATOM 2156 O O . THR A 1 293 ? -13.203 0.478 15.877 1.00 55.16 293 THR A O 1
ATOM 2159 N N . HIS A 1 294 ? -13.444 -1.470 14.799 1.00 52.59 294 HIS A N 1
ATOM 2160 C CA . HIS A 1 294 ? -14.851 -1.595 15.123 1.00 52.59 294 HIS A CA 1
ATOM 2161 C C . HIS A 1 294 ? -14.951 -1.866 16.628 1.00 52.59 294 HIS A C 1
ATOM 2163 O O . HIS A 1 294 ? -14.645 -2.962 17.098 1.00 52.59 294 HIS A O 1
ATOM 2169 N N . VAL A 1 295 ? -15.316 -0.844 17.403 1.00 46.22 295 VAL A N 1
ATOM 2170 C CA . VAL A 1 295 ? -15.593 -0.992 18.831 1.00 46.22 295 VAL A CA 1
ATOM 2171 C C . VAL A 1 295 ? -16.911 -1.749 18.951 1.00 46.22 295 VAL A C 1
ATOM 2173 O O . VAL A 1 295 ? -17.986 -1.156 18.937 1.00 46.22 295 VAL A O 1
ATOM 2176 N N . THR A 1 296 ? -16.844 -3.075 19.050 1.00 46.38 296 THR A N 1
ATOM 2177 C CA . THR A 1 296 ? -17.986 -3.877 19.496 1.00 46.38 296 THR A CA 1
ATOM 2178 C C . THR A 1 296 ? -18.261 -3.528 20.953 1.00 46.38 296 THR A C 1
ATOM 2180 O O . THR A 1 296 ? -17.590 -4.018 21.860 1.00 46.38 296 THR A O 1
ATOM 2183 N N . VAL A 1 297 ? -19.235 -2.650 21.185 1.00 52.25 297 VAL A N 1
ATOM 2184 C CA . VAL A 1 297 ? -19.812 -2.455 22.514 1.00 52.25 297 VAL A CA 1
ATOM 2185 C C . VAL A 1 297 ? -20.636 -3.704 22.806 1.00 52.25 297 VAL A C 1
ATOM 2187 O O . VAL A 1 297 ? -21.724 -3.871 22.258 1.00 52.25 297 VAL A O 1
ATOM 2190 N N . THR A 1 298 ? -20.109 -4.617 23.621 1.00 67.94 298 THR A N 1
ATOM 2191 C CA . THR A 1 298 ? -20.925 -5.707 24.166 1.00 67.94 298 THR A CA 1
ATOM 2192 C C . THR A 1 298 ? -21.972 -5.064 25.071 1.00 67.94 298 THR A C 1
ATOM 2194 O O . THR A 1 298 ? -21.583 -4.406 26.037 1.00 67.94 298 THR A O 1
ATOM 2197 N N . PRO A 1 299 ? -23.275 -5.181 24.771 1.00 77.00 299 PRO A N 1
ATOM 2198 C CA . PRO A 1 299 ? -24.293 -4.546 25.586 1.00 77.00 299 PRO A CA 1
ATOM 2199 C C . PRO A 1 299 ? -24.305 -5.213 26.971 1.00 77.00 299 PRO A C 1
ATOM 2201 O O . PRO A 1 299 ? -24.293 -6.439 27.084 1.00 77.00 299 PRO A O 1
ATOM 2204 N N . THR A 1 300 ? -24.281 -4.397 28.019 1.00 91.31 300 THR A N 1
ATOM 2205 C CA . THR A 1 300 ? -24.244 -4.806 29.432 1.00 91.31 300 THR A CA 1
ATOM 2206 C C . THR A 1 300 ? -25.505 -4.335 30.147 1.00 91.31 300 THR A C 1
ATOM 2208 O O . THR A 1 300 ? -26.128 -3.354 29.734 1.00 91.31 300 THR A O 1
ATOM 2211 N N . VAL A 1 301 ? -25.877 -5.032 31.217 1.00 96.19 301 VAL A N 1
ATOM 2212 C CA . VAL A 1 301 ? -26.963 -4.612 32.109 1.00 96.19 301 VAL A CA 1
ATOM 2213 C C . VAL A 1 301 ? -26.445 -3.595 33.140 1.00 96.19 301 VAL A C 1
ATOM 2215 O O . VAL A 1 301 ? -25.230 -3.451 33.293 1.00 96.19 301 VAL A O 1
ATOM 2218 N N . ASP A 1 302 ? -27.350 -2.856 33.785 1.00 97.38 302 ASP A N 1
ATOM 2219 C CA . ASP A 1 302 ? -27.059 -1.947 34.905 1.00 97.38 302 ASP A CA 1
ATOM 2220 C C . ASP A 1 302 ? -28.093 -2.156 36.014 1.00 97.38 302 ASP A C 1
ATOM 2222 O O . ASP A 1 302 ? -29.206 -1.657 35.898 1.00 97.38 302 ASP A O 1
ATOM 2226 N N . LEU A 1 303 ? -27.801 -2.963 37.037 1.00 98.00 303 LEU A N 1
ATOM 2227 C CA . LEU A 1 303 ? -28.739 -3.268 38.122 1.00 98.00 303 LEU A CA 1
ATOM 2228 C C . LEU A 1 303 ? -28.459 -2.467 39.398 1.00 98.00 303 LEU A C 1
ATOM 2230 O O . LEU A 1 303 ? -27.604 -2.829 40.202 1.00 98.00 303 LEU A O 1
ATOM 2234 N N . ARG A 1 304 ? -29.314 -1.486 39.692 1.00 98.31 304 ARG A N 1
ATOM 2235 C CA . ARG A 1 304 ? -29.278 -0.712 40.939 1.00 98.31 304 ARG A CA 1
ATOM 2236 C C . ARG A 1 304 ? -30.132 -1.333 42.044 1.00 98.31 304 ARG A C 1
ATOM 2238 O O . ARG A 1 304 ? -31.315 -1.619 41.836 1.00 98.31 304 ARG A O 1
ATOM 2245 N N . MET A 1 305 ? -29.571 -1.444 43.249 1.00 98.12 305 MET A N 1
ATOM 2246 C CA . MET A 1 305 ? -30.266 -1.887 44.461 1.00 98.12 305 MET A CA 1
ATOM 2247 C C . MET A 1 305 ? -30.726 -0.713 45.332 1.00 98.12 305 MET A C 1
ATOM 2249 O O . MET A 1 305 ? -29.933 0.125 45.757 1.00 98.12 305 MET A O 1
ATOM 2253 N N . GLU A 1 306 ? -32.006 -0.714 45.696 1.00 98.12 306 GLU A N 1
ATOM 2254 C CA . GLU A 1 306 ? -32.556 0.089 46.786 1.00 98.12 306 GLU A CA 1
ATOM 2255 C C . GLU A 1 306 ? -33.110 -0.802 47.904 1.00 98.12 306 GLU A C 1
ATOM 2257 O O . GLU A 1 306 ? -33.704 -1.853 47.661 1.00 98.12 306 GLU A O 1
ATOM 2262 N N . LEU A 1 307 ? -32.912 -0.369 49.147 1.00 97.81 307 LEU A N 1
ATOM 2263 C CA . LEU A 1 307 ? -33.288 -1.099 50.356 1.00 97.81 307 LEU A CA 1
ATOM 2264 C C . LEU A 1 307 ? -34.065 -0.163 51.282 1.00 97.81 307 LEU A C 1
ATOM 2266 O O . LEU A 1 307 ? -33.598 0.930 51.602 1.00 97.81 307 LEU A O 1
ATOM 2270 N N . SER A 1 308 ? -35.244 -0.595 51.724 1.00 97.88 308 SER A N 1
ATOM 2271 C CA . SER A 1 308 ? -36.093 0.165 52.647 1.00 97.88 308 SER A CA 1
ATOM 2272 C C . SER A 1 308 ? -36.789 -0.749 53.653 1.00 97.88 308 SER A C 1
ATOM 2274 O O . SER A 1 308 ? -36.828 -1.967 53.479 1.00 97.88 308 SER A O 1
ATOM 2276 N N . ALA A 1 309 ? -37.325 -0.160 54.718 1.00 97.44 309 ALA A N 1
ATOM 2277 C CA . ALA A 1 309 ? -38.149 -0.851 55.697 1.00 97.44 309 ALA A CA 1
ATOM 2278 C C . ALA A 1 309 ? -39.291 0.059 56.161 1.00 97.44 309 ALA A C 1
ATOM 2280 O O . ALA A 1 309 ? -39.177 1.285 56.086 1.00 97.44 309 ALA A O 1
ATOM 2281 N N . ASP A 1 310 ? -40.376 -0.537 56.649 1.00 97.44 310 ASP A N 1
ATOM 2282 C CA . ASP A 1 310 ? -41.515 0.194 57.215 1.00 97.44 310 ASP A CA 1
ATOM 2283 C C . ASP A 1 310 ? -41.167 0.932 58.520 1.00 97.44 310 ASP A C 1
ATOM 2285 O O . ASP A 1 310 ? -41.724 1.997 58.792 1.00 97.44 310 ASP A O 1
ATOM 2289 N N . SER A 1 311 ? -40.198 0.424 59.286 1.00 95.44 311 SER A N 1
ATOM 2290 C CA . SER A 1 311 ? -39.602 1.132 60.419 1.00 95.44 311 SER A CA 1
ATOM 2291 C C . SER A 1 311 ? -38.103 0.869 60.565 1.00 95.44 311 SER A C 1
ATOM 2293 O O . SER A 1 311 ? -37.643 -0.265 60.479 1.00 95.44 311 SER A O 1
ATOM 2295 N N . LEU A 1 312 ? -37.342 1.927 60.872 1.00 96.56 312 LEU A N 1
ATOM 2296 C CA . LEU A 1 312 ? -35.913 1.858 61.229 1.00 96.56 312 LEU A CA 1
ATOM 2297 C C . LEU A 1 312 ? -35.676 1.849 62.749 1.00 96.56 312 LEU A C 1
ATOM 2299 O O . LEU A 1 312 ? -34.538 1.759 63.214 1.00 96.56 312 LEU A O 1
ATOM 2303 N N . GLN A 1 313 ? -36.750 1.963 63.533 1.00 95.44 313 GLN A N 1
ATOM 2304 C CA . GLN A 1 313 ? -36.722 1.915 64.991 1.00 95.44 313 GLN A CA 1
ATOM 2305 C C . GLN A 1 313 ? -37.744 0.899 65.485 1.00 95.44 313 GLN A C 1
ATOM 2307 O O . GLN A 1 313 ? -38.918 0.967 65.125 1.00 95.44 313 GLN A O 1
ATOM 2312 N N . ALA A 1 314 ? -37.301 -0.035 66.314 1.00 94.75 314 ALA A N 1
ATOM 2313 C CA . ALA A 1 314 ? -38.155 -1.104 66.812 1.00 94.75 314 ALA A CA 1
ATOM 2314 C C . ALA A 1 314 ? -37.737 -1.536 68.219 1.00 94.75 314 ALA A C 1
ATOM 2316 O O . ALA A 1 314 ? -36.586 -1.364 68.640 1.00 94.75 314 ALA A O 1
ATOM 2317 N N . THR A 1 315 ? -38.677 -2.095 68.963 1.00 95.19 315 THR A N 1
ATOM 2318 C CA . THR A 1 315 ? -38.425 -2.814 70.207 1.00 95.19 315 THR A CA 1
ATOM 2319 C C . THR A 1 315 ? -38.341 -4.312 69.912 1.00 95.19 315 THR A C 1
ATOM 2321 O O . THR A 1 315 ? -38.900 -4.812 68.937 1.00 95.19 315 THR A O 1
ATOM 2324 N N . THR A 1 316 ? -37.597 -5.057 70.724 1.00 95.19 316 THR A N 1
ATOM 2325 C CA . THR A 1 316 ? -37.545 -6.514 70.618 1.00 95.19 316 THR A CA 1
ATOM 2326 C C . THR A 1 316 ? -38.953 -7.119 70.664 1.00 95.19 316 THR A C 1
ATOM 2328 O O . THR A 1 316 ? -39.759 -6.796 71.535 1.00 95.19 316 THR A O 1
ATOM 2331 N N . GLY A 1 317 ? -39.246 -7.993 69.699 1.00 92.50 317 GLY A N 1
ATOM 2332 C CA . GLY A 1 317 ? -40.565 -8.578 69.451 1.00 92.50 317 GLY A CA 1
ATOM 2333 C C . GLY A 1 317 ? -41.341 -7.925 68.303 1.00 92.50 317 GLY A C 1
ATOM 2334 O O . GLY A 1 317 ? -42.249 -8.560 67.769 1.00 92.50 317 GLY A O 1
ATOM 2335 N N . ASP A 1 318 ? -40.968 -6.715 67.879 1.00 95.69 318 ASP A N 1
ATOM 2336 C CA . ASP A 1 318 ? -41.596 -6.058 66.732 1.00 95.69 318 ASP A CA 1
ATOM 2337 C C . ASP A 1 318 ? -41.238 -6.773 65.425 1.00 95.69 318 ASP A C 1
ATOM 2339 O O . ASP A 1 318 ? -40.107 -7.236 65.230 1.00 95.69 318 ASP A O 1
ATOM 2343 N N . ILE A 1 319 ? -42.213 -6.824 64.516 1.00 96.19 319 ILE A N 1
ATOM 2344 C CA . ILE A 1 319 ? -42.043 -7.308 63.148 1.00 96.19 319 ILE A CA 1
ATOM 2345 C C . ILE A 1 319 ? -41.852 -6.099 62.233 1.00 96.19 319 ILE A C 1
ATOM 2347 O O . ILE A 1 319 ? -42.672 -5.187 62.234 1.00 96.19 319 ILE A O 1
ATOM 2351 N N . ILE A 1 320 ? -40.785 -6.130 61.442 1.00 97.56 320 ILE A N 1
ATOM 2352 C CA . ILE A 1 320 ? -40.405 -5.117 60.457 1.00 97.56 320 ILE A CA 1
ATOM 2353 C C . ILE A 1 320 ? -40.538 -5.735 59.069 1.00 97.56 320 ILE A C 1
ATOM 2355 O O . ILE A 1 320 ? -40.067 -6.854 58.839 1.00 97.56 320 ILE A O 1
ATOM 2359 N N . VAL A 1 321 ? -41.144 -5.010 58.135 1.00 97.12 321 VAL A N 1
ATOM 2360 C CA . VAL A 1 321 ? -41.196 -5.389 56.720 1.00 97.12 321 VAL A CA 1
ATOM 2361 C C . VAL A 1 321 ? -40.052 -4.707 55.982 1.00 97.12 321 VAL A C 1
ATOM 2363 O O . VAL A 1 321 ? -40.002 -3.484 55.883 1.00 97.12 321 VAL A O 1
ATOM 2366 N N . VAL A 1 322 ? -39.146 -5.508 55.431 1.00 97.88 322 VAL A N 1
ATOM 2367 C CA . VAL A 1 322 ? -38.020 -5.063 54.608 1.00 97.88 322 VAL A CA 1
ATOM 2368 C C . VAL A 1 322 ? -38.380 -5.240 53.135 1.00 97.88 322 VAL A C 1
ATOM 2370 O O . VAL A 1 322 ? -38.900 -6.283 52.739 1.00 97.88 322 VAL A O 1
ATOM 2373 N N . THR A 1 323 ? -38.099 -4.218 52.331 1.00 97.69 323 THR A N 1
ATOM 2374 C CA . THR A 1 323 ? -38.350 -4.182 50.885 1.00 97.69 323 THR A CA 1
ATOM 2375 C C . THR A 1 323 ? -37.030 -4.029 50.131 1.00 97.69 323 THR A C 1
ATOM 2377 O O . THR A 1 323 ? -36.300 -3.055 50.341 1.00 97.69 323 THR A O 1
ATOM 2380 N N . LEU A 1 324 ? -36.747 -4.977 49.236 1.00 97.94 324 LEU A N 1
ATOM 2381 C CA . LEU A 1 324 ? -35.659 -4.932 48.256 1.00 97.94 324 LEU A CA 1
ATOM 2382 C C . LEU A 1 324 ? -36.227 -4.438 46.930 1.00 97.94 324 LEU A C 1
ATOM 2384 O O . LEU A 1 324 ? -37.228 -4.981 46.478 1.00 97.94 324 LEU A O 1
ATOM 2388 N N . SER A 1 325 ? -35.611 -3.440 46.300 1.00 97.50 325 SER A N 1
ATOM 2389 C CA . SER A 1 325 ? -36.067 -2.892 45.021 1.00 97.50 325 SER A CA 1
ATOM 2390 C C . SER A 1 325 ? -34.925 -2.794 44.012 1.00 97.50 325 SER A C 1
ATOM 2392 O O . SER A 1 325 ? -34.026 -1.971 44.156 1.00 97.50 325 SER A O 1
ATOM 2394 N N . SER A 1 326 ? -34.974 -3.627 42.979 1.00 98.19 326 SER A N 1
ATOM 2395 C CA . SER A 1 326 ? -33.962 -3.753 41.931 1.00 98.19 326 SER A CA 1
ATOM 2396 C C . SER A 1 326 ? -34.420 -3.035 40.667 1.00 98.19 326 SER A C 1
ATOM 2398 O O . SER A 1 326 ? -35.497 -3.335 40.157 1.00 98.19 326 SER A O 1
ATOM 2400 N N . THR A 1 327 ? -33.623 -2.095 40.159 1.00 98.31 327 THR A N 1
ATOM 2401 C CA . THR A 1 327 ? -33.907 -1.364 38.910 1.00 98.31 327 THR A CA 1
ATOM 2402 C C . THR A 1 327 ? -32.874 -1.710 37.856 1.00 98.31 327 THR A C 1
ATOM 2404 O O . THR A 1 327 ? -31.693 -1.726 38.178 1.00 98.31 327 THR A O 1
ATOM 2407 N N . ASN A 1 328 ? -33.300 -1.951 36.618 1.00 97.94 328 ASN A N 1
ATOM 2408 C CA . ASN A 1 328 ? -32.387 -2.052 35.484 1.00 97.94 328 ASN A CA 1
ATOM 2409 C C . ASN A 1 328 ? -32.236 -0.676 34.820 1.00 97.94 328 ASN A C 1
ATOM 2411 O O . ASN A 1 328 ? -33.103 -0.257 34.063 1.00 97.94 328 ASN A O 1
ATOM 2415 N N . ASP A 1 329 ? -31.151 0.031 35.111 1.00 97.00 329 ASP A N 1
ATOM 2416 C CA . ASP A 1 329 ? -30.811 1.343 34.559 1.00 97.00 329 ASP A CA 1
ATOM 2417 C C . ASP A 1 329 ? -30.201 1.265 33.142 1.00 97.00 329 ASP A C 1
ATOM 2419 O O . ASP A 1 329 ? -29.914 2.298 32.531 1.00 97.00 329 ASP A O 1
ATOM 2423 N N . SER A 1 330 ? -30.011 0.061 32.581 1.00 94.38 330 SER A N 1
ATOM 2424 C CA . SER A 1 330 ? -29.518 -0.071 31.208 1.00 94.38 330 SER A CA 1
ATOM 2425 C C . SER A 1 330 ? -30.580 0.365 30.198 1.00 94.38 330 SER A C 1
ATOM 2427 O O . SER A 1 330 ? -31.780 0.317 30.458 1.00 94.38 330 SER A O 1
ATOM 2429 N N . ASN A 1 331 ? -30.132 0.757 29.003 1.00 91.19 331 ASN A N 1
ATOM 2430 C CA . ASN A 1 331 ? -31.020 1.221 27.932 1.00 91.19 331 ASN A CA 1
ATOM 2431 C C . ASN A 1 331 ? -31.390 0.126 26.920 1.00 91.19 331 ASN A C 1
ATOM 2433 O O . ASN A 1 331 ? -32.202 0.370 26.028 1.00 91.19 331 ASN A O 1
ATOM 2437 N N . SER A 1 332 ? -30.758 -1.050 26.989 1.00 88.94 332 SER A N 1
ATOM 2438 C CA . SER A 1 332 ? -30.816 -2.026 25.891 1.00 88.94 332 SER A CA 1
ATOM 2439 C C . SER A 1 332 ? -30.765 -3.498 26.294 1.00 88.94 332 SER A C 1
ATOM 2441 O O . SER A 1 332 ? -31.065 -4.342 25.450 1.00 88.94 332 SER A O 1
ATOM 2443 N N . VAL A 1 333 ? -30.423 -3.838 27.541 1.00 96.00 333 VAL A N 1
ATOM 2444 C CA . VAL A 1 333 ? -30.280 -5.235 27.981 1.00 96.00 333 VAL A CA 1
ATOM 2445 C C . VAL A 1 333 ? -31.332 -5.555 29.025 1.00 96.00 333 VAL A C 1
ATOM 2447 O O . VAL A 1 333 ? -31.492 -4.827 29.992 1.00 96.00 333 VAL A O 1
ATOM 2450 N N . THR A 1 334 ? -32.057 -6.654 28.848 1.00 96.44 334 THR A N 1
ATOM 2451 C CA . THR A 1 334 ? -32.954 -7.180 29.889 1.00 96.44 334 THR A CA 1
ATOM 2452 C C . THR A 1 334 ? -32.140 -8.037 30.853 1.00 96.44 334 THR A C 1
ATOM 2454 O O . THR A 1 334 ? -31.397 -8.898 30.393 1.00 96.44 334 THR A O 1
ATOM 2457 N N . ALA A 1 335 ? -32.283 -7.821 32.163 1.00 96.69 335 ALA A N 1
ATOM 2458 C CA . ALA A 1 335 ? -31.688 -8.695 33.173 1.00 96.69 335 ALA A CA 1
ATOM 2459 C C . ALA A 1 335 ? -32.491 -9.995 33.249 1.00 96.69 335 ALA A C 1
ATOM 2461 O O . ALA A 1 335 ? -33.671 -9.962 33.625 1.00 96.69 335 ALA A O 1
ATOM 2462 N N . THR A 1 336 ? -31.880 -11.132 32.925 1.00 96.69 336 THR A N 1
ATOM 2463 C CA . THR A 1 336 ? -32.544 -12.433 33.029 1.00 96.69 336 THR A CA 1
ATOM 2464 C C . THR A 1 336 ? -32.134 -13.144 34.311 1.00 96.69 336 THR A C 1
ATOM 2466 O O . THR A 1 336 ? -31.012 -13.032 34.805 1.00 96.69 336 THR A O 1
ATOM 2469 N N . THR A 1 337 ? -33.087 -13.859 34.912 1.00 94.81 337 THR A N 1
ATOM 2470 C CA . THR A 1 337 ? -32.907 -14.524 36.216 1.00 94.81 337 THR A CA 1
ATOM 2471 C C . THR A 1 337 ? -32.298 -13.633 37.322 1.00 94.81 337 THR A C 1
ATOM 2473 O O . THR A 1 337 ? -31.381 -14.083 38.014 1.00 94.81 337 THR A O 1
ATOM 2476 N N . PRO A 1 338 ? -32.754 -12.375 37.508 1.00 96.94 338 PRO A N 1
ATOM 2477 C CA . PRO A 1 338 ? -32.181 -11.523 38.536 1.00 96.94 338 PRO A CA 1
ATOM 2478 C C . PRO A 1 338 ? -32.457 -12.071 39.941 1.00 96.94 338 PRO A C 1
ATOM 2480 O O . PRO A 1 338 ? -33.507 -12.655 40.222 1.00 96.94 338 PRO A O 1
ATOM 2483 N N . VAL A 1 339 ? -31.503 -11.863 40.842 1.00 96.88 339 VAL A N 1
ATOM 2484 C CA . VAL A 1 339 ? -31.562 -12.311 42.233 1.00 96.88 339 VAL A CA 1
ATOM 2485 C C . VAL A 1 339 ? -31.268 -11.127 43.140 1.00 96.88 339 VAL A C 1
ATOM 2487 O O . VAL A 1 339 ? -30.212 -10.506 43.028 1.00 96.88 339 VAL A O 1
ATOM 2490 N N . ALA A 1 340 ? -32.189 -10.834 44.056 1.00 97.38 340 ALA A N 1
ATOM 2491 C CA . ALA A 1 340 ? -31.956 -9.898 45.149 1.00 97.38 340 ALA A CA 1
ATOM 2492 C C . ALA A 1 340 ? -31.608 -10.675 46.424 1.00 97.38 340 ALA A C 1
ATOM 2494 O O . ALA A 1 340 ? -32.270 -11.652 46.780 1.00 97.38 340 ALA A O 1
ATOM 2495 N N . GLY A 1 341 ? -30.551 -10.262 47.112 1.00 96.44 341 GLY A N 1
ATOM 2496 C CA . GLY A 1 341 ? -30.071 -10.870 48.345 1.00 96.44 341 GLY A CA 1
ATOM 2497 C C . GLY A 1 341 ? -30.096 -9.888 49.508 1.00 96.44 341 GLY A C 1
ATOM 2498 O O . GLY A 1 341 ? -29.980 -8.681 49.310 1.00 96.44 341 GLY A O 1
ATOM 2499 N N . ALA A 1 342 ? -30.205 -10.410 50.729 1.00 97.44 342 ALA A N 1
ATOM 2500 C CA . ALA A 1 342 ? -29.955 -9.646 51.946 1.00 97.44 342 ALA A CA 1
ATOM 2501 C C . ALA A 1 342 ? -29.230 -10.487 53.006 1.00 97.44 342 ALA A C 1
ATOM 2503 O O . ALA A 1 342 ? -29.457 -11.688 53.122 1.00 97.44 342 ALA A O 1
ATOM 2504 N N . ALA A 1 343 ? -28.369 -9.861 53.803 1.00 97.00 343 ALA A N 1
ATOM 2505 C CA . ALA A 1 343 ? -27.695 -10.470 54.943 1.00 97.00 343 ALA A CA 1
ATOM 2506 C C . ALA A 1 343 ? -28.279 -9.909 56.243 1.00 97.00 343 ALA A C 1
ATOM 2508 O O . ALA A 1 343 ? -28.170 -8.710 56.519 1.00 97.00 343 ALA A O 1
ATOM 2509 N N . LEU A 1 344 ? -28.897 -10.783 57.039 1.00 96.50 344 LEU A N 1
ATOM 2510 C CA . LEU A 1 344 ? -29.478 -10.419 58.325 1.00 96.50 344 LEU A CA 1
ATOM 2511 C C . LEU A 1 344 ? -28.417 -10.475 59.432 1.00 96.50 344 LEU A C 1
ATOM 2513 O O . LEU A 1 344 ? -27.786 -11.519 59.617 1.00 96.50 344 LEU A O 1
ATOM 2517 N N . PRO A 1 345 ? -28.217 -9.394 60.205 1.00 96.56 345 PRO A N 1
ATOM 2518 C CA . PRO A 1 345 ? -27.440 -9.471 61.431 1.00 96.56 345 PRO A CA 1
ATOM 2519 C C . PRO A 1 345 ? -28.174 -10.340 62.460 1.00 96.56 345 PRO A C 1
ATOM 2521 O O . PRO A 1 345 ? -29.389 -10.530 62.404 1.00 96.56 345 PRO A O 1
ATOM 2524 N N . ASP A 1 346 ? -27.435 -10.823 63.452 1.00 94.44 346 ASP A N 1
ATOM 2525 C CA . ASP A 1 346 ? -27.942 -11.691 64.517 1.00 94.44 346 ASP A CA 1
ATOM 2526 C C . ASP A 1 346 ? -29.031 -11.041 65.390 1.00 94.44 346 ASP A C 1
ATOM 2528 O O . ASP A 1 346 ? -29.675 -11.731 66.182 1.00 94.44 346 ASP A O 1
ATOM 2532 N N . ALA A 1 347 ? -29.233 -9.729 65.263 1.00 95.56 347 ALA A N 1
ATOM 2533 C CA . ALA A 1 347 ? -30.294 -8.971 65.909 1.00 95.56 347 ALA A CA 1
ATOM 2534 C C . ALA A 1 347 ? -31.690 -9.197 65.307 1.00 95.56 347 ALA A C 1
ATOM 2536 O O . ALA A 1 347 ? -32.677 -8.816 65.940 1.00 95.56 347 ALA A O 1
ATOM 2537 N N . PHE A 1 348 ? -31.787 -9.841 64.139 1.00 96.62 348 PHE A N 1
ATOM 2538 C CA . PHE A 1 348 ? -33.047 -10.159 63.473 1.00 96.62 348 PHE A CA 1
ATOM 2539 C C . PHE A 1 348 ? -33.249 -11.667 63.304 1.00 96.62 348 PHE A C 1
ATOM 2541 O O . PHE A 1 348 ? -32.308 -12.419 63.063 1.00 96.62 348 PHE A O 1
ATOM 2548 N N . SER A 1 349 ? -34.508 -12.097 63.378 1.00 94.81 349 SER A N 1
ATOM 2549 C CA . SER A 1 349 ? -34.955 -13.429 62.962 1.00 94.81 349 SER A CA 1
ATOM 2550 C C . SER A 1 349 ? -35.896 -13.302 61.768 1.00 94.81 349 SER A C 1
ATOM 2552 O O . SER A 1 349 ? -36.785 -12.453 61.778 1.00 94.81 349 SER A O 1
ATOM 2554 N N . PHE A 1 350 ? -35.727 -14.129 60.740 1.00 96.31 350 PHE A N 1
ATOM 2555 C CA . PHE A 1 350 ? -36.630 -14.142 59.589 1.00 96.31 350 PHE A CA 1
ATOM 2556 C C . PHE A 1 350 ? -37.985 -14.743 59.969 1.00 96.31 350 PHE A C 1
ATOM 2558 O O . PHE A 1 350 ? -38.044 -15.805 60.585 1.00 96.31 350 PHE A O 1
ATOM 2565 N N . VAL A 1 351 ? -39.071 -14.067 59.592 1.00 95.19 351 VAL A N 1
ATOM 2566 C CA . VAL A 1 351 ? -40.442 -14.484 59.914 1.00 95.19 351 VAL A CA 1
ATOM 2567 C C . VAL A 1 351 ? -41.096 -15.137 58.704 1.00 95.19 351 VAL A C 1
ATOM 2569 O O . VAL A 1 351 ? -41.466 -16.307 58.755 1.00 95.19 351 VAL A O 1
ATOM 2572 N N . ALA A 1 352 ? -41.256 -14.382 57.618 1.00 92.62 352 ALA A N 1
ATOM 2573 C CA . ALA A 1 352 ? -41.968 -14.839 56.433 1.00 92.62 352 ALA A CA 1
ATOM 2574 C C . ALA A 1 352 ? -41.603 -14.008 55.199 1.00 92.62 352 ALA A C 1
ATOM 2576 O O . ALA A 1 352 ? -41.234 -12.839 55.300 1.00 92.62 352 ALA A O 1
ATOM 2577 N N . SER A 1 353 ? -41.777 -14.612 54.029 1.00 93.81 353 SER A N 1
ATOM 2578 C CA . SER A 1 353 ? -41.801 -13.950 52.725 1.00 93.81 353 SER A CA 1
ATOM 2579 C C . SER A 1 353 ? -42.651 -14.783 51.763 1.00 93.81 353 SER A C 1
ATOM 2581 O O . SER A 1 353 ? -42.846 -15.980 51.983 1.00 93.81 353 SER A O 1
ATOM 2583 N N . SER A 1 354 ? -43.168 -14.148 50.714 1.00 87.88 354 SER A N 1
ATOM 2584 C CA . SER A 1 354 ? -43.850 -14.807 49.594 1.00 87.88 354 SER A CA 1
ATOM 2585 C C . SER A 1 354 ? -42.893 -15.343 48.525 1.00 87.88 354 SER A C 1
ATOM 2587 O O . SER A 1 354 ? -43.250 -16.255 47.784 1.00 87.88 354 SER A O 1
ATOM 2589 N N . ASP A 1 355 ? -41.707 -14.753 48.425 1.00 88.56 355 ASP A N 1
ATOM 2590 C CA . ASP A 1 355 ? -40.835 -14.793 47.248 1.00 88.56 355 ASP A CA 1
ATOM 2591 C C . ASP A 1 355 ? -39.340 -14.869 47.610 1.00 88.56 355 ASP A C 1
ATOM 2593 O O . ASP A 1 355 ? -38.488 -15.021 46.733 1.00 88.56 355 ASP A O 1
ATOM 2597 N N . CYS A 1 356 ? -39.022 -14.844 48.907 1.00 95.12 356 CYS A N 1
ATOM 2598 C CA . CYS A 1 356 ? -37.677 -15.019 49.434 1.00 95.12 356 CYS A CA 1
ATOM 2599 C C . CYS A 1 356 ? -37.546 -16.297 50.269 1.00 95.12 356 CYS A C 1
ATOM 2601 O O . CYS A 1 356 ? -38.455 -16.710 50.990 1.00 95.12 356 CYS A O 1
ATOM 2603 N N . SER A 1 357 ? -36.357 -16.887 50.224 1.00 94.19 357 SER A N 1
ATOM 2604 C CA . SER A 1 357 ? -35.940 -18.007 51.070 1.00 94.19 357 SER A CA 1
ATOM 2605 C C . SER A 1 357 ? -34.772 -17.592 51.965 1.00 94.19 357 SER A C 1
ATOM 2607 O O . SER A 1 357 ? -34.054 -16.649 51.635 1.00 94.19 357 SER A O 1
ATOM 2609 N N . ILE A 1 358 ? -34.580 -18.278 53.097 1.00 95.12 358 ILE A N 1
ATOM 2610 C CA . ILE A 1 358 ? -33.463 -18.024 54.015 1.00 95.12 358 ILE A CA 1
ATOM 2611 C C . ILE A 1 358 ? -32.594 -19.271 54.203 1.00 95.12 358 ILE A C 1
ATOM 2613 O O . ILE A 1 358 ? -33.103 -20.374 54.406 1.00 95.12 358 ILE A O 1
ATOM 2617 N N . ASN A 1 359 ? -31.273 -19.084 54.169 1.00 93.69 359 ASN A N 1
ATOM 2618 C CA . ASN A 1 359 ? -30.277 -20.086 54.537 1.00 93.69 359 ASN A CA 1
ATOM 2619 C C . ASN A 1 359 ? -29.250 -19.463 55.498 1.00 93.69 359 ASN A C 1
ATOM 2621 O O . ASN A 1 359 ? -28.433 -18.627 55.108 1.00 93.69 359 ASN A O 1
ATOM 2625 N N . GLY A 1 360 ? -29.319 -19.839 56.778 1.00 93.06 360 GLY A N 1
ATOM 2626 C CA . GLY A 1 360 ? -28.552 -19.175 57.833 1.00 93.06 360 GLY A CA 1
ATOM 2627 C C . GLY A 1 360 ? -29.017 -17.727 58.012 1.00 93.06 360 GLY A C 1
ATOM 2628 O O . GLY A 1 360 ? -30.171 -17.496 58.355 1.00 93.06 360 GLY A O 1
ATOM 2629 N N . SER A 1 361 ? -28.127 -16.762 57.776 1.00 92.56 361 SER A N 1
ATOM 2630 C CA . SER A 1 361 ? -28.434 -15.323 57.784 1.00 92.56 361 SER A CA 1
ATOM 2631 C C . SER A 1 361 ? -28.675 -14.728 56.391 1.00 92.56 361 SER A C 1
ATOM 2633 O O . SER A 1 361 ? -29.003 -13.547 56.287 1.00 92.56 361 SER A O 1
ATOM 2635 N N . ALA A 1 362 ? -28.497 -15.510 55.322 1.00 96.00 362 ALA A N 1
ATOM 2636 C CA . ALA A 1 362 ? -28.641 -15.039 53.951 1.00 96.00 362 ALA A CA 1
ATOM 2637 C C . ALA A 1 362 ? -30.078 -15.243 53.457 1.00 96.00 362 ALA A C 1
ATOM 2639 O O . ALA A 1 362 ? -30.563 -16.372 53.376 1.00 96.00 362 ALA A O 1
ATOM 2640 N N . VAL A 1 363 ? -30.742 -14.143 53.116 1.00 97.44 363 VAL A N 1
ATOM 2641 C CA . VAL A 1 363 ? -32.039 -14.101 52.440 1.00 97.44 363 VAL A CA 1
ATOM 2642 C C . VAL A 1 363 ? -31.794 -13.989 50.939 1.00 97.44 363 VAL A C 1
ATOM 2644 O O . VAL A 1 363 ? -30.945 -13.216 50.498 1.00 97.44 363 VAL A O 1
ATOM 2647 N N . THR A 1 364 ? -32.523 -14.761 50.141 1.00 97.31 364 THR A N 1
ATOM 2648 C CA . THR A 1 364 ? -32.419 -14.762 48.677 1.00 97.31 364 THR A CA 1
ATOM 2649 C C . THR A 1 364 ? -33.809 -14.745 48.061 1.00 97.31 364 THR A C 1
ATOM 2651 O O . THR A 1 364 ? -34.613 -15.639 48.332 1.00 97.31 364 THR A O 1
ATOM 2654 N N . CYS A 1 365 ? -34.070 -13.742 47.230 1.00 96.81 365 CYS A N 1
ATOM 2655 C CA . CYS A 1 365 ? -35.327 -13.505 46.535 1.00 96.81 365 CYS A CA 1
ATOM 2656 C C . CYS A 1 365 ? -35.091 -13.642 45.027 1.00 96.81 365 CYS A C 1
ATOM 2658 O O . CYS A 1 365 ? -34.271 -12.921 44.450 1.00 96.81 365 CYS A O 1
ATOM 2660 N N . ALA A 1 366 ? -35.786 -14.584 44.390 1.00 93.56 366 ALA A N 1
ATOM 2661 C CA . ALA A 1 366 ? -35.735 -14.731 42.940 1.00 93.56 366 ALA A CA 1
ATOM 2662 C C . ALA A 1 366 ? -36.685 -13.716 42.301 1.00 93.56 366 ALA A C 1
ATOM 2664 O O . ALA A 1 366 ? -37.869 -13.677 42.635 1.00 93.56 366 ALA A O 1
ATOM 2665 N N . LEU A 1 367 ? -36.172 -12.915 41.372 1.00 94.69 367 LEU A N 1
ATOM 2666 C CA . LEU A 1 367 ? -36.956 -11.930 40.643 1.00 94.69 367 LEU A CA 1
ATOM 2667 C C . LEU A 1 367 ? -37.272 -12.458 39.240 1.00 94.69 367 LEU A C 1
ATOM 2669 O O . LEU A 1 367 ? -36.494 -13.188 38.624 1.00 94.69 367 LEU A O 1
ATOM 2673 N N . ALA A 1 368 ? -38.435 -12.078 38.717 1.00 94.75 368 ALA A N 1
ATOM 2674 C CA . ALA A 1 368 ? -38.688 -12.207 37.286 1.00 94.75 368 ALA A CA 1
ATOM 2675 C C . ALA A 1 368 ? -37.822 -11.202 36.506 1.00 94.75 368 ALA A C 1
ATOM 2677 O O . ALA A 1 368 ? -37.285 -10.262 37.090 1.00 94.75 368 ALA A O 1
ATOM 2678 N N . GLU A 1 369 ? -37.686 -11.423 35.197 1.00 96.44 369 GLU A N 1
ATOM 2679 C CA . GLU A 1 369 ? -36.873 -10.574 34.318 1.00 96.44 369 GLU A CA 1
ATOM 2680 C C . GLU A 1 369 ? -37.181 -9.078 34.489 1.00 96.44 369 GLU A C 1
ATOM 2682 O O . GLU A 1 369 ? -38.338 -8.694 34.702 1.00 96.44 369 GLU A O 1
ATOM 2687 N N . ILE A 1 370 ? -36.130 -8.253 34.425 1.00 97.81 370 ILE A N 1
ATOM 2688 C CA . ILE A 1 370 ? -36.212 -6.797 34.598 1.00 97.81 370 ILE A CA 1
ATOM 2689 C C . ILE A 1 370 ? -35.792 -6.141 33.284 1.00 97.81 370 ILE A C 1
ATOM 2691 O O . ILE A 1 370 ? -34.613 -6.154 32.912 1.00 97.81 370 ILE A O 1
ATOM 2695 N N . THR A 1 371 ? -36.758 -5.580 32.563 1.00 97.81 371 THR A N 1
ATOM 2696 C CA . THR A 1 371 ? -36.513 -4.886 31.290 1.00 97.81 371 THR A CA 1
ATOM 2697 C C . THR A 1 371 ? -35.834 -3.518 31.502 1.00 97.81 371 THR A C 1
ATOM 2699 O O . THR A 1 371 ? -35.849 -3.005 32.621 1.00 97.81 371 THR A O 1
ATOM 2702 N N . PRO A 1 372 ? -35.205 -2.916 30.471 1.00 97.44 372 PRO A N 1
ATOM 2703 C CA . PRO A 1 372 ? -34.624 -1.571 30.551 1.00 97.44 372 PRO A CA 1
ATOM 2704 C C . PRO A 1 372 ? -35.565 -0.527 31.174 1.00 97.44 372 PRO A C 1
ATOM 2706 O O . PRO A 1 372 ? -36.677 -0.313 30.691 1.00 97.44 372 PRO A O 1
ATOM 2709 N N . GLY A 1 373 ? -35.116 0.130 32.243 1.00 95.50 373 GLY A N 1
ATOM 2710 C CA . GLY A 1 373 ? -35.867 1.126 33.013 1.00 95.50 373 GLY A CA 1
ATOM 2711 C C . GLY A 1 373 ? -36.907 0.566 33.993 1.00 95.50 373 GLY A C 1
ATOM 2712 O O . GLY A 1 373 ? -37.567 1.345 34.681 1.00 95.50 373 GLY A O 1
ATOM 2713 N N . GLU A 1 374 ? -37.087 -0.754 34.071 1.00 98.25 374 GLU A N 1
ATOM 2714 C CA . GLU A 1 374 ? -38.054 -1.388 34.968 1.00 98.25 374 GLU A CA 1
ATOM 2715 C C . GLU A 1 374 ? -37.493 -1.567 36.385 1.00 98.25 374 GLU A C 1
ATOM 2717 O O . GLU A 1 374 ? -36.298 -1.788 36.591 1.00 98.25 374 GLU A O 1
ATOM 2722 N N . THR A 1 375 ? -38.390 -1.527 37.374 1.00 98.06 375 THR A N 1
ATOM 2723 C CA . THR A 1 375 ? -38.093 -1.843 38.772 1.00 98.06 375 THR A CA 1
ATOM 2724 C C . THR A 1 375 ? -38.919 -3.043 39.227 1.00 98.06 375 THR A C 1
ATOM 2726 O O . THR A 1 375 ? -40.131 -3.092 39.011 1.00 98.06 375 THR A O 1
ATOM 2729 N N . ARG A 1 376 ? -38.278 -3.994 39.913 1.00 97.38 376 ARG A N 1
ATOM 2730 C CA . ARG A 1 376 ? -38.933 -5.115 40.602 1.00 97.38 376 ARG A CA 1
ATOM 2731 C C . ARG A 1 376 ? -38.600 -5.094 42.082 1.00 97.38 376 ARG A C 1
ATOM 2733 O O . ARG A 1 376 ? -37.484 -4.747 42.461 1.00 97.38 376 ARG A O 1
ATOM 2740 N N . SER A 1 377 ? -39.563 -5.487 42.909 1.00 95.62 377 SER A N 1
ATOM 2741 C CA . SER A 1 377 ? -39.402 -5.476 44.360 1.00 95.62 377 SER A CA 1
ATOM 2742 C C . SER A 1 377 ? -39.841 -6.786 45.001 1.00 95.62 377 SER A C 1
ATOM 2744 O O . SER A 1 377 ? -40.783 -7.421 44.528 1.00 95.62 377 SER A O 1
ATOM 2746 N N . SER A 1 378 ? -39.168 -7.132 46.096 1.00 96.00 378 SER A N 1
ATOM 2747 C CA . SER A 1 378 ? -39.446 -8.288 46.949 1.00 96.00 378 SER A CA 1
ATOM 2748 C C . SER A 1 378 ? -39.497 -7.867 48.406 1.00 96.00 378 SER A C 1
ATOM 2750 O O . SER A 1 378 ? -38.705 -7.026 48.842 1.00 96.00 378 SER A O 1
ATOM 2752 N N . ASN A 1 379 ? -40.392 -8.493 49.171 1.00 95.38 379 ASN A N 1
ATOM 2753 C CA . ASN A 1 379 ? -40.627 -8.135 50.565 1.00 95.38 379 ASN A CA 1
ATOM 2754 C C . ASN A 1 379 ? -40.429 -9.344 51.480 1.00 95.38 379 ASN A C 1
ATOM 2756 O O . ASN A 1 379 ? -40.856 -10.465 51.185 1.00 95.38 379 ASN A O 1
ATOM 2760 N N . PHE A 1 380 ? -39.839 -9.110 52.646 1.00 96.81 380 PHE A N 1
ATOM 2761 C CA . PHE A 1 380 ? -39.774 -10.107 53.707 1.00 96.81 380 PHE A CA 1
ATOM 2762 C C . PHE A 1 380 ? -39.916 -9.454 55.078 1.00 96.81 380 PHE A C 1
ATOM 2764 O O . PHE A 1 380 ? -39.573 -8.291 55.278 1.00 96.81 380 PHE A O 1
ATOM 2771 N N . SER A 1 381 ? -40.438 -10.212 56.034 1.00 96.88 381 SER A N 1
ATOM 2772 C CA . SER A 1 381 ? -40.632 -9.762 57.407 1.00 96.88 381 SER A CA 1
ATOM 2773 C C . SER A 1 381 ? -39.562 -10.342 58.322 1.00 96.88 381 SER A C 1
ATOM 2775 O O . SER A 1 381 ? -39.265 -11.539 58.265 1.00 96.88 381 SER A O 1
ATOM 2777 N N . VAL A 1 382 ? -39.020 -9.508 59.205 1.00 97.44 382 VAL A N 1
ATOM 2778 C CA . VAL A 1 382 ? -38.070 -9.900 60.251 1.00 97.44 382 VAL A CA 1
ATOM 2779 C C . VAL A 1 382 ? -38.575 -9.476 61.621 1.00 97.44 382 VAL A C 1
ATOM 2781 O O . VAL A 1 382 ? -39.228 -8.449 61.748 1.00 97.44 382 VAL A O 1
ATOM 2784 N N . MET A 1 383 ? -38.260 -10.251 62.653 1.00 96.69 383 MET A N 1
ATOM 2785 C CA . MET A 1 383 ? -38.535 -9.911 64.045 1.00 96.69 383 MET A CA 1
ATOM 2786 C C . MET A 1 383 ? -37.251 -9.435 64.723 1.00 96.69 383 MET A C 1
ATOM 2788 O O . MET A 1 383 ? -36.223 -10.113 64.637 1.00 96.69 383 MET A O 1
ATOM 2792 N N . ALA A 1 384 ? -37.303 -8.299 65.417 1.00 96.44 384 ALA A N 1
ATOM 2793 C CA . ALA A 1 384 ? -36.189 -7.820 66.232 1.00 96.44 384 ALA A CA 1
ATOM 2794 C C . ALA A 1 384 ? -36.029 -8.699 67.485 1.00 96.44 384 ALA A C 1
ATOM 2796 O O . ALA A 1 384 ? -36.953 -8.814 68.288 1.00 96.44 384 ALA A O 1
ATOM 2797 N N . ILE A 1 385 ? -34.860 -9.313 67.678 1.00 95.50 385 ILE A N 1
ATOM 2798 C CA . ILE A 1 385 ? -34.595 -10.243 68.794 1.00 95.50 385 ILE A CA 1
ATOM 2799 C C . ILE A 1 385 ? -33.468 -9.785 69.725 1.00 95.50 385 ILE A C 1
ATOM 2801 O O . ILE A 1 385 ? -33.380 -10.261 70.857 1.00 95.50 385 ILE A O 1
ATOM 2805 N N . ARG A 1 386 ? -32.629 -8.829 69.306 1.00 94.19 386 ARG A N 1
ATOM 2806 C CA . ARG A 1 386 ? -31.615 -8.202 70.171 1.00 94.19 386 ARG A CA 1
ATOM 2807 C C . ARG A 1 386 ? -31.636 -6.686 70.030 1.00 94.19 386 ARG A C 1
ATOM 2809 O O . ARG A 1 386 ? -31.816 -6.160 68.939 1.00 94.19 386 ARG A O 1
ATOM 2816 N N . ARG A 1 387 ? -31.400 -5.991 71.143 1.00 94.75 387 ARG A N 1
ATOM 2817 C CA . ARG A 1 387 ? -31.200 -4.537 71.159 1.00 94.75 387 ARG A CA 1
ATOM 2818 C C . ARG A 1 387 ? -29.821 -4.141 70.634 1.00 94.75 387 ARG A C 1
ATOM 2820 O O . ARG A 1 387 ? -28.865 -4.904 70.769 1.00 94.75 387 ARG A O 1
ATOM 2827 N N . GLY A 1 388 ? -29.705 -2.898 70.182 1.00 93.38 388 GLY A N 1
ATOM 2828 C CA . GLY A 1 388 ? -28.469 -2.299 69.687 1.00 93.38 388 GLY A CA 1
ATOM 2829 C C . GLY A 1 388 ? -28.592 -1.806 68.244 1.00 93.38 388 GLY A C 1
ATOM 2830 O O . GLY A 1 388 ? -29.650 -1.957 67.627 1.00 93.38 388 GLY A O 1
ATOM 2831 N N . PRO A 1 389 ? -27.529 -1.182 67.710 1.00 95.62 389 PRO A N 1
ATOM 2832 C CA . PRO A 1 389 ? -27.452 -0.881 66.289 1.00 95.62 389 PRO A CA 1
ATOM 2833 C C . PRO A 1 389 ? -27.387 -2.187 65.491 1.00 95.62 389 PRO A C 1
ATOM 2835 O O . PRO A 1 389 ? -26.634 -3.097 65.841 1.00 95.62 389 PRO A O 1
ATOM 2838 N N . ALA A 1 390 ? -28.164 -2.270 64.417 1.00 96.75 390 ALA A N 1
ATOM 2839 C CA . ALA A 1 390 ? -28.160 -3.403 63.501 1.00 96.75 390 ALA A CA 1
ATOM 2840 C C . ALA A 1 390 ? -28.166 -2.895 62.059 1.00 96.75 390 ALA A C 1
ATOM 2842 O O . ALA A 1 390 ? -28.829 -1.907 61.759 1.00 96.75 390 ALA A O 1
ATOM 2843 N N . THR A 1 391 ? -27.456 -3.573 61.163 1.00 97.81 391 THR A N 1
ATOM 2844 C CA . THR A 1 391 ? -27.376 -3.181 59.751 1.00 97.81 391 THR A CA 1
ATOM 2845 C C . THR A 1 391 ? -27.722 -4.370 58.876 1.00 97.81 391 THR A C 1
ATOM 2847 O O . THR A 1 391 ? -27.101 -5.423 59.006 1.00 97.81 391 THR A O 1
ATOM 2850 N N . ILE A 1 392 ? -28.693 -4.197 57.981 1.00 98.12 392 ILE A N 1
ATOM 2851 C CA . ILE A 1 392 ? -28.971 -5.150 56.903 1.00 98.12 392 ILE A CA 1
ATOM 2852 C C . ILE A 1 392 ? -28.192 -4.698 55.672 1.00 98.12 392 ILE A C 1
ATOM 2854 O O . ILE A 1 392 ? -28.238 -3.522 55.313 1.00 98.12 392 ILE A O 1
ATOM 2858 N N . PHE A 1 393 ? -27.499 -5.631 55.027 1.00 97.50 393 PHE A N 1
ATOM 2859 C CA . PHE A 1 393 ? -26.862 -5.420 53.725 1.00 97.50 393 PHE A CA 1
ATOM 2860 C C . PHE A 1 393 ? -27.681 -6.131 52.658 1.00 97.50 393 PHE A C 1
ATOM 2862 O O . PHE A 1 393 ? -28.104 -7.259 52.890 1.00 97.50 393 PHE A O 1
ATOM 2869 N N . ALA A 1 394 ? -27.892 -5.499 51.512 1.00 97.81 394 ALA A N 1
ATOM 2870 C CA . ALA A 1 394 ? -28.598 -6.065 50.375 1.00 97.81 394 ALA A CA 1
ATOM 2871 C C . ALA A 1 394 ? -27.773 -5.943 49.099 1.00 97.81 394 ALA A C 1
ATOM 2873 O O . ALA A 1 394 ? -26.966 -5.021 48.963 1.00 97.81 394 ALA A O 1
ATOM 2874 N N . SER A 1 395 ? -28.003 -6.863 48.170 1.00 97.62 395 SER A N 1
ATOM 2875 C CA . SER A 1 395 ? -27.368 -6.866 46.860 1.00 97.62 395 SER A CA 1
ATOM 2876 C C . SER A 1 395 ? -28.317 -7.334 45.761 1.00 97.62 395 SER A C 1
ATOM 2878 O O . SER A 1 395 ? -29.300 -8.023 46.032 1.00 97.62 395 SER A O 1
ATOM 2880 N N . VAL A 1 396 ? -28.016 -6.983 44.513 1.00 98.31 396 VAL A N 1
ATOM 2881 C CA . VAL A 1 396 ? -28.702 -7.501 43.325 1.00 98.31 396 VAL A CA 1
ATOM 2882 C C . VAL A 1 396 ? -27.697 -7.993 42.283 1.00 98.31 396 VAL A C 1
ATOM 2884 O O . VAL A 1 396 ? -26.662 -7.367 42.049 1.00 98.31 396 VAL A O 1
ATOM 2887 N N . SER A 1 397 ? -28.003 -9.114 41.635 1.00 96.44 397 SER A N 1
ATOM 2888 C CA . SER A 1 397 ? -27.225 -9.647 40.513 1.00 96.44 397 SER A CA 1
ATOM 2889 C C . SER A 1 397 ? -28.114 -10.286 39.443 1.00 96.44 397 SER A C 1
ATOM 2891 O O . SER A 1 397 ? -29.300 -10.525 39.661 1.00 96.44 397 SER A O 1
ATOM 2893 N N . SER A 1 398 ? -27.533 -10.553 38.274 1.00 96.19 398 SER A N 1
ATOM 2894 C CA . SER A 1 398 ? -28.123 -11.331 37.176 1.00 96.19 398 SER A CA 1
ATOM 2895 C C . SER A 1 398 ? -27.024 -12.128 36.461 1.00 96.19 398 SER A C 1
ATOM 2897 O O . SER A 1 398 ? -25.883 -12.160 36.933 1.00 96.19 398 SER A O 1
ATOM 2899 N N . VAL A 1 399 ? -27.362 -12.820 35.371 1.00 94.62 399 VAL A N 1
ATOM 2900 C CA . VAL A 1 399 ? -26.393 -13.611 34.588 1.00 94.62 399 VAL A CA 1
ATOM 2901 C C . VAL A 1 399 ? -25.647 -12.777 33.547 1.00 94.62 399 VAL A C 1
ATOM 2903 O O . VAL A 1 399 ? -24.593 -13.199 33.070 1.00 94.62 399 VAL A O 1
ATOM 2906 N N . GLU A 1 400 ? -26.183 -11.616 33.176 1.00 94.88 400 GLU A N 1
ATOM 2907 C CA . GLU A 1 400 ? -25.560 -10.691 32.240 1.00 94.88 400 GLU A CA 1
ATOM 2908 C C . GLU A 1 400 ? -24.362 -9.960 32.865 1.00 94.88 400 GLU A C 1
ATOM 2910 O O . GLU A 1 400 ? -24.253 -9.791 34.079 1.00 94.88 400 GLU A O 1
ATOM 2915 N N . ASN A 1 401 ? -23.447 -9.489 32.013 1.00 91.00 401 ASN A N 1
ATOM 2916 C CA . ASN A 1 401 ? -22.346 -8.643 32.464 1.00 91.00 401 ASN A CA 1
ATOM 2917 C C . ASN A 1 401 ? -22.874 -7.270 32.896 1.00 91.00 401 ASN A C 1
ATOM 2919 O O . ASN A 1 401 ? -23.620 -6.623 32.159 1.00 91.00 401 ASN A O 1
ATOM 2923 N N . GLU A 1 402 ? -22.423 -6.834 34.065 1.00 93.00 402 GLU A N 1
ATOM 2924 C CA . GLU A 1 402 ? -22.817 -5.592 34.723 1.00 93.00 402 GLU A CA 1
ATOM 2925 C C . GLU A 1 402 ? -21.871 -4.439 34.343 1.00 93.00 402 GLU A C 1
ATOM 2927 O O . GLU A 1 402 ? -20.646 -4.589 34.368 1.00 93.00 402 GLU A O 1
ATOM 2932 N N . SER A 1 403 ? -22.440 -3.291 33.983 1.00 91.38 403 SER A N 1
ATOM 2933 C CA . SER A 1 403 ? -21.716 -2.077 33.594 1.00 91.38 403 SER A CA 1
ATOM 2934 C C . SER A 1 403 ? -21.305 -1.189 34.765 1.00 91.38 403 SER A C 1
ATOM 2936 O O . SER A 1 403 ? -20.269 -0.522 34.688 1.00 91.38 403 SER A O 1
ATOM 2938 N N . VAL A 1 404 ? -22.076 -1.192 35.855 1.00 93.31 404 VAL A N 1
ATOM 2939 C CA . VAL A 1 404 ? -21.894 -0.327 37.023 1.00 93.31 404 VAL A CA 1
ATOM 2940 C C . VAL A 1 404 ? -22.099 -1.125 38.311 1.00 93.31 404 VAL A C 1
ATOM 2942 O O . VAL A 1 404 ? -23.014 -0.892 39.080 1.00 93.31 404 VAL A O 1
ATOM 2945 N N . THR A 1 405 ? -21.148 -1.991 38.660 1.00 93.88 405 THR A N 1
ATOM 2946 C CA . THR A 1 405 ? -21.266 -2.849 39.861 1.00 93.88 405 THR A CA 1
ATOM 2947 C C . THR A 1 405 ? -21.373 -2.094 41.198 1.00 93.88 405 THR A C 1
ATOM 2949 O O . THR A 1 405 ? -21.626 -2.697 42.237 1.00 93.88 405 THR A O 1
ATOM 2952 N N . ALA A 1 406 ? -21.086 -0.788 41.217 1.00 94.69 406 ALA A N 1
ATOM 2953 C CA . ALA A 1 406 ? -21.053 0.026 42.432 1.00 94.69 406 ALA A CA 1
ATOM 2954 C C . ALA A 1 406 ? -22.447 0.353 42.995 1.00 94.69 406 ALA A C 1
ATOM 2956 O O . ALA A 1 406 ? -22.545 0.734 44.161 1.00 94.69 406 ALA A O 1
ATOM 2957 N N . ASN A 1 407 ? -23.504 0.245 42.186 1.00 96.31 407 ASN A N 1
ATOM 2958 C CA . ASN A 1 407 ? 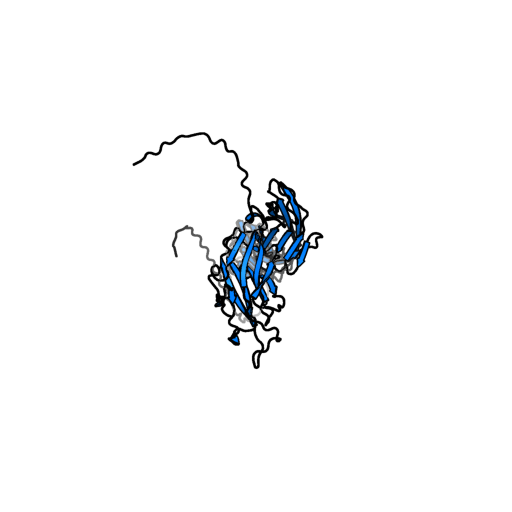-24.878 0.541 42.596 1.00 96.31 407 ASN A CA 1
ATOM 2959 C C . ASN A 1 407 ? -25.679 -0.735 42.952 1.00 96.31 407 ASN A C 1
ATOM 2961 O O . ASN A 1 407 ? -26.831 -0.634 43.376 1.00 96.31 407 ASN A O 1
ATOM 2965 N N . ASN A 1 408 ? -25.061 -1.915 42.843 1.00 97.31 408 ASN A N 1
ATOM 2966 C CA . ASN A 1 408 ? -25.691 -3.211 43.098 1.00 97.31 408 ASN A CA 1
ATOM 2967 C C . ASN A 1 408 ? -25.848 -3.541 44.586 1.00 97.31 408 ASN A C 1
ATOM 2969 O O . ASN A 1 408 ? -26.456 -4.558 44.906 1.00 97.31 408 ASN A O 1
ATOM 2973 N N . GLU A 1 409 ? -25.297 -2.735 45.498 1.00 97.69 409 GLU A N 1
ATOM 2974 C CA . GLU A 1 409 ? -25.319 -2.986 46.942 1.00 97.69 409 GLU A CA 1
ATOM 2975 C C . GLU A 1 409 ? -25.910 -1.803 47.717 1.00 97.69 409 GLU A C 1
ATOM 2977 O O . GLU A 1 409 ? -25.675 -0.635 47.400 1.00 97.69 409 GLU A O 1
ATOM 2982 N N . LYS A 1 410 ? -26.656 -2.104 48.784 1.00 98.19 410 LYS A N 1
ATOM 2983 C CA . LYS A 1 410 ? -27.218 -1.104 49.701 1.00 98.19 410 LYS A CA 1
ATOM 2984 C C . LYS A 1 410 ? -27.163 -1.608 51.137 1.00 98.19 410 LYS A C 1
ATOM 2986 O O . LYS A 1 410 ? -27.213 -2.809 51.382 1.00 98.19 410 LYS A O 1
ATOM 2991 N N . SER A 1 411 ? -27.100 -0.700 52.103 1.00 97.12 411 SER A N 1
ATOM 2992 C CA . SER A 1 411 ? -27.245 -1.032 53.519 1.00 97.12 411 SER A CA 1
ATOM 2993 C C . SER A 1 411 ? -28.299 -0.161 54.186 1.00 97.12 411 SER A C 1
ATOM 2995 O O . SER A 1 411 ? -28.569 0.961 53.752 1.00 97.12 411 SER A O 1
ATOM 2997 N N . LEU A 1 412 ? -28.913 -0.700 55.234 1.00 97.81 412 LEU A N 1
ATOM 2998 C CA . LEU A 1 412 ? -29.931 -0.018 56.018 1.00 97.81 412 LEU A CA 1
ATOM 2999 C C . LEU A 1 412 ? -29.675 -0.248 57.504 1.00 97.81 412 LEU A C 1
ATOM 3001 O O . LEU A 1 412 ? -29.537 -1.390 57.947 1.00 97.81 412 LEU A O 1
ATOM 3005 N N . GLU A 1 413 ? -29.583 0.845 58.257 1.00 98.00 413 GLU A N 1
ATOM 3006 C CA . GLU A 1 413 ? -29.293 0.837 59.689 1.00 98.00 413 GLU A CA 1
ATOM 3007 C C . GLU A 1 413 ? -30.572 0.952 60.521 1.00 98.00 413 GLU A C 1
ATOM 3009 O O . GLU A 1 413 ? -31.480 1.723 60.211 1.00 98.00 413 GLU A O 1
ATOM 3014 N N . PHE A 1 414 ? -30.600 0.204 61.617 1.00 97.50 414 PHE A N 1
ATOM 3015 C CA . PHE A 1 414 ? -31.707 0.111 62.553 1.00 97.50 414 PHE A CA 1
ATOM 3016 C C . PHE A 1 414 ? -31.235 0.448 63.962 1.00 97.50 414 PHE A C 1
ATOM 3018 O O . PHE A 1 414 ? -30.126 0.096 64.370 1.00 97.50 414 PHE A O 1
ATOM 3025 N N . THR A 1 415 ? -32.116 1.077 64.737 1.00 96.75 415 THR A N 1
ATOM 3026 C CA . THR A 1 415 ? -31.935 1.267 66.181 1.00 96.75 415 THR A CA 1
ATOM 3027 C C . THR A 1 415 ? -32.936 0.399 66.933 1.00 96.75 415 THR A C 1
ATOM 3029 O O . THR A 1 415 ? -34.131 0.696 66.946 1.00 96.75 415 THR A O 1
ATOM 3032 N N . LEU A 1 416 ? -32.447 -0.671 67.565 1.00 96.38 416 LEU A N 1
ATOM 3033 C CA . LEU A 1 416 ? -33.284 -1.636 68.277 1.00 96.38 416 LEU A CA 1
ATOM 3034 C C . LEU A 1 416 ? -33.190 -1.452 69.794 1.00 96.38 416 LEU A C 1
ATOM 3036 O O . LEU A 1 416 ? -32.102 -1.302 70.357 1.00 96.38 416 LEU A O 1
ATOM 3040 N N . THR A 1 417 ? -34.333 -1.500 70.471 1.00 93.38 417 THR A N 1
ATOM 3041 C CA . THR A 1 417 ? -34.465 -1.325 71.929 1.00 93.38 417 THR A CA 1
ATOM 3042 C C . THR A 1 417 ? -35.169 -2.524 72.573 1.00 93.38 417 THR A C 1
ATOM 3044 O O . THR A 1 417 ? -35.629 -3.411 71.868 1.00 93.38 417 THR A O 1
ATOM 3047 N N . GLY A 1 418 ? -35.250 -2.581 73.906 1.00 89.56 418 GLY A N 1
ATOM 3048 C CA . GLY A 1 418 ? -35.897 -3.687 74.631 1.00 89.56 418 GLY A CA 1
ATOM 3049 C C . GLY A 1 418 ? -34.935 -4.777 75.110 1.00 89.56 418 GLY A C 1
ATOM 3050 O O . GLY A 1 418 ? -33.718 -4.679 74.940 1.00 89.56 418 GLY A O 1
ATOM 3051 N N . ASP A 1 419 ? -35.473 -5.797 75.774 1.00 84.50 419 ASP A N 1
ATOM 3052 C CA . ASP A 1 419 ? -34.691 -6.927 76.282 1.00 84.50 419 ASP A CA 1
ATOM 3053 C C . ASP A 1 419 ? -34.585 -8.033 75.232 1.00 84.50 419 ASP A C 1
ATOM 3055 O O . ASP A 1 419 ? -35.512 -8.251 74.454 1.00 84.50 419 ASP A O 1
ATOM 3059 N N . ALA A 1 420 ? -33.437 -8.711 75.180 1.00 78.50 420 ALA A N 1
ATOM 3060 C CA . ALA A 1 420 ? -33.199 -9.755 74.190 1.00 78.50 420 ALA A CA 1
ATOM 3061 C C . ALA A 1 420 ? -34.230 -10.884 74.321 1.00 78.50 420 ALA A C 1
ATOM 3063 O O . ALA A 1 420 ? -34.511 -11.360 75.422 1.00 78.50 420 ALA A O 1
ATOM 3064 N N . ILE A 1 421 ? -34.758 -11.322 73.182 1.00 78.38 421 ILE A N 1
ATOM 3065 C CA . ILE A 1 421 ? -35.591 -12.514 73.089 1.00 78.38 421 ILE A CA 1
ATOM 3066 C C . ILE A 1 421 ? -34.643 -13.645 72.708 1.00 78.38 421 ILE A C 1
ATOM 3068 O O . ILE A 1 421 ? -34.136 -13.676 71.586 1.00 78.38 421 ILE A O 1
ATOM 3072 N N . ASP A 1 422 ? -34.366 -14.553 73.647 1.00 70.50 422 ASP A N 1
ATOM 3073 C CA . ASP A 1 422 ? -33.673 -15.793 73.298 1.00 70.50 422 ASP A CA 1
ATOM 3074 C C . ASP A 1 422 ? -34.527 -16.542 72.262 1.00 70.50 422 ASP A C 1
ATOM 3076 O O . ASP A 1 422 ? -35.743 -16.662 72.459 1.00 70.50 422 ASP A O 1
ATOM 3080 N N . PRO A 1 423 ? -33.944 -17.038 71.155 1.00 56.72 423 PRO A N 1
ATOM 3081 C CA . PRO A 1 423 ? -34.671 -17.879 70.219 1.00 56.72 423 PRO A CA 1
ATOM 3082 C C . PRO A 1 423 ? -35.063 -19.164 70.954 1.00 56.72 423 PRO A C 1
ATOM 3084 O O . PRO A 1 423 ? -34.250 -20.065 71.143 1.00 56.72 423 PRO A O 1
ATOM 3087 N N . VAL A 1 424 ? -36.302 -19.214 71.444 1.00 48.22 424 VAL A N 1
ATOM 3088 C CA . VAL A 1 424 ? -36.842 -20.373 72.150 1.00 48.22 424 VAL A CA 1
ATOM 3089 C C . VAL A 1 424 ? -36.891 -21.542 71.171 1.00 48.22 424 VAL A C 1
ATOM 3091 O O . VAL A 1 424 ? -37.604 -21.506 70.168 1.00 48.22 424 VAL A O 1
ATOM 3094 N N . ASP A 1 425 ? -36.120 -22.579 71.486 1.00 39.22 425 ASP A N 1
ATOM 3095 C CA . ASP A 1 425 ? -36.278 -23.924 70.948 1.00 39.22 425 ASP A CA 1
ATOM 3096 C C . ASP A 1 425 ? -37.733 -24.349 71.207 1.00 39.22 425 ASP A C 1
ATOM 3098 O O . ASP A 1 425 ? -38.191 -24.337 72.352 1.00 39.22 425 ASP A O 1
ATOM 3102 N N . ASN A 1 426 ? -38.494 -24.649 70.152 1.00 40.00 426 ASN A N 1
ATOM 3103 C CA . ASN A 1 426 ? -39.918 -24.993 70.223 1.00 40.00 426 ASN A CA 1
ATOM 3104 C C . ASN A 1 426 ? -40.137 -26.384 70.8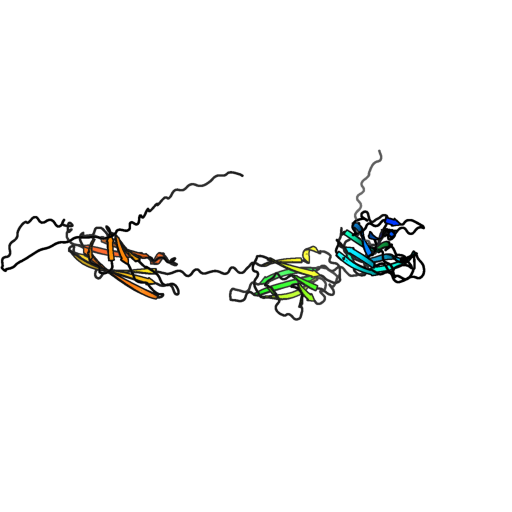51 1.00 40.00 426 ASN A C 1
ATOM 3106 O O . ASN A 1 426 ? -40.714 -27.279 70.233 1.00 40.00 426 ASN A O 1
ATOM 3110 N N . ASN A 1 427 ? -39.709 -26.577 72.097 1.00 35.53 427 ASN A N 1
ATOM 3111 C CA . ASN A 1 427 ? -40.101 -27.704 72.921 1.00 35.53 427 ASN A CA 1
ATOM 3112 C C . ASN A 1 427 ? -40.537 -27.212 74.305 1.00 35.53 427 ASN A C 1
ATOM 3114 O O . ASN A 1 427 ? -39.757 -26.696 75.103 1.00 35.53 427 ASN A O 1
ATOM 3118 N N . ALA A 1 428 ? -41.835 -27.340 74.554 1.00 37.69 428 ALA A N 1
ATOM 3119 C CA . ALA A 1 428 ? -42.519 -26.824 75.723 1.00 37.69 428 ALA A CA 1
ATOM 3120 C C . ALA A 1 428 ? -41.964 -27.367 77.053 1.00 37.69 428 ALA A C 1
ATOM 3122 O O . ALA A 1 428 ? -41.809 -28.572 77.239 1.00 37.69 428 ALA A O 1
ATOM 3123 N N . SER A 1 429 ? -41.817 -26.473 78.033 1.00 33.72 429 SER A N 1
ATOM 3124 C CA . SER A 1 429 ? -41.909 -26.796 79.460 1.00 33.72 429 SER A CA 1
ATOM 3125 C C . SER A 1 429 ? -42.399 -25.569 80.239 1.00 33.72 429 SER A C 1
ATOM 3127 O O . SER A 1 429 ? -41.671 -24.615 80.491 1.00 33.72 429 SER A O 1
ATOM 3129 N N . THR A 1 430 ? -43.672 -25.641 80.608 1.00 34.78 430 THR A N 1
ATOM 3130 C CA . THR A 1 430 ? -44.476 -24.785 81.491 1.00 34.78 430 THR A CA 1
ATOM 3131 C C . THR A 1 430 ? -43.768 -24.168 82.706 1.00 34.78 430 THR A C 1
ATOM 3133 O O . THR A 1 430 ? -43.208 -24.913 83.507 1.00 34.78 430 THR A O 1
ATOM 3136 N N . GLN A 1 431 ? -44.003 -22.870 82.964 1.00 35.12 431 GLN A N 1
ATOM 3137 C CA . GLN A 1 431 ? -44.404 -22.377 84.296 1.00 35.12 431 GLN A CA 1
ATOM 3138 C C . GLN A 1 431 ? -45.453 -21.249 84.207 1.00 35.12 431 GLN A C 1
ATOM 3140 O O . GLN A 1 431 ? -45.396 -20.358 83.367 1.00 35.12 431 GLN A O 1
ATOM 3145 N N . SER A 1 432 ? -46.446 -21.379 85.084 1.00 34.94 432 SER A N 1
ATOM 3146 C CA . SER A 1 432 ? -47.787 -20.792 85.121 1.00 34.94 432 SER A CA 1
ATOM 3147 C C . SER A 1 432 ? -47.902 -19.275 85.322 1.00 34.94 432 SER A C 1
ATOM 3149 O O . SER A 1 432 ? -47.284 -18.724 86.230 1.00 34.94 432 SER A O 1
ATOM 3151 N N . LYS A 1 433 ? -48.916 -18.662 84.685 1.00 31.97 433 LYS A N 1
ATOM 3152 C CA . LYS A 1 433 ? -49.878 -17.807 85.409 1.00 31.97 433 LYS A CA 1
ATOM 3153 C C . LYS A 1 433 ? -51.262 -17.795 84.742 1.00 31.97 433 LYS A C 1
ATOM 3155 O O . LYS A 1 433 ? -51.426 -17.450 83.581 1.00 31.97 433 LYS A O 1
ATOM 3160 N N . THR A 1 434 ? -52.231 -18.221 85.540 1.00 28.41 434 THR A N 1
ATOM 3161 C CA . THR A 1 434 ? -53.657 -18.463 85.306 1.00 28.41 434 THR A CA 1
ATOM 3162 C C . THR A 1 434 ? -54.444 -17.289 84.719 1.00 28.41 434 THR A C 1
ATOM 3164 O O . THR A 1 434 ? -54.460 -16.229 85.338 1.00 28.41 434 THR A O 1
ATOM 3167 N N . ILE A 1 435 ? -55.238 -17.537 83.665 1.00 30.77 435 ILE A N 1
ATOM 3168 C CA . ILE A 1 435 ? -56.589 -16.965 83.485 1.00 30.77 435 ILE A CA 1
ATOM 3169 C C . ILE A 1 435 ? -57.521 -18.066 82.947 1.00 30.77 435 ILE A C 1
ATOM 3171 O O . ILE A 1 435 ? -57.175 -18.827 82.049 1.00 30.77 435 ILE A O 1
ATOM 3175 N N . VAL A 1 436 ? -58.690 -18.166 83.574 1.00 31.53 436 VAL A N 1
ATOM 3176 C CA . VAL A 1 436 ? -59.766 -19.140 83.358 1.00 31.53 436 VAL A CA 1
ATOM 3177 C C . VAL A 1 436 ? -60.679 -18.660 82.224 1.00 31.53 436 VAL A C 1
ATOM 3179 O O . VAL A 1 436 ? -61.076 -17.500 82.250 1.00 31.53 436 VAL A O 1
ATOM 3182 N N . THR A 1 437 ? -61.058 -19.530 81.277 1.00 30.75 437 THR A N 1
ATOM 3183 C CA . THR A 1 437 ? -62.461 -19.887 80.923 1.00 30.75 437 THR A CA 1
ATOM 3184 C C . THR A 1 437 ? -62.562 -20.719 79.626 1.00 30.75 437 THR A C 1
ATOM 3186 O O . THR A 1 437 ? -62.082 -20.331 78.572 1.00 30.75 437 THR A O 1
ATOM 3189 N N . SER A 1 438 ? -63.187 -21.897 79.770 1.00 28.55 438 SER A N 1
ATOM 3190 C CA . SER A 1 438 ? -64.067 -22.650 78.845 1.00 28.55 438 SER A CA 1
ATOM 3191 C C . SER A 1 438 ? -63.994 -22.444 77.317 1.00 28.55 438 SER A C 1
ATOM 3193 O O . SER A 1 438 ? -64.395 -21.395 76.829 1.00 28.55 438 SER A O 1
ATOM 3195 N N . ALA A 1 439 ? -63.760 -23.521 76.549 1.00 29.77 439 ALA A N 1
ATOM 3196 C CA . ALA A 1 439 ? -64.817 -24.376 75.965 1.00 29.77 439 ALA A CA 1
ATOM 3197 C C . ALA A 1 439 ? -64.301 -25.273 74.804 1.00 29.77 439 ALA A C 1
ATOM 3199 O O . ALA A 1 439 ? -63.754 -24.790 73.824 1.00 29.77 439 ALA A O 1
ATOM 3200 N N . SER A 1 440 ? -64.547 -26.582 74.951 1.00 28.64 440 SER A N 1
ATOM 3201 C CA . SER A 1 440 ? -64.954 -27.596 73.949 1.00 28.64 440 SER A CA 1
ATOM 3202 C C . SER A 1 440 ? -64.278 -27.760 72.567 1.00 28.64 440 SER A C 1
ATOM 3204 O O . SER A 1 440 ? -64.494 -26.954 71.670 1.00 28.64 440 SER A O 1
ATOM 3206 N N . GLY A 1 441 ? -63.738 -28.977 72.363 1.00 30.75 441 GLY A N 1
ATOM 3207 C CA . GLY A 1 441 ? -63.777 -29.772 71.112 1.00 30.75 441 GLY A CA 1
ATOM 3208 C C . GLY A 1 441 ? -62.676 -29.455 70.094 1.00 30.75 441 GLY A C 1
ATOM 3209 O O . GLY A 1 441 ? -62.419 -28.302 69.811 1.00 30.75 441 GLY A O 1
ATOM 3210 N N . GLY A 1 442 ? -61.963 -30.387 69.468 1.00 29.38 442 GLY A N 1
ATOM 3211 C CA . GLY A 1 442 ? -62.036 -31.841 69.370 1.00 29.38 442 GLY A CA 1
ATOM 3212 C C . GLY A 1 442 ? -61.410 -32.247 68.022 1.00 29.38 442 GLY A C 1
ATOM 3213 O O . GLY A 1 442 ? -61.632 -31.552 67.040 1.00 29.38 442 GLY A O 1
ATOM 3214 N N . SER A 1 443 ? -60.692 -33.381 67.993 1.00 29.80 443 SER A N 1
ATOM 3215 C CA . SER A 1 443 ? -60.248 -34.149 66.802 1.00 29.80 443 SER A CA 1
ATOM 3216 C C . SER A 1 443 ? -59.204 -33.470 65.892 1.00 29.80 443 SER A C 1
ATOM 3218 O O . SER A 1 443 ? -59.487 -32.463 65.265 1.00 29.80 443 SER A O 1
ATOM 3220 N N . GLY A 1 444 ? -57.949 -33.937 65.827 1.00 32.06 444 GLY A N 1
ATOM 3221 C CA . GLY A 1 444 ? -57.507 -35.120 65.055 1.00 32.06 444 GLY A CA 1
ATOM 3222 C C . GLY A 1 444 ? -56.983 -34.625 63.693 1.00 32.06 444 GLY A C 1
ATOM 3223 O O . GLY A 1 444 ? -57.654 -33.834 63.056 1.00 32.06 444 GLY A O 1
ATOM 3224 N N . GLY A 1 445 ? -55.800 -34.919 63.165 1.00 30.17 445 GLY A N 1
ATOM 3225 C CA . GLY A 1 445 ? -54.863 -36.029 63.271 1.00 30.17 445 GLY A CA 1
ATOM 3226 C C . GLY A 1 445 ? -54.374 -36.286 61.833 1.00 30.17 445 GLY A C 1
ATOM 3227 O O . GLY A 1 445 ? -55.178 -36.202 60.911 1.00 30.17 445 GLY A O 1
ATOM 3228 N N . GLY A 1 446 ? -53.091 -36.600 61.629 1.00 31.48 446 GLY A N 1
ATOM 3229 C CA . GLY A 1 446 ? -52.633 -37.225 60.377 1.00 31.48 446 GLY A CA 1
ATOM 3230 C C . GLY A 1 446 ? -51.561 -36.469 59.594 1.00 31.48 446 GLY A C 1
ATOM 3231 O O . GLY A 1 446 ? -51.837 -35.513 58.881 1.00 31.48 446 GLY A O 1
ATOM 3232 N N . ALA A 1 447 ? -50.339 -36.976 59.718 1.00 29.80 447 ALA A N 1
ATOM 3233 C CA . ALA A 1 447 ? -49.145 -36.640 58.956 1.00 29.80 447 ALA A CA 1
ATOM 3234 C C . ALA A 1 447 ? -49.074 -37.392 57.610 1.00 29.80 447 ALA A C 1
ATOM 3236 O O . ALA A 1 447 ? -49.689 -38.446 57.486 1.00 29.80 447 ALA A O 1
ATOM 3237 N N . MET A 1 448 ? -48.260 -36.891 56.669 1.00 31.80 448 MET A N 1
ATOM 3238 C CA . MET A 1 448 ? -47.430 -37.629 55.681 1.00 31.80 448 MET A CA 1
ATOM 3239 C C . MET A 1 448 ? -46.703 -36.573 54.814 1.00 31.80 448 MET A C 1
ATOM 3241 O O . MET A 1 448 ? -47.357 -35.812 54.114 1.00 31.80 448 MET A O 1
ATOM 3245 N N . SER A 1 449 ? -45.415 -36.258 55.017 1.00 27.67 449 SER A N 1
ATOM 3246 C CA . SER A 1 449 ? -44.189 -36.942 54.537 1.00 27.67 449 SER A CA 1
ATOM 3247 C C . SER A 1 449 ? -44.125 -37.107 53.003 1.00 27.67 449 SER A C 1
ATOM 3249 O O . SER A 1 449 ? -44.749 -38.019 52.477 1.00 27.67 449 SER A O 1
ATOM 3251 N N . GLN A 1 450 ? -43.476 -36.180 52.275 1.00 33.09 450 GLN A N 1
ATOM 3252 C CA . GLN A 1 450 ? -42.083 -36.229 51.736 1.00 33.09 450 GLN A CA 1
ATOM 3253 C C . GLN A 1 450 ? -42.046 -36.561 50.217 1.00 33.09 450 GLN A C 1
ATOM 3255 O O . GLN A 1 450 ? -43.008 -37.164 49.749 1.00 33.09 450 GLN A O 1
ATOM 3260 N N . PRO A 1 451 ? -40.952 -36.316 49.446 1.00 42.38 451 PRO A N 1
ATOM 3261 C CA . PRO A 1 451 ? -39.826 -35.372 49.598 1.00 42.38 451 PRO A CA 1
ATOM 3262 C C . PRO A 1 451 ? -39.452 -34.582 48.302 1.00 42.38 451 PRO A C 1
ATOM 3264 O O . PRO A 1 451 ? -39.969 -34.824 47.214 1.00 42.38 451 PRO A O 1
ATOM 3267 N N . LEU A 1 452 ? -38.498 -33.650 48.457 1.00 30.84 452 LEU A N 1
ATOM 3268 C CA . LEU A 1 452 ? -37.714 -32.947 47.421 1.00 30.84 452 LEU A CA 1
ATOM 3269 C C . LEU A 1 452 ? -36.821 -33.883 46.571 1.00 30.84 452 LEU A C 1
ATOM 3271 O O . LEU A 1 452 ? -36.494 -34.986 47.013 1.00 30.84 452 LEU A O 1
ATOM 3275 N N . PRO A 1 453 ? -36.200 -33.343 45.501 1.00 35.66 453 PRO A N 1
ATOM 3276 C CA . PRO A 1 453 ? -34.781 -33.557 45.246 1.00 35.66 453 PRO A CA 1
ATOM 3277 C C . PRO A 1 453 ? -33.958 -32.264 45.398 1.00 35.66 453 PRO A C 1
ATOM 3279 O O . PRO A 1 453 ? -34.386 -31.165 45.051 1.00 35.66 453 PRO A O 1
ATOM 3282 N N . ALA A 1 454 ? -32.759 -32.439 45.948 1.00 29.64 454 ALA A N 1
ATOM 3283 C CA . ALA A 1 454 ? -31.745 -31.425 46.193 1.00 29.64 454 ALA A CA 1
ATOM 3284 C C . ALA A 1 454 ? -30.896 -31.142 44.942 1.00 29.64 454 ALA A C 1
ATOM 3286 O O . ALA A 1 454 ? -30.569 -32.070 44.202 1.00 29.64 454 ALA A O 1
ATOM 3287 N N . LEU A 1 455 ? -30.442 -29.896 44.779 1.00 28.27 455 LEU A N 1
ATOM 3288 C CA . LEU A 1 455 ? -29.256 -29.577 43.985 1.00 28.27 455 LEU A CA 1
ATOM 3289 C C . LEU A 1 455 ? -28.311 -28.700 44.815 1.00 28.27 455 LEU A C 1
ATOM 3291 O O . LEU A 1 455 ? -28.706 -27.694 45.398 1.00 28.27 455 LEU A O 1
ATOM 3295 N N . LEU A 1 456 ? -27.070 -29.163 44.903 1.00 24.56 456 LEU A N 1
ATOM 3296 C CA . LEU A 1 456 ? -25.980 -28.68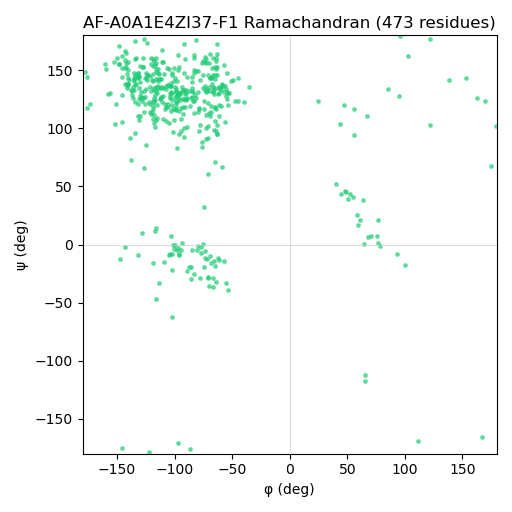2 45.741 1.00 24.56 456 LEU A CA 1
ATOM 3297 C C . LEU A 1 456 ? -25.120 -27.702 44.925 1.00 24.56 456 LEU A C 1
ATOM 3299 O O . LEU A 1 456 ? -24.610 -28.091 43.877 1.00 24.56 456 LEU A O 1
ATOM 3303 N N . ALA A 1 457 ? -24.916 -26.472 45.403 1.00 28.72 457 ALA A N 1
ATOM 3304 C CA . ALA A 1 457 ? -23.941 -25.535 44.839 1.00 28.72 457 ALA A CA 1
ATOM 3305 C C . ALA A 1 457 ? -22.932 -25.125 45.922 1.00 28.72 457 ALA A C 1
ATOM 3307 O O . ALA A 1 457 ? -23.294 -24.621 46.983 1.00 28.72 457 ALA A O 1
ATOM 3308 N N . ILE A 1 458 ? -21.659 -25.407 45.650 1.00 28.94 458 ILE A N 1
ATOM 3309 C CA . ILE A 1 458 ? -20.499 -25.132 46.501 1.00 28.94 458 ILE A CA 1
ATOM 3310 C C . ILE A 1 458 ? -19.942 -23.759 46.104 1.00 28.94 458 ILE A C 1
ATOM 3312 O O . ILE A 1 458 ? -19.588 -23.568 44.945 1.00 28.94 458 ILE A O 1
ATOM 3316 N N . PHE A 1 459 ? -19.803 -22.836 47.060 1.00 28.27 459 PHE A N 1
ATOM 3317 C CA . PHE A 1 459 ? -19.019 -21.606 46.901 1.00 28.27 459 PHE A CA 1
ATOM 3318 C C . PHE A 1 459 ? -17.763 -21.672 47.774 1.00 28.27 459 PHE A C 1
ATOM 3320 O O . PHE A 1 459 ? -17.835 -21.921 48.977 1.00 28.27 459 PHE A O 1
ATOM 3327 N N . LEU A 1 460 ? -16.607 -21.426 47.157 1.00 28.67 460 LEU A N 1
ATOM 3328 C CA . LEU A 1 460 ? -15.312 -21.276 47.815 1.00 28.67 460 LEU A CA 1
ATOM 3329 C C . LEU A 1 460 ? -14.805 -19.860 47.530 1.00 28.67 460 LEU A C 1
ATOM 3331 O O . LEU A 1 460 ? -14.468 -19.524 46.398 1.00 28.67 460 LEU A O 1
ATOM 3335 N N . VAL A 1 461 ? -14.765 -19.033 48.573 1.00 29.67 461 VAL A N 1
ATOM 3336 C CA . VAL A 1 461 ? -14.126 -17.713 48.567 1.00 29.67 461 VAL A CA 1
ATOM 3337 C C . VAL A 1 461 ? -12.651 -17.908 48.910 1.00 29.67 461 VAL A C 1
ATOM 3339 O O . VAL A 1 461 ? -12.327 -18.381 49.999 1.00 29.67 461 VAL A O 1
ATOM 3342 N N . ALA A 1 462 ? -11.749 -17.526 48.007 1.00 30.42 462 ALA A N 1
ATOM 3343 C CA . ALA A 1 462 ? -10.317 -17.467 48.284 1.00 30.42 462 ALA A CA 1
ATOM 3344 C C . ALA A 1 462 ? -9.817 -16.024 48.158 1.00 30.42 462 ALA A C 1
ATOM 3346 O O . ALA A 1 462 ? -9.562 -15.516 47.070 1.00 30.42 462 ALA A O 1
ATOM 3347 N N . VAL A 1 463 ? -9.645 -15.373 49.308 1.00 32.12 463 VAL A N 1
ATOM 3348 C CA . VAL A 1 463 ? -8.834 -14.162 49.453 1.00 32.12 463 VAL A CA 1
ATOM 3349 C C . VAL A 1 463 ? -7.383 -14.601 49.613 1.00 32.12 463 VAL A C 1
ATOM 3351 O O . VAL A 1 463 ? -7.066 -15.324 50.555 1.00 32.12 463 VAL A O 1
ATOM 3354 N N . ASN A 1 464 ? -6.473 -14.126 48.760 1.00 28.58 464 ASN A N 1
ATOM 3355 C CA . ASN A 1 464 ? -5.058 -14.133 49.124 1.00 28.58 464 ASN A CA 1
ATOM 3356 C C . ASN A 1 464 ? -4.304 -12.923 48.558 1.00 28.58 464 ASN A C 1
ATOM 3358 O O . ASN A 1 464 ? -3.972 -12.846 47.379 1.00 28.58 464 ASN A O 1
ATOM 3362 N N . ARG A 1 465 ? -3.996 -11.972 49.448 1.00 36.41 465 ARG A N 1
ATOM 3363 C CA . ARG A 1 465 ? -2.946 -10.966 49.257 1.00 36.41 465 ARG A CA 1
ATOM 3364 C C . ARG A 1 465 ? -1.607 -11.592 49.638 1.00 36.41 465 ARG A C 1
ATOM 3366 O O . ARG A 1 465 ? -1.460 -11.991 50.789 1.00 36.41 465 ARG A O 1
ATOM 3373 N N . ARG A 1 466 ? -0.587 -11.512 48.776 1.00 30.95 466 ARG A N 1
ATOM 3374 C CA . ARG A 1 466 ? 0.813 -11.330 49.213 1.00 30.95 466 ARG A CA 1
ATOM 3375 C C . ARG A 1 466 ? 1.695 -10.749 48.104 1.00 30.95 466 ARG A C 1
ATOM 3377 O O . ARG A 1 466 ? 1.736 -11.243 46.988 1.00 30.95 466 ARG A O 1
ATOM 3384 N N . ARG A 1 467 ? 2.418 -9.690 48.479 1.00 39.56 467 ARG A N 1
ATOM 3385 C CA . ARG A 1 467 ? 3.513 -9.035 47.748 1.00 39.56 467 ARG A CA 1
ATOM 3386 C C . ARG A 1 467 ? 4.720 -9.975 47.596 1.00 39.56 467 ARG A C 1
ATOM 3388 O O . ARG A 1 467 ? 5.109 -10.570 48.599 1.00 39.56 467 ARG A O 1
ATOM 3395 N N . ARG A 1 468 ? 5.411 -9.935 46.449 1.00 31.17 468 ARG A N 1
ATOM 3396 C CA . ARG A 1 468 ? 6.862 -9.641 46.324 1.00 31.17 468 ARG A CA 1
ATOM 3397 C C . ARG A 1 468 ? 7.295 -9.589 44.849 1.00 31.17 468 ARG A C 1
ATOM 3399 O O . ARG A 1 468 ? 6.779 -10.318 44.019 1.00 31.17 468 ARG A O 1
ATOM 3406 N N . ASN A 1 469 ? 8.223 -8.673 44.589 1.00 32.78 469 ASN A N 1
ATOM 3407 C CA . ASN A 1 469 ? 8.815 -8.276 43.306 1.00 32.78 469 ASN A CA 1
ATOM 3408 C C . ASN A 1 469 ? 10.176 -9.033 43.100 1.00 32.78 469 ASN A C 1
ATOM 3410 O O . ASN A 1 469 ? 10.485 -9.885 43.935 1.00 32.78 469 ASN A O 1
ATOM 3414 N N . PRO A 1 470 ? 11.032 -8.738 42.095 1.00 57.16 470 PRO A N 1
ATOM 3415 C CA . PRO A 1 470 ? 11.270 -9.540 40.879 1.00 57.16 470 PRO A CA 1
ATOM 3416 C C . PRO A 1 470 ? 12.711 -10.105 40.729 1.00 57.16 470 PRO A C 1
ATOM 3418 O O . PRO A 1 470 ? 13.641 -9.524 41.280 1.00 57.16 470 PRO A O 1
ATOM 3421 N N . HIS A 1 471 ? 12.932 -11.151 39.906 1.00 33.88 471 HIS A N 1
ATOM 3422 C CA . HIS A 1 471 ? 14.189 -11.355 39.139 1.00 33.88 471 HIS A CA 1
ATOM 3423 C C . HIS A 1 471 ? 14.157 -12.539 38.132 1.00 33.88 471 HIS A C 1
ATOM 3425 O O . HIS A 1 471 ? 13.985 -13.681 38.533 1.00 33.88 471 HIS A O 1
ATOM 3431 N N . ASN A 1 472 ? 14.379 -12.211 36.849 1.00 38.31 472 ASN A N 1
ATOM 3432 C CA . ASN A 1 472 ? 15.434 -12.689 35.927 1.00 38.31 472 ASN A CA 1
ATOM 3433 C C . ASN A 1 472 ? 15.653 -14.199 35.612 1.00 38.31 472 ASN A C 1
ATOM 3435 O O . ASN A 1 472 ? 16.165 -14.923 36.458 1.00 38.31 472 ASN A O 1
ATOM 3439 N N . SER A 1 473 ? 15.468 -14.591 34.337 1.00 36.16 473 SER A N 1
ATOM 3440 C CA . SER A 1 473 ? 16.393 -15.402 33.492 1.00 36.16 473 SER A CA 1
ATOM 3441 C C . SER A 1 473 ? 15.805 -15.528 32.069 1.00 36.16 473 SER A C 1
ATOM 3443 O O . SER A 1 473 ? 14.647 -15.902 31.937 1.00 36.16 473 SER A O 1
ATOM 3445 N N . ARG A 1 474 ? 16.464 -15.020 31.015 1.00 38.38 474 ARG A N 1
ATOM 3446 C CA . ARG A 1 474 ? 17.267 -15.805 30.049 1.00 38.38 474 ARG A CA 1
ATOM 3447 C C . ARG A 1 474 ? 16.600 -17.110 29.592 1.00 38.38 474 ARG A C 1
ATOM 3449 O O . ARG A 1 474 ? 16.651 -18.078 30.340 1.00 38.38 474 ARG A O 1
ATOM 3456 N N . ASP A 1 475 ? 16.064 -17.079 28.373 1.00 43.00 475 ASP A N 1
ATOM 3457 C CA . ASP A 1 475 ? 16.424 -17.946 27.240 1.00 43.00 475 ASP 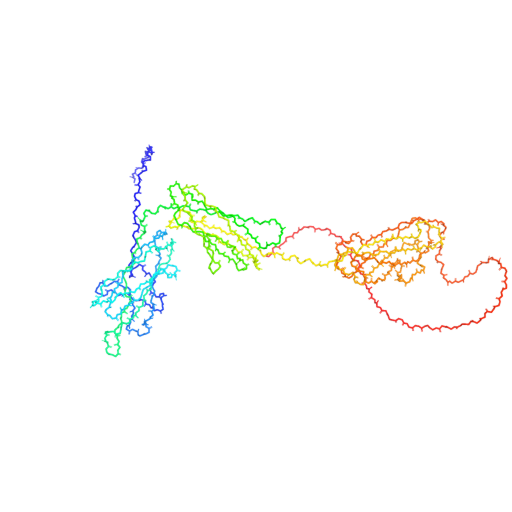A CA 1
ATOM 3458 C C . ASP A 1 475 ? 16.292 -17.133 25.944 1.00 43.00 475 ASP A C 1
ATOM 3460 O O . ASP A 1 475 ? 15.402 -16.246 25.909 1.00 43.00 475 ASP A O 1
#

pLDDT: mean 81.75, std 23.04, range [24.56, 98.81]

Solvent-accessible surface area (backbone atoms only — not comparable to full-atom values): 27248 Å² total; per-residue (Å²): 143,82,85,89,81,90,79,92,74,85,84,78,82,75,80,72,83,76,79,85,69,66,54,71,46,76,39,42,42,69,75,56,32,84,42,37,60,79,28,86,33,51,48,45,77,41,59,70,92,79,53,48,14,30,27,38,63,44,91,41,73,90,40,44,78,38,42,24,23,32,35,27,77,43,84,61,81,52,46,43,19,38,34,36,40,36,28,43,28,27,62,22,16,55,25,44,36,34,38,23,52,71,86,40,80,78,42,74,50,63,47,66,86,41,92,52,67,66,44,77,44,75,44,77,41,72,73,40,78,40,61,59,72,30,40,38,32,46,33,25,20,14,32,58,65,72,76,38,78,51,89,93,47,52,38,57,19,28,32,32,28,30,37,43,34,33,36,38,59,68,60,91,55,58,54,20,22,53,38,54,45,77,46,72,52,75,68,79,95,78,93,64,59,52,43,39,36,45,36,41,40,30,21,71,21,86,82,22,59,32,45,68,25,35,42,36,36,43,53,51,74,51,54,43,74,56,94,53,99,53,48,52,76,57,97,56,33,37,42,27,68,47,73,66,33,46,43,70,34,71,51,78,50,78,48,45,35,34,51,54,38,89,53,74,47,59,36,46,39,37,55,48,44,82,40,54,57,77,50,70,77,40,18,45,48,75,46,84,44,64,38,76,78,78,80,79,75,75,86,41,28,26,50,36,34,44,70,52,57,82,55,54,64,46,43,40,73,40,75,36,48,37,37,43,37,43,29,21,74,19,90,81,32,64,37,47,71,24,36,41,37,35,41,53,40,90,38,49,42,85,72,52,49,92,59,44,48,75,60,93,49,40,35,43,26,72,41,72,65,32,45,53,70,32,73,51,73,52,54,38,34,32,30,32,29,34,49,44,80,43,54,40,41,34,36,45,52,50,80,62,58,68,72,49,75,81,39,13,50,34,72,47,71,32,51,30,37,69,66,67,54,77,88,75,72,95,66,92,78,90,83,87,84,91,82,89,80,88,84,86,88,79,82,88,85,88,88,83,87,87,83,85,86,89,85,90,84,89,85,84,88,81,88,81,90,79,91,84,86,91,84,91,80,92,131

Secondary structure (DSSP, 8-state):
--PPPP-----------------EEEEETTTT-SB---SSB-EEEE-GGG--EEEE-TTSGGGTT-EEEEEEE--S-SEEEEEEEEEE-BTTB--EEEEEETTEEEEEEEPPP-SSTT-EEEEEEEEEEE-TT-EEEEEEE----S-SEETTEE------EEEEEEEE-------B-EEEEEEEE---SSS--EEEEEEEEEE--SSPPBPS-EEEEEPPTTEEEPP-TTEEEETTEEEEE---B-TT-EEEEEEEEEE--SS-EEEEEEEE-SS-BS-TTTTEEEEEE-----------B-EEEEEEES-SEEETT-EEEEEEEEEE--SS-PBPS-EEEEE--TTEEEEEESSEEEETTEEEEEPPPB-TT-EEEEEEEEEE-S-EEEEEEEEEE-SSPBS-GGGSEEEEEEEEES-------S-------------------------------------------------

Sequence (475 aa):
MKKIFFAIAAACCSLGSASLQAETLVYQAISDFPSIEDGVVPYYKDQANDRDALAINAGRPENRDLFARATAPFTGTGGNYDVTLDTLGEIDGECDFRLLVNGVIVGTATNARVNEDWGIQSHIFEDVAIPANAEISVESNAVTNGLIPEGAITAYARGRWRTLTMVSDDSTGAASDLAIRVSVDTGTPGQSGSAAYSIDIENTHETTIATSPVLSMELPAGLTLEPTSRCSTADNAVRCTLSEIAPGNLAQITLITSGNVTEASEIRFSVSADQSDITPADNTQTIQVSPQTHVTVTPTVDLRMELSADSLQATTGDIIVVTLSSTNDSNSVTATTPVAGAALPDAFSFVASSDCSINGSAVTCALAEITPGETRSSNFSVMAIRRGPATIFASVSSVENESVTANNEKSLEFTLTGDAIDPVDNNASTQSKTIVTSASGGSGGGAMSQPLPALLAIFLVAVNRRRRNPHNSRD